Protein AF-A0A7M3WF27-F1 (afdb_monomer_lite)

pLDDT: mean 83.91, std 11.31, range [40.81, 97.56]

Sequence (602 aa):
WRHGLDESIFVLMCLSISSILYFGKDAVYGLGIGMVAVPMLVFWTGRDPSRGLSSPKWISDLDSGAFSGTLFDTEFLAVACTIVVLSVYLPRAEYMENMLRPACSALVLVVISSILSLESDNALLQFSSAMVFIFTSFWLISRGEIRSELKTIAKRETVISMVSEGGLSPGLGPLSSYSPKVAEMEQLRRSKRELSDTEDISELLSSEITHTPVVGMVILMIVLLSGILGSAVLGMGPLILVSTGVFCCATVFLIKKRTKGLELDLPHILGIEMPIALSVTGVCLILLSAHVFPPGSSPRLLLDMAVACSLILVLLMVSLLEHKNLIDRISIAIDWFVIPLLLTRLIGGALVGALPLPFTVEPFDGDNLEWTMPWLLLESILVLCVILGFWIEGKRSNVSSREMDGFGSGARSLAIVMMSFGPAGILAASSSAVQSVRTSRPSELGIALPSGVLAIFALSRWNESLLDWFGEIMLISGIVVMIGCALTVVLRLPKWTFTLAANGHIFVISGAITVGMVGNFGLPVLMILMSTEIWIIGILQMRKGFRIWGLSDLVAAIVCFLVFASGDIGQSEILLGMTVLAVELGVVAWLGLANQDELVKD

Secondary structure (DSSP, 8-state):
-TTS-HHHHHHHHHHHHHHHHHHS-GGGHHHHHHHHHHHHHHHHT-PPPTTPPPPPHHHHHHHTSSTTS-TT-HHHHHHHHHHHHHHHHHHHHTT-S--HHHHHHHHHHHHHHHHHHHHSS-HHHHHHHHHHHHHHHHHHHHHTTHHHHHHHHHHHHHHHHHHHTTTT---SSSS----HHHHHHHHHHHH-SS------HHHHHHTT-B---HHHHHHHHHHHHHHHHHHHHH--HHHHHHHHHHHHHHHHHHHHHHHHHTTPBPPEETTEEHHHHHHHHHHHHHHHHHHHSSTT--TT--HHHHHHHHHHHHHHHHHHTT-S-HHHHHHHHHHHHHHHHHHHHHHHHHSTT-SPPTT---TTSS-IIIIIHHHHHHHHHHHHHHHHHHHHHHHHHHH------THHHHHHHHHHHHH-SSHHHHHHHHHHHHHHHHHT-HHHHHHHHHHHHHHHHHHHTT-HHHHHTHHHHHHHHHHHHHHHHHHHHHTT-TTSHHHHHHHHHHHHHHHHHHTT-TTSTHHHHHHHHHHHHHHHHHHHTT-HHHHHHHHHHHHHHHHHHHHH--S---HHHHHHHHHHHHHHHHHHHHHHHHTHHHHTT-

Structure (mmCIF, N/CA/C/O backbone):
data_AF-A0A7M3WF27-F1
#
_entry.id   AF-A0A7M3WF27-F1
#
loop_
_atom_site.group_PDB
_atom_site.id
_atom_site.type_symbol
_atom_site.label_atom_id
_atom_site.label_alt_id
_atom_site.label_comp_id
_atom_site.label_asym_id
_atom_site.label_entity_id
_atom_site.label_seq_id
_atom_site.pdbx_PDB_ins_code
_atom_site.Cartn_x
_atom_site.Cartn_y
_atom_site.Cartn_z
_atom_site.occupancy
_atom_site.B_iso_or_equiv
_atom_site.auth_seq_id
_atom_site.auth_comp_id
_atom_site.auth_asym_id
_atom_site.auth_atom_id
_atom_site.pdbx_PDB_model_num
ATOM 1 N N . TRP A 1 1 ? -1.766 7.237 50.367 1.00 65.06 1 TRP A N 1
ATOM 2 C CA . TRP A 1 1 ? -0.353 7.201 49.961 1.00 65.06 1 TRP A CA 1
ATOM 3 C C . TRP A 1 1 ? 0.672 7.121 51.106 1.00 65.06 1 TRP A C 1
ATOM 5 O O . TRP A 1 1 ? 1.055 6.007 51.418 1.00 65.06 1 TRP A O 1
ATOM 15 N N . ARG A 1 2 ? 1.086 8.196 51.823 1.00 69.88 2 ARG A N 1
ATOM 16 C CA . ARG A 1 2 ? 2.144 8.114 52.890 1.00 69.88 2 ARG A CA 1
ATOM 17 C C . ARG A 1 2 ? 1.925 6.993 53.927 1.00 69.88 2 ARG A C 1
ATOM 19 O O . ARG A 1 2 ? 2.886 6.483 54.501 1.00 69.88 2 ARG A O 1
ATOM 26 N N . HIS A 1 3 ? 0.654 6.665 54.144 1.00 74.19 3 HIS A N 1
ATOM 27 C CA . HIS A 1 3 ? 0.147 5.718 55.125 1.00 74.19 3 HIS A CA 1
ATOM 28 C C . HIS A 1 3 ? -0.285 4.345 54.572 1.00 74.19 3 HIS A C 1
ATOM 30 O O . HIS A 1 3 ? -0.795 3.536 55.338 1.00 74.19 3 HIS A O 1
ATOM 36 N N . GLY A 1 4 ? -0.120 4.080 53.269 1.00 68.75 4 GLY A N 1
ATOM 37 C CA . GLY A 1 4 ? -0.539 2.810 52.649 1.00 68.75 4 GLY A CA 1
ATOM 38 C C . GLY A 1 4 ? -2.058 2.601 52.564 1.00 68.75 4 GLY A C 1
ATOM 39 O O . GLY A 1 4 ? -2.522 1.481 52.459 1.00 68.75 4 GLY A O 1
ATOM 40 N N . LEU A 1 5 ? -2.853 3.674 52.631 1.00 75.44 5 LEU A N 1
ATOM 41 C CA . LEU A 1 5 ? -4.328 3.631 52.617 1.00 75.44 5 LEU A CA 1
ATOM 42 C C . LEU A 1 5 ? -4.939 3.602 51.203 1.00 75.44 5 LEU A C 1
ATOM 44 O O . LEU A 1 5 ? -6.067 4.059 51.010 1.00 75.44 5 LEU A O 1
ATOM 48 N N . ASP A 1 6 ? -4.196 3.139 50.205 1.00 73.81 6 ASP A N 1
ATOM 49 C CA . ASP A 1 6 ? -4.580 3.311 48.802 1.00 73.81 6 ASP A CA 1
ATOM 50 C C . ASP A 1 6 ? -5.826 2.472 48.449 1.00 73.81 6 ASP A C 1
ATOM 52 O O . ASP A 1 6 ? -6.753 3.000 47.835 1.00 73.81 6 ASP A O 1
ATOM 56 N N . GLU A 1 7 ? -5.945 1.259 49.003 1.00 75.94 7 GLU A N 1
ATOM 57 C CA . GLU A 1 7 ? -7.149 0.411 48.929 1.00 75.94 7 GLU A CA 1
ATOM 58 C C . GLU A 1 7 ? -8.400 1.136 49.453 1.00 75.94 7 GLU A C 1
ATOM 60 O O . GLU A 1 7 ? -9.415 1.264 48.769 1.00 75.94 7 GLU A O 1
ATOM 65 N N . SER A 1 8 ? -8.326 1.697 50.664 1.00 77.75 8 SER A N 1
ATOM 66 C CA . SER A 1 8 ? -9.469 2.386 51.279 1.00 77.75 8 SER A CA 1
ATOM 67 C C . SER A 1 8 ? -9.912 3.623 50.486 1.00 77.75 8 SER A C 1
ATOM 69 O O . SER A 1 8 ? -11.106 3.921 50.402 1.00 77.75 8 SER A O 1
ATOM 71 N N . ILE A 1 9 ? -8.958 4.321 49.858 1.00 80.38 9 ILE A N 1
ATOM 72 C CA . ILE A 1 9 ? -9.229 5.481 49.006 1.00 80.38 9 ILE A CA 1
ATOM 73 C C . ILE A 1 9 ? -9.913 5.038 47.711 1.00 80.38 9 ILE A C 1
ATOM 75 O O . ILE A 1 9 ? -10.845 5.717 47.283 1.00 80.38 9 ILE A O 1
ATOM 79 N N . PHE A 1 10 ? -9.515 3.908 47.113 1.00 79.62 10 PHE A N 1
ATOM 80 C CA . PHE A 1 10 ? -10.177 3.365 45.921 1.00 79.62 10 PHE A CA 1
ATOM 81 C C . PHE A 1 10 ? -11.652 3.074 46.207 1.00 79.62 10 PHE A C 1
ATOM 83 O O . PHE A 1 10 ? -12.513 3.555 45.469 1.00 79.62 10 PHE A O 1
ATOM 90 N N . VAL A 1 11 ? -11.960 2.384 47.314 1.00 81.12 11 VAL A N 1
ATOM 91 C CA . VAL A 1 11 ? -13.351 2.071 47.697 1.00 81.12 11 VAL A CA 1
ATOM 92 C C . VAL A 1 11 ? -14.168 3.340 47.936 1.00 81.12 11 VAL A C 1
ATOM 94 O O . VAL A 1 11 ? -15.266 3.484 47.397 1.00 81.12 11 VAL A O 1
ATOM 97 N N . LEU A 1 12 ? -13.641 4.285 48.723 1.00 84.31 12 LEU A N 1
ATOM 98 C CA . LEU A 1 12 ? -14.343 5.532 49.046 1.00 84.31 12 LEU A CA 1
ATOM 99 C C . LEU A 1 12 ? -14.597 6.391 47.802 1.00 84.31 12 LEU A C 1
ATOM 101 O O . LEU A 1 12 ? -15.700 6.917 47.623 1.00 84.31 12 LEU A O 1
ATOM 105 N N . MET A 1 13 ? -13.598 6.521 46.927 1.00 83.94 13 MET A N 1
ATOM 106 C CA . MET A 1 13 ? -13.732 7.263 45.672 1.00 83.94 13 MET A CA 1
ATOM 107 C C . MET A 1 13 ? -14.716 6.573 44.730 1.00 83.94 13 MET A C 1
ATOM 109 O O . MET A 1 13 ? -15.585 7.236 44.173 1.00 83.94 13 MET A O 1
ATOM 113 N N . CYS A 1 14 ? -14.652 5.247 44.610 1.00 85.38 14 CYS A N 1
ATOM 114 C CA . CYS A 1 14 ? -15.580 4.473 43.794 1.00 85.38 14 CYS A CA 1
ATOM 115 C C . CYS A 1 14 ? -17.033 4.643 44.259 1.00 85.38 14 CYS A C 1
ATOM 117 O O . CYS A 1 14 ? -17.898 4.974 43.449 1.00 85.38 14 CYS A O 1
ATOM 119 N N . LEU A 1 15 ? -17.308 4.491 45.559 1.00 85.00 15 LEU A N 1
ATOM 120 C CA . LEU A 1 15 ? -18.661 4.620 46.113 1.00 85.00 15 LEU A CA 1
ATOM 121 C C . LEU A 1 15 ? -19.208 6.045 45.992 1.00 85.00 15 LEU A C 1
ATOM 123 O O . LEU A 1 15 ? -20.350 6.240 45.570 1.00 85.00 15 LEU A O 1
ATOM 127 N N . SER A 1 16 ? -18.399 7.050 46.337 1.00 85.19 16 SER A N 1
ATOM 128 C CA . SER A 1 16 ? -18.818 8.453 46.254 1.00 85.19 16 SER A CA 1
ATOM 129 C C . SER A 1 16 ? -19.094 8.871 44.811 1.00 85.19 16 SER A C 1
ATOM 131 O O . SER A 1 16 ? -20.151 9.436 44.530 1.00 85.19 16 SER A O 1
ATOM 133 N N . ILE A 1 17 ? -18.200 8.535 43.880 1.00 83.50 17 ILE A N 1
ATOM 134 C CA . ILE A 1 17 ? -18.350 8.890 42.470 1.00 83.50 17 ILE A CA 1
ATOM 135 C C . ILE A 1 17 ? -19.482 8.093 41.829 1.00 83.50 17 ILE A C 1
ATOM 137 O O . ILE A 1 17 ? -20.278 8.686 41.112 1.00 83.50 17 ILE A O 1
ATOM 141 N N . SER A 1 18 ? -19.635 6.800 42.120 1.00 83.00 18 SER A N 1
ATOM 142 C CA . SER A 1 18 ? -20.754 6.006 41.590 1.00 83.00 18 SER A CA 1
ATOM 143 C C . SER A 1 18 ? -22.106 6.545 42.060 1.00 83.00 18 SER A C 1
ATOM 145 O O . SER A 1 18 ? -23.037 6.630 41.264 1.00 83.00 18 SER A O 1
ATOM 147 N N . SER A 1 19 ? -22.206 6.994 43.316 1.00 82.56 19 SER A N 1
ATOM 148 C CA . SER A 1 19 ? -23.404 7.666 43.836 1.00 82.56 19 SER A CA 1
ATOM 149 C C . SER A 1 19 ? -23.663 9.004 43.130 1.00 82.56 19 SER A C 1
ATOM 151 O O . SER A 1 19 ? -24.777 9.271 42.673 1.00 82.56 19 SER A O 1
ATOM 153 N N . ILE A 1 20 ? -22.622 9.826 42.952 1.00 80.38 20 ILE A N 1
ATOM 154 C CA . ILE A 1 20 ? -22.721 11.099 42.222 1.00 80.38 20 ILE A CA 1
ATOM 155 C C . ILE A 1 20 ? -23.108 10.866 40.761 1.00 80.38 20 ILE A C 1
ATOM 157 O O . ILE A 1 20 ? -23.914 11.621 40.230 1.00 80.38 20 ILE A O 1
ATOM 161 N N . LEU A 1 21 ? -22.573 9.838 40.104 1.00 78.31 21 LEU A N 1
ATOM 162 C CA . LEU A 1 21 ? -22.952 9.476 38.743 1.00 78.31 21 LEU A CA 1
ATOM 163 C C . LEU A 1 21 ? -24.416 9.032 38.727 1.00 78.31 21 LEU A C 1
ATOM 165 O O . LEU A 1 21 ? -25.197 9.562 37.949 1.00 78.31 21 LEU A O 1
ATOM 169 N N . TYR A 1 22 ? -24.846 8.172 39.647 1.00 80.62 22 TYR A N 1
ATOM 170 C CA . TYR A 1 22 ? -26.229 7.701 39.686 1.00 80.62 22 TYR A CA 1
ATOM 171 C C . TYR A 1 22 ? -27.254 8.848 39.821 1.00 80.62 22 TYR A C 1
ATOM 173 O O . TYR A 1 22 ? -28.229 8.899 39.068 1.00 80.62 22 TYR A O 1
ATOM 181 N N . PHE A 1 23 ? -27.009 9.827 40.698 1.00 78.38 23 PHE A N 1
ATOM 182 C CA . PHE A 1 23 ? -27.949 10.932 40.956 1.00 78.38 23 PHE A CA 1
ATOM 183 C C . PHE A 1 23 ? -27.654 12.239 40.196 1.00 78.38 23 PHE A C 1
ATOM 185 O O . PHE A 1 23 ? -28.488 13.144 40.168 1.00 78.38 23 PHE A O 1
ATOM 192 N N . GLY A 1 24 ? -26.472 12.376 39.599 1.00 72.25 24 GLY A N 1
ATOM 193 C CA . GLY A 1 24 ? -25.957 13.636 39.063 1.00 72.25 24 GLY A CA 1
ATOM 194 C C . GLY A 1 24 ? -26.375 13.960 37.628 1.00 72.25 24 GLY A C 1
ATOM 195 O O . GLY A 1 24 ? -27.009 13.167 36.929 1.00 72.25 24 GLY A O 1
ATOM 196 N N . LYS A 1 25 ? -25.988 15.165 37.183 1.00 74.25 25 LYS A N 1
ATOM 197 C CA . LYS A 1 25 ? -26.190 15.669 35.813 1.00 74.25 25 LYS A CA 1
ATOM 198 C C . LYS A 1 25 ? -25.062 15.226 34.877 1.00 74.25 25 LYS A C 1
ATOM 200 O O . LYS A 1 25 ? -23.894 15.248 35.262 1.00 74.25 25 LYS A O 1
ATOM 205 N N . ASP A 1 26 ? -25.412 14.976 33.619 1.00 68.81 26 ASP A N 1
ATOM 206 C CA . ASP A 1 26 ? -24.546 14.469 32.542 1.00 68.81 26 ASP A CA 1
ATOM 207 C C . ASP A 1 26 ? -23.218 15.231 32.361 1.00 68.81 26 ASP A C 1
ATOM 209 O O . ASP A 1 26 ? -22.191 14.640 32.030 1.00 68.81 26 ASP A O 1
ATOM 213 N N . ALA A 1 27 ? -23.197 16.541 32.632 1.00 67.25 27 ALA A N 1
ATOM 214 C CA . ALA A 1 27 ? -22.012 17.388 32.461 1.00 67.25 27 ALA A CA 1
ATOM 215 C C . ALA A 1 27 ? -20.821 17.005 33.365 1.00 67.25 27 ALA A C 1
ATOM 217 O O . ALA A 1 27 ? -19.676 17.295 33.019 1.00 67.25 27 ALA A O 1
ATOM 218 N N . VAL A 1 28 ? -21.073 16.362 34.510 1.00 72.50 28 VAL A N 1
ATOM 219 C CA . VAL A 1 28 ? -20.039 16.043 35.515 1.00 72.50 28 VAL A CA 1
ATOM 220 C C . VAL A 1 28 ? -19.453 14.639 35.308 1.00 72.50 28 VAL A C 1
ATOM 222 O O . VAL A 1 28 ? -18.449 14.289 35.920 1.00 72.50 28 VAL A O 1
ATOM 225 N N . TYR A 1 29 ? -20.021 13.841 34.400 1.00 74.88 29 TYR A N 1
ATOM 226 C CA . TYR A 1 29 ? -19.681 12.423 34.246 1.00 74.88 29 TYR A CA 1
ATOM 227 C C . TYR A 1 29 ? -18.243 12.188 33.809 1.00 74.88 29 TYR A C 1
ATOM 229 O O . TYR A 1 29 ? -17.544 11.373 34.405 1.00 74.88 29 TYR A O 1
ATOM 237 N N . GLY A 1 30 ? -17.784 12.927 32.794 1.00 74.50 30 GLY A N 1
ATOM 238 C CA . GLY A 1 30 ? -16.420 12.778 32.289 1.00 74.50 30 GLY A CA 1
ATOM 239 C C . GLY A 1 30 ? -15.378 13.022 33.379 1.00 74.50 30 GLY A C 1
ATOM 240 O O . GLY A 1 30 ? -14.450 12.231 33.535 1.00 74.50 30 GLY A O 1
ATOM 241 N N . LEU A 1 31 ? -15.592 14.071 34.178 1.00 80.31 31 LEU A N 1
ATOM 242 C CA . LEU A 1 31 ? -14.720 14.426 35.293 1.00 80.31 31 LEU A CA 1
ATOM 243 C C . LEU A 1 31 ? -14.839 13.421 36.446 1.00 80.31 31 LEU A C 1
ATOM 245 O O . LEU A 1 31 ? -13.819 12.999 36.973 1.00 80.31 31 LEU A O 1
ATOM 249 N N . GLY A 1 32 ? -16.054 12.987 36.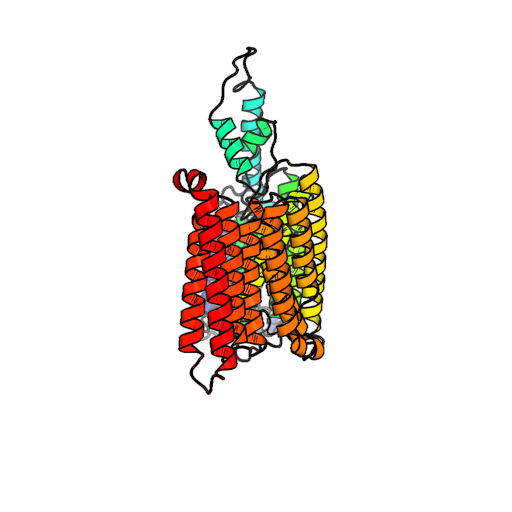793 1.00 81.00 32 GLY A N 1
ATOM 250 C CA . GLY A 1 32 ? -16.288 11.976 37.826 1.00 81.00 32 GLY A CA 1
ATOM 251 C C . GLY A 1 32 ? -15.559 10.667 37.527 1.00 81.00 32 GLY A C 1
ATOM 252 O O . GLY A 1 32 ? -14.743 10.227 38.327 1.00 81.00 32 GLY A O 1
ATOM 253 N N . ILE A 1 33 ? -15.775 10.090 36.343 1.00 83.38 33 ILE A N 1
ATOM 254 C CA . ILE A 1 33 ? -15.112 8.845 35.924 1.00 83.38 33 ILE A CA 1
ATOM 255 C C . ILE A 1 33 ? -13.584 9.023 35.883 1.00 83.38 33 ILE A C 1
ATOM 257 O O . ILE A 1 33 ? -12.852 8.167 36.375 1.00 83.38 33 ILE A O 1
ATOM 261 N N . GLY A 1 34 ? -13.089 10.160 35.376 1.00 80.69 34 GLY A N 1
ATOM 262 C CA . GLY A 1 34 ? -11.653 10.458 35.358 1.00 80.69 34 GLY A CA 1
ATOM 263 C C . GLY A 1 34 ? -11.028 10.549 36.755 1.00 80.69 34 GLY A C 1
ATOM 264 O O . GLY A 1 34 ? -9.906 10.091 36.956 1.00 80.69 34 GLY A O 1
ATOM 265 N N . MET A 1 35 ? -11.758 11.070 37.746 1.00 84.56 35 MET A N 1
ATOM 266 C CA . MET A 1 35 ? -11.286 11.154 39.133 1.00 84.56 35 MET A CA 1
ATOM 267 C C . MET A 1 35 ? -11.101 9.780 39.793 1.00 84.56 35 MET A C 1
ATOM 269 O O . MET A 1 35 ? -10.251 9.657 40.672 1.00 84.56 35 MET A O 1
ATOM 273 N N . VAL A 1 36 ? -11.831 8.744 39.357 1.00 85.00 36 VAL A N 1
ATOM 274 C CA . VAL A 1 36 ? -11.623 7.355 39.821 1.00 85.00 36 VAL A CA 1
ATOM 275 C C . VAL A 1 36 ? -10.276 6.807 39.344 1.00 85.00 36 VAL A C 1
ATOM 277 O O . VAL A 1 36 ? -9.663 6.001 40.037 1.00 85.00 36 VAL A O 1
ATOM 280 N N . ALA A 1 37 ? -9.779 7.274 38.196 1.00 83.69 37 ALA A N 1
ATOM 281 C CA . ALA A 1 37 ? -8.520 6.803 37.623 1.00 83.69 37 ALA A CA 1
ATOM 282 C C . ALA A 1 37 ? -7.282 7.418 38.304 1.00 83.69 37 ALA A C 1
ATOM 284 O O . ALA A 1 37 ? -6.190 6.856 38.237 1.00 83.69 37 ALA A O 1
ATOM 285 N N . VAL A 1 38 ? -7.432 8.568 38.975 1.00 84.56 38 VAL A N 1
ATOM 286 C CA . VAL A 1 38 ? -6.315 9.291 39.611 1.00 84.56 38 VAL A CA 1
ATOM 287 C C . VAL A 1 38 ? -5.635 8.459 40.707 1.00 84.56 38 VAL A C 1
ATOM 289 O O . VAL A 1 38 ? -4.412 8.329 40.655 1.00 84.56 38 VAL A O 1
ATOM 292 N N . PRO A 1 39 ? -6.359 7.857 41.673 1.00 81.94 39 PRO A N 1
ATOM 293 C CA . PRO A 1 39 ? -5.746 6.958 42.647 1.00 81.94 39 PRO A 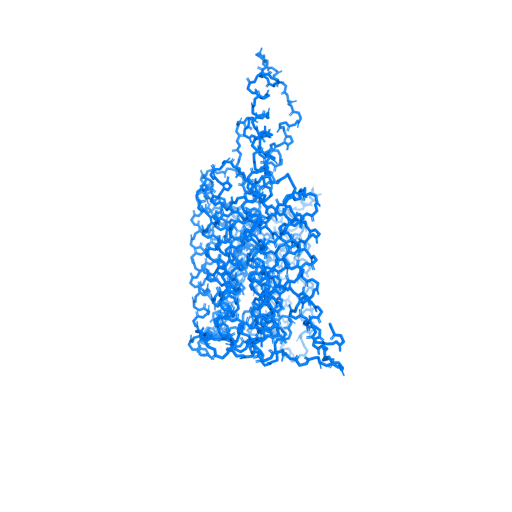CA 1
ATOM 294 C C . PRO A 1 39 ? -4.990 5.780 42.005 1.00 81.94 39 PRO A C 1
ATOM 296 O O . PRO A 1 39 ? -3.903 5.446 42.469 1.00 81.94 39 PRO A O 1
ATOM 299 N N . MET A 1 40 ? -5.518 5.200 40.920 1.00 85.25 40 MET A N 1
ATOM 300 C CA . MET A 1 40 ? -4.876 4.089 40.199 1.00 85.25 40 MET A CA 1
ATOM 301 C C . MET A 1 40 ? -3.558 4.521 39.543 1.00 85.25 40 MET A C 1
ATOM 303 O O . MET A 1 40 ? -2.552 3.833 39.673 1.00 85.25 40 MET A O 1
ATOM 307 N N . LEU A 1 41 ? -3.529 5.701 38.914 1.00 82.88 41 LEU A N 1
ATOM 308 C CA . LEU A 1 41 ? -2.299 6.278 38.355 1.00 82.88 41 LEU A CA 1
ATOM 309 C C . LEU A 1 41 ? -1.242 6.546 39.425 1.00 82.88 41 LEU A C 1
ATOM 311 O O . LEU A 1 41 ? -0.059 6.343 39.179 1.00 82.88 41 LEU A O 1
ATOM 315 N N . VAL A 1 42 ? -1.654 7.019 40.604 1.00 81.56 42 VAL A N 1
ATOM 316 C CA . VAL A 1 42 ? -0.724 7.254 41.716 1.00 81.56 42 VAL A CA 1
ATOM 317 C C . VAL A 1 42 ? -0.120 5.938 42.193 1.00 81.56 42 VAL A C 1
ATOM 319 O O . VAL A 1 42 ? 1.090 5.891 42.407 1.00 81.56 42 VAL A O 1
ATOM 322 N N . PHE A 1 43 ? -0.924 4.882 42.322 1.00 78.31 43 PHE A N 1
ATOM 323 C CA . PHE A 1 43 ? -0.422 3.556 42.681 1.00 78.31 43 PHE A CA 1
ATOM 324 C C . PHE A 1 43 ? 0.590 3.040 41.648 1.00 78.31 43 PHE A C 1
ATOM 326 O O . PHE A 1 43 ? 1.693 2.648 42.019 1.00 78.31 43 PHE A O 1
ATOM 333 N N . TRP A 1 44 ? 0.283 3.188 40.357 1.00 80.50 44 TRP A N 1
ATOM 334 C CA . TRP A 1 44 ? 1.171 2.793 39.259 1.00 80.50 44 TRP A CA 1
ATOM 335 C C . TRP A 1 44 ? 2.548 3.488 39.277 1.00 80.50 44 TRP A C 1
ATOM 337 O O . TRP A 1 44 ? 3.515 2.976 38.728 1.00 80.50 44 TRP A O 1
ATOM 347 N N . THR A 1 45 ? 2.701 4.632 39.962 1.00 79.69 45 THR A N 1
ATOM 348 C CA . THR A 1 45 ? 4.028 5.263 40.129 1.00 79.69 45 THR A CA 1
ATOM 349 C C . THR A 1 45 ? 4.998 4.478 41.023 1.00 79.69 45 THR A C 1
ATOM 351 O O . THR A 1 45 ? 6.136 4.918 41.193 1.00 79.69 45 THR A O 1
ATOM 354 N N . GLY A 1 46 ? 4.567 3.354 41.612 1.00 68.56 46 GLY A N 1
ATOM 355 C CA . GLY A 1 46 ? 5.432 2.415 42.332 1.00 68.56 46 GLY A CA 1
ATOM 356 C C . GLY A 1 46 ? 6.066 2.996 43.593 1.00 68.56 46 GLY A C 1
ATOM 357 O O . GLY A 1 46 ? 7.138 2.572 44.016 1.00 68.56 46 GLY A O 1
ATOM 358 N N . ARG A 1 47 ? 5.464 4.036 44.179 1.00 68.50 47 ARG A N 1
ATOM 359 C CA . ARG A 1 47 ? 6.023 4.643 45.382 1.00 68.50 47 ARG A CA 1
ATOM 360 C C . ARG A 1 47 ? 5.578 3.863 46.622 1.00 68.50 47 ARG A C 1
ATOM 362 O O . ARG A 1 47 ? 4.385 3.828 46.932 1.00 68.50 47 ARG A O 1
ATOM 369 N N . ASP A 1 48 ? 6.549 3.398 47.403 1.00 65.81 48 ASP A N 1
ATOM 370 C CA . ASP A 1 48 ? 6.300 2.685 48.658 1.00 65.81 48 ASP A CA 1
ATOM 371 C C . ASP A 1 48 ? 5.871 3.602 49.821 1.00 65.81 48 ASP A C 1
ATOM 373 O O . ASP A 1 48 ? 6.427 4.695 50.025 1.00 65.81 48 ASP A O 1
ATOM 377 N N . PRO A 1 49 ? 4.903 3.175 50.651 1.00 67.31 49 PRO A N 1
ATOM 378 C CA . PRO A 1 49 ? 4.442 3.955 51.787 1.00 67.31 49 PRO A CA 1
ATOM 379 C C . PRO A 1 49 ? 5.503 4.010 52.896 1.00 67.31 49 PRO A C 1
ATOM 381 O O . PRO A 1 49 ? 5.804 3.025 53.561 1.00 67.31 49 PRO A O 1
ATOM 384 N N . SER A 1 50 ? 5.998 5.215 53.193 1.00 65.50 50 SER A N 1
ATOM 385 C CA . SER A 1 50 ? 6.984 5.439 54.271 1.00 65.50 50 SER A CA 1
ATOM 386 C C . SER A 1 50 ? 6.524 5.020 55.683 1.00 65.50 50 SER A C 1
ATOM 388 O O . SER A 1 50 ? 7.357 4.880 56.578 1.00 65.50 50 SER A O 1
ATOM 390 N N . ARG A 1 51 ? 5.207 4.900 55.922 1.00 65.94 51 ARG A N 1
ATOM 391 C CA . ARG A 1 51 ? 4.596 4.521 57.211 1.00 65.94 51 ARG A CA 1
ATOM 392 C C . ARG A 1 51 ? 3.294 3.742 56.993 1.00 65.94 51 ARG A C 1
ATOM 394 O O . ARG A 1 51 ? 2.220 4.299 57.216 1.00 65.94 51 ARG A O 1
ATOM 401 N N . GLY A 1 52 ? 3.381 2.491 56.547 1.00 61.94 52 GLY A N 1
ATOM 402 C CA . GLY A 1 52 ? 2.203 1.632 56.376 1.00 61.94 52 GLY A CA 1
ATOM 403 C C . GLY A 1 52 ? 1.439 1.427 57.688 1.00 61.94 52 GLY A C 1
ATOM 404 O O . GLY A 1 52 ? 2.043 1.116 58.716 1.00 61.94 52 GLY A O 1
ATOM 405 N N . LEU A 1 53 ? 0.119 1.628 57.671 1.00 63.72 53 LEU A N 1
ATOM 406 C CA . LEU A 1 53 ? -0.746 1.089 58.721 1.00 63.72 53 LEU A CA 1
ATOM 407 C C . LEU A 1 53 ? -0.941 -0.410 58.477 1.00 63.72 53 LEU A C 1
ATOM 409 O O . LEU A 1 53 ? -1.118 -0.832 57.340 1.00 63.72 53 LEU A O 1
ATOM 413 N N . SER A 1 54 ? -0.918 -1.208 59.542 1.00 61.12 54 SER A N 1
ATOM 414 C CA . SER A 1 54 ? -1.245 -2.630 59.459 1.00 61.12 54 SER A CA 1
ATOM 415 C C . SER A 1 54 ? -2.733 -2.824 59.175 1.00 61.12 54 SER A C 1
ATOM 417 O O . SER A 1 54 ? -3.579 -2.146 59.768 1.00 61.12 54 SER A O 1
ATOM 419 N N . SER A 1 55 ? -3.054 -3.760 58.277 1.00 63.12 55 SER A N 1
ATOM 420 C CA . SER A 1 55 ? -4.436 -4.156 58.029 1.00 63.12 55 SER A CA 1
ATOM 421 C C . SER A 1 55 ? -5.034 -4.751 59.313 1.00 63.12 55 SER A C 1
ATOM 423 O O . SER A 1 55 ? -4.374 -5.505 60.041 1.00 63.12 55 SER A O 1
ATOM 425 N N . PRO A 1 56 ? -6.267 -4.375 59.681 1.00 67.81 56 PRO A N 1
ATOM 426 C CA . PRO A 1 56 ? -6.909 -4.936 60.856 1.00 67.81 56 PRO A CA 1
ATOM 427 C C . PRO A 1 56 ? -7.225 -6.424 60.629 1.00 67.81 56 PRO A C 1
ATOM 429 O O . PRO A 1 56 ? -7.663 -6.817 59.553 1.00 67.81 56 PRO A O 1
ATOM 432 N N . LYS A 1 57 ? -7.036 -7.250 61.668 1.00 62.94 57 LYS A N 1
ATOM 433 C CA . LYS A 1 57 ? -7.063 -8.731 61.598 1.00 62.94 57 LYS A CA 1
ATOM 434 C C . LYS A 1 57 ? -8.316 -9.347 60.952 1.00 62.94 57 LYS A C 1
ATOM 436 O O . LYS A 1 57 ? -8.244 -10.419 60.373 1.00 62.94 57 LYS A O 1
ATOM 441 N N . TRP A 1 58 ? -9.460 -8.667 61.019 1.00 67.62 58 TRP A N 1
ATOM 442 C CA . TRP A 1 58 ? -10.699 -9.136 60.389 1.00 67.62 58 TRP A CA 1
ATOM 443 C C . TRP A 1 58 ? -10.659 -9.078 58.852 1.00 67.62 58 TRP A C 1
ATOM 445 O O . TRP A 1 58 ? -11.346 -9.862 58.208 1.00 67.62 58 TRP A O 1
ATOM 455 N N . ILE A 1 59 ? -9.856 -8.181 58.266 1.00 65.69 59 ILE A N 1
ATOM 456 C CA . ILE A 1 59 ? -9.640 -8.104 56.813 1.00 65.69 59 ILE A CA 1
ATOM 457 C C . ILE A 1 59 ? -8.730 -9.249 56.368 1.00 65.69 59 ILE A C 1
ATOM 459 O O . ILE A 1 59 ? -9.067 -9.945 55.419 1.00 65.69 59 ILE A O 1
ATOM 463 N N . SER A 1 60 ? -7.639 -9.508 57.098 1.00 61.09 60 SER A N 1
ATOM 464 C CA . SER A 1 60 ? -6.731 -10.621 56.786 1.00 61.09 60 SER A CA 1
ATOM 465 C C . SER A 1 60 ? -7.396 -11.994 56.929 1.00 61.09 60 SER A C 1
ATOM 467 O O . SER A 1 60 ? -7.100 -12.902 56.159 1.00 61.09 60 SER A O 1
ATOM 469 N N . ASP A 1 61 ? -8.321 -12.151 57.881 1.00 59.66 61 ASP A N 1
ATOM 470 C CA . ASP A 1 61 ? -9.070 -13.401 58.049 1.00 59.66 61 ASP A CA 1
ATOM 471 C C . ASP A 1 61 ? -10.070 -13.626 56.896 1.00 59.66 61 ASP A C 1
ATOM 473 O O . ASP A 1 61 ? -10.234 -14.758 56.439 1.00 59.66 61 ASP A O 1
ATOM 477 N N . LEU A 1 62 ? -10.695 -12.558 56.380 1.00 60.19 62 LEU A N 1
ATOM 478 C CA . LEU A 1 62 ? -11.616 -12.612 55.234 1.00 60.19 62 LEU A CA 1
ATOM 479 C C . LEU A 1 62 ? -10.888 -12.935 53.917 1.00 60.19 62 LEU A C 1
ATOM 481 O O . LEU A 1 62 ? -11.440 -13.619 53.057 1.00 60.19 62 LEU A O 1
ATOM 485 N N . ASP A 1 63 ? -9.643 -12.479 53.797 1.00 57.28 63 ASP A N 1
ATOM 486 C CA . ASP A 1 63 ? -8.772 -12.683 52.637 1.00 57.28 63 ASP A CA 1
ATOM 487 C C . ASP A 1 63 ? -8.329 -14.151 52.477 1.00 57.28 63 ASP A C 1
ATOM 489 O O . ASP A 1 63 ? -8.164 -14.658 51.373 1.00 57.28 63 ASP A O 1
ATOM 493 N N . SER A 1 64 ? -8.221 -14.884 53.591 1.00 54.94 64 SER A N 1
ATOM 494 C CA . SER A 1 64 ? -7.794 -16.291 53.610 1.00 54.94 64 SER A CA 1
ATOM 495 C C . SER A 1 64 ? -8.877 -17.312 53.213 1.00 54.94 64 SER A C 1
ATOM 497 O O . SER A 1 64 ? -8.568 -18.487 53.005 1.00 54.94 64 SER A O 1
ATOM 499 N N . GLY A 1 65 ? -10.149 -16.896 53.136 1.00 52.25 65 GLY A N 1
ATOM 500 C CA . GLY A 1 65 ? -11.303 -17.805 53.067 1.00 52.25 65 GLY A CA 1
ATOM 501 C C . GLY A 1 65 ? -12.047 -17.872 51.730 1.00 52.25 65 GLY A C 1
ATOM 502 O O . GLY A 1 65 ? -12.970 -18.679 51.602 1.00 52.25 65 GLY A O 1
ATOM 503 N N . ALA A 1 66 ? -11.702 -17.042 50.743 1.00 45.78 66 ALA A N 1
ATOM 504 C CA . ALA A 1 66 ? -12.468 -16.911 49.505 1.00 45.78 66 ALA A CA 1
ATOM 505 C C . ALA A 1 66 ? -11.806 -17.595 48.295 1.00 45.78 66 ALA A C 1
ATOM 507 O O . ALA A 1 66 ? -10.592 -17.726 48.182 1.00 45.78 66 ALA A O 1
ATOM 508 N N . PHE A 1 67 ? -12.664 -18.062 47.390 1.00 41.66 67 PHE A N 1
ATOM 509 C CA . PHE A 1 67 ? -12.363 -18.816 46.177 1.00 41.66 67 PHE A CA 1
ATOM 510 C C . PHE A 1 67 ? -11.291 -18.120 45.313 1.00 41.66 67 PHE A C 1
ATOM 512 O O . PHE A 1 67 ? -11.592 -17.167 44.605 1.00 41.66 67 PHE A O 1
ATOM 519 N N . SER A 1 68 ? -10.059 -18.643 45.333 1.00 45.41 68 SER A N 1
ATOM 520 C CA . SER A 1 68 ? -8.999 -18.347 44.356 1.00 45.41 68 SER A CA 1
ATOM 521 C C . SER A 1 68 ? -8.636 -16.855 44.193 1.00 45.41 68 SER A C 1
ATOM 523 O O . SER A 1 68 ? -8.664 -16.335 43.076 1.00 45.41 68 SER A O 1
ATOM 525 N N . GLY A 1 69 ? -8.250 -16.175 45.277 1.00 51.75 69 GLY A N 1
ATOM 526 C CA . GLY A 1 69 ? -7.573 -14.872 45.209 1.00 51.75 69 GLY A CA 1
ATOM 527 C C . GLY A 1 69 ? -7.738 -14.020 46.469 1.00 51.75 69 GLY A C 1
ATOM 528 O O . GLY A 1 69 ? -8.750 -14.118 47.159 1.00 51.75 69 GLY A O 1
ATOM 529 N N . THR A 1 70 ? -6.740 -13.185 46.739 1.00 60.88 70 THR A N 1
ATOM 530 C CA . THR A 1 70 ? -6.727 -12.106 47.736 1.00 60.88 70 THR A CA 1
ATOM 531 C C . THR A 1 70 ? -7.717 -11.008 47.312 1.00 60.88 70 THR A C 1
ATOM 533 O O . THR A 1 70 ? -7.520 -10.300 46.324 1.00 60.88 70 THR A O 1
ATOM 536 N N . LEU A 1 71 ? -8.849 -10.891 48.015 1.00 58.97 71 LEU A N 1
ATOM 537 C CA . LEU A 1 71 ? -9.966 -9.992 47.670 1.00 58.97 71 LEU A CA 1
ATOM 538 C C . LEU A 1 71 ? -9.639 -8.507 47.882 1.00 58.97 71 LEU A C 1
ATOM 540 O O . LEU A 1 71 ? -10.356 -7.647 47.365 1.00 58.97 71 LEU A O 1
ATOM 544 N N . PHE A 1 72 ? -8.604 -8.203 48.665 1.00 65.44 72 PHE A N 1
ATOM 545 C CA . PHE A 1 72 ? -8.234 -6.833 49.030 1.00 65.44 72 PHE A CA 1
ATOM 546 C C . PHE A 1 72 ? -6.950 -6.333 48.377 1.00 65.44 72 PHE A C 1
ATOM 548 O O . PHE A 1 72 ? -6.546 -5.206 48.654 1.00 65.44 72 PHE A O 1
ATOM 555 N N . ASP A 1 73 ? -6.367 -7.094 47.451 1.00 74.44 73 ASP A N 1
ATOM 556 C CA . ASP A 1 73 ? -5.248 -6.585 46.668 1.00 74.44 73 ASP A CA 1
ATOM 557 C C . ASP A 1 73 ? -5.672 -5.356 45.854 1.00 74.44 73 ASP A C 1
ATOM 559 O O . ASP A 1 73 ? -6.769 -5.278 45.282 1.00 74.44 73 ASP A O 1
ATOM 563 N N . THR A 1 74 ? -4.775 -4.374 45.790 1.00 77.06 74 THR A N 1
ATOM 564 C CA . THR A 1 74 ? -4.994 -3.090 45.111 1.00 77.06 74 THR A CA 1
ATOM 565 C C . THR A 1 74 ? -5.386 -3.265 43.644 1.00 77.06 74 THR A C 1
ATOM 567 O O . THR A 1 74 ? -6.222 -2.517 43.132 1.00 77.06 74 THR A O 1
ATOM 570 N N . GLU A 1 75 ? -4.829 -4.276 42.980 1.00 82.44 75 GLU A N 1
ATOM 571 C CA . GLU A 1 75 ? -5.084 -4.628 41.583 1.00 82.44 75 GLU A CA 1
ATOM 572 C C . GLU A 1 75 ? -6.504 -5.184 41.393 1.00 82.44 75 GLU A C 1
ATOM 574 O O . GLU A 1 75 ? -7.236 -4.737 40.503 1.00 82.44 75 GLU A O 1
ATOM 579 N N . PHE A 1 76 ? -6.934 -6.110 42.263 1.00 83.56 76 PHE A N 1
ATOM 580 C CA . PHE A 1 76 ? -8.298 -6.647 42.256 1.00 83.56 76 PHE A CA 1
ATOM 581 C C . PHE A 1 76 ? -9.315 -5.537 42.500 1.00 83.56 76 PHE A C 1
ATOM 583 O O . PHE A 1 76 ? -10.304 -5.396 41.770 1.00 83.56 76 PHE A O 1
ATOM 590 N N . LEU A 1 77 ? -9.041 -4.699 43.498 1.00 85.12 77 LEU A N 1
ATOM 591 C CA . LEU A 1 77 ? -9.918 -3.605 43.859 1.00 85.12 77 LEU A CA 1
ATOM 592 C C . LEU A 1 77 ? -10.017 -2.556 42.749 1.00 85.12 77 LEU A C 1
ATOM 594 O O . LEU A 1 77 ? -11.099 -2.002 42.533 1.00 85.12 77 LEU A O 1
ATOM 598 N N . ALA A 1 78 ? -8.933 -2.306 42.011 1.00 84.62 78 ALA A N 1
ATOM 599 C CA . ALA A 1 78 ? -8.961 -1.424 40.855 1.00 84.62 78 ALA A CA 1
ATOM 600 C C . ALA A 1 78 ? -9.943 -1.938 39.790 1.00 84.62 78 ALA A C 1
ATOM 602 O O . ALA A 1 78 ? -10.860 -1.206 39.401 1.00 84.62 78 ALA A O 1
ATOM 603 N N . VAL A 1 79 ? -9.826 -3.211 39.392 1.00 86.00 79 VAL A N 1
ATOM 604 C CA . VAL A 1 79 ? -10.732 -3.827 38.408 1.00 86.00 79 VAL A CA 1
ATOM 605 C C . VAL A 1 79 ? -12.177 -3.814 38.916 1.00 86.00 79 VAL A C 1
ATOM 607 O O . VAL A 1 79 ? -13.071 -3.361 38.199 1.00 86.00 79 VAL A O 1
ATOM 610 N N . ALA A 1 80 ? -12.420 -4.196 40.171 1.00 87.12 80 ALA A N 1
ATOM 611 C CA . ALA A 1 80 ? -13.756 -4.173 40.764 1.00 87.12 80 ALA A CA 1
ATOM 612 C C . ALA A 1 80 ? -14.373 -2.761 40.762 1.00 87.12 80 ALA A C 1
ATOM 614 O O . ALA A 1 80 ? -15.536 -2.586 40.391 1.00 87.12 80 ALA A O 1
ATOM 615 N N . CYS A 1 81 ? -13.591 -1.733 41.107 1.00 86.25 81 CYS A N 1
ATOM 616 C CA . CYS A 1 81 ? -14.050 -0.347 41.088 1.00 86.25 81 CYS A CA 1
ATOM 617 C C . CYS A 1 81 ? -14.407 0.123 39.674 1.00 86.25 81 CYS A C 1
ATOM 619 O O . CYS A 1 81 ? -15.424 0.798 39.496 1.00 86.25 81 CYS A O 1
ATOM 621 N N . THR A 1 82 ? -13.629 -0.261 38.656 1.00 88.81 82 THR A N 1
ATOM 622 C CA . THR A 1 82 ? -13.985 0.062 37.266 1.00 88.81 82 THR A CA 1
ATOM 623 C C . THR A 1 82 ? -15.303 -0.581 36.848 1.00 88.81 82 THR A C 1
ATOM 625 O O . THR A 1 82 ? -16.147 0.106 36.273 1.00 88.81 82 THR A O 1
ATOM 628 N N . ILE A 1 83 ? -15.537 -1.850 37.201 1.00 89.88 83 ILE A N 1
ATOM 629 C CA . ILE A 1 83 ? -16.784 -2.564 36.892 1.00 89.88 83 ILE A CA 1
ATOM 630 C C . ILE A 1 83 ? -17.987 -1.855 37.519 1.00 89.88 83 ILE A C 1
ATOM 632 O O . ILE A 1 83 ? -18.986 -1.624 36.836 1.00 89.88 83 ILE A O 1
ATOM 636 N N . VAL A 1 84 ? -17.891 -1.461 38.794 1.00 89.50 84 VAL A N 1
ATOM 637 C CA . VAL A 1 84 ? -18.975 -0.754 39.494 1.00 89.50 84 VAL A CA 1
ATOM 638 C C . VAL A 1 84 ? -19.298 0.568 38.796 1.00 89.50 84 VAL A C 1
ATOM 640 O O . VAL A 1 84 ? -20.452 0.807 38.439 1.00 89.50 84 VAL A O 1
ATOM 643 N N . VAL A 1 85 ? -18.290 1.394 38.510 1.00 88.00 85 VAL A N 1
ATOM 644 C CA . VAL A 1 85 ? -18.485 2.692 37.842 1.00 88.00 85 VAL A CA 1
ATOM 645 C C . VAL A 1 85 ? -19.082 2.518 36.439 1.00 88.00 85 VAL A C 1
ATOM 647 O O . VAL A 1 85 ? -20.003 3.243 36.054 1.00 88.00 85 VAL A O 1
ATOM 650 N N . LEU A 1 86 ? -18.611 1.527 35.679 1.00 88.38 86 LEU A N 1
ATOM 651 C CA . LEU A 1 86 ? -19.108 1.230 34.335 1.00 88.38 86 LEU A CA 1
ATOM 652 C C . LEU A 1 86 ? -20.536 0.688 34.331 1.00 88.38 86 LEU A C 1
ATOM 654 O O . LEU A 1 86 ? -21.304 1.034 33.435 1.00 88.38 86 LEU A O 1
ATOM 658 N N . SER A 1 87 ? -20.914 -0.114 35.329 1.00 86.50 87 SER A N 1
ATOM 659 C CA . SER A 1 87 ? -22.275 -0.649 35.453 1.00 86.50 87 SER A CA 1
ATOM 660 C C . SER A 1 87 ? -23.324 0.455 35.626 1.00 86.50 87 SER A C 1
ATOM 662 O O . SER A 1 87 ? -24.438 0.335 35.121 1.00 86.50 87 SER A O 1
ATOM 664 N N . VAL A 1 88 ? -22.944 1.568 36.263 1.00 86.31 88 VAL A N 1
ATOM 665 C CA . VAL A 1 88 ? -23.785 2.766 36.400 1.00 86.31 88 VAL A CA 1
ATOM 666 C C . VAL A 1 88 ? -23.754 3.616 35.126 1.00 86.31 88 VAL A C 1
ATOM 668 O O . VAL A 1 88 ? -24.775 4.172 34.722 1.00 86.31 88 VAL A O 1
ATOM 671 N N . TYR A 1 89 ? -22.592 3.726 34.477 1.00 85.94 89 TYR A N 1
ATOM 672 C CA . TYR A 1 89 ? -22.394 4.598 33.317 1.00 85.94 89 TYR A CA 1
ATOM 673 C C . TYR A 1 89 ? -22.982 4.044 32.007 1.00 85.94 89 TYR A C 1
ATOM 675 O O . TYR A 1 89 ? -23.705 4.763 31.312 1.00 85.94 89 TYR A O 1
ATOM 683 N N . LEU A 1 90 ? -22.693 2.785 31.654 1.00 85.81 90 LEU A N 1
ATOM 684 C CA . LEU A 1 90 ? -23.015 2.211 30.339 1.00 85.81 90 LEU A CA 1
ATOM 685 C C . LEU A 1 90 ? -24.513 2.269 29.978 1.00 85.81 90 LEU A C 1
ATOM 687 O O . LEU A 1 90 ? -24.814 2.665 28.849 1.00 85.81 90 LEU A O 1
ATOM 691 N N . PRO A 1 91 ? -25.467 1.951 30.878 1.00 84.38 91 PRO A N 1
ATOM 692 C CA . PRO A 1 91 ? -26.895 2.031 30.553 1.00 84.38 91 PRO A CA 1
ATOM 693 C C . PRO A 1 91 ? -27.365 3.458 30.259 1.00 84.38 91 PRO A C 1
ATOM 695 O O . PRO A 1 91 ? -28.313 3.668 29.508 1.00 84.38 91 PRO A O 1
ATOM 698 N N . ARG A 1 92 ? -26.708 4.457 30.854 1.00 79.75 92 ARG A N 1
ATOM 699 C CA . ARG A 1 92 ? -27.098 5.864 30.728 1.00 79.75 92 ARG A CA 1
ATOM 700 C C . ARG A 1 92 ? -26.445 6.554 29.534 1.00 79.75 92 ARG A C 1
ATOM 702 O O . ARG A 1 92 ? -26.992 7.532 29.031 1.00 79.75 92 ARG A O 1
ATOM 709 N N . ALA A 1 93 ? -25.323 6.018 29.056 1.00 77.31 93 ALA A N 1
ATOM 710 C CA . ALA A 1 93 ? -24.584 6.522 27.903 1.00 77.31 93 ALA A CA 1
ATOM 711 C C . ALA A 1 93 ? -25.450 6.637 26.629 1.00 77.31 93 ALA A C 1
ATOM 713 O O . ALA A 1 93 ? -25.243 7.553 25.838 1.00 77.31 93 ALA A O 1
ATOM 714 N N . GLU A 1 94 ? -26.467 5.778 26.473 1.00 76.75 94 GLU A N 1
ATOM 715 C CA . GLU A 1 94 ? -27.430 5.805 25.357 1.00 76.75 94 GLU A CA 1
ATOM 716 C C . GLU A 1 94 ? -28.211 7.131 25.250 1.00 76.75 94 GLU A C 1
ATOM 718 O O . GLU A 1 94 ? -28.584 7.547 24.153 1.00 76.75 94 GLU A O 1
ATOM 723 N N . TYR A 1 95 ? -28.424 7.829 26.370 1.00 75.25 95 TYR A N 1
ATOM 724 C CA . TYR A 1 95 ? -29.279 9.019 26.432 1.00 75.25 95 TYR A CA 1
ATOM 725 C C . TYR A 1 95 ? -28.505 10.349 26.432 1.00 75.25 95 TYR A C 1
ATOM 727 O O . TYR A 1 95 ? -29.117 11.419 26.380 1.00 75.25 95 TYR A O 1
ATOM 735 N N . MET A 1 96 ? -27.170 10.320 26.476 1.00 73.44 96 MET A N 1
ATOM 736 C CA . MET A 1 96 ? -26.351 11.527 26.633 1.00 73.44 96 MET A CA 1
ATOM 737 C C . MET A 1 96 ? -26.203 12.310 25.319 1.00 73.44 96 MET A C 1
ATOM 739 O O . MET A 1 96 ? -25.929 11.743 24.265 1.00 73.44 96 MET A O 1
ATOM 743 N N . GLU A 1 97 ? -26.307 13.647 25.371 1.00 67.62 97 GLU A N 1
ATOM 744 C CA . GLU A 1 97 ? -26.129 14.486 24.167 1.00 67.62 97 GLU A CA 1
ATOM 745 C C . GLU A 1 97 ? -24.664 14.557 23.703 1.00 67.62 97 GLU A C 1
ATOM 747 O O . GLU A 1 97 ? -24.388 14.645 22.510 1.00 67.62 97 GLU A O 1
ATOM 752 N N . ASN A 1 98 ? -23.724 14.525 24.654 1.00 70.69 98 ASN A N 1
ATOM 753 C CA . ASN A 1 98 ? -22.284 14.657 24.429 1.00 70.69 98 ASN A CA 1
ATOM 754 C C . ASN A 1 98 ? -21.541 13.460 25.031 1.00 70.69 98 ASN A C 1
ATOM 756 O O . ASN A 1 98 ? -20.893 13.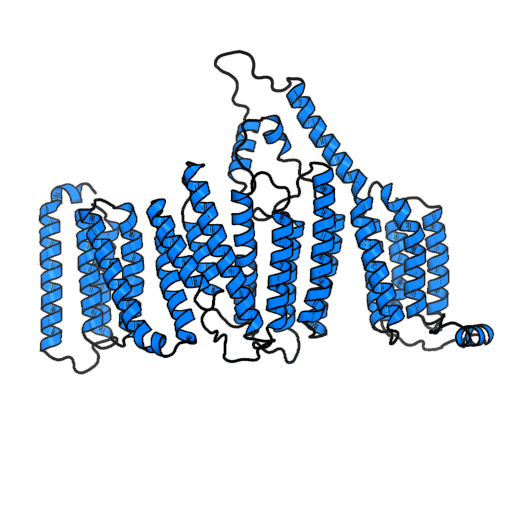580 26.073 1.00 70.69 98 ASN A O 1
ATOM 760 N N . MET A 1 99 ? -21.619 12.302 24.373 1.00 76.75 99 MET A N 1
ATOM 761 C CA . MET A 1 99 ? -21.009 11.080 24.906 1.00 76.75 99 MET A CA 1
ATOM 762 C C . MET A 1 99 ? -19.475 11.043 24.776 1.00 76.75 99 MET A C 1
ATOM 764 O O . MET A 1 99 ? -18.821 10.279 25.475 1.00 76.75 99 MET A O 1
ATOM 768 N N . LEU A 1 100 ? -18.863 11.895 23.943 1.00 77.38 100 LEU A N 1
ATOM 769 C CA . LEU A 1 100 ? -17.419 11.828 23.684 1.00 77.38 100 LEU A CA 1
ATOM 770 C C . LEU A 1 100 ? -16.570 12.000 24.955 1.00 77.38 100 LEU A C 1
ATOM 772 O O . LEU A 1 100 ? -15.678 11.198 25.209 1.00 77.38 100 LEU A O 1
ATOM 776 N N . ARG A 1 101 ? -16.843 13.029 25.775 1.00 82.00 101 ARG A N 1
ATOM 777 C CA . ARG A 1 101 ? -16.026 13.304 26.975 1.00 82.00 101 ARG A CA 1
ATOM 778 C C . ARG A 1 101 ? -16.132 12.182 28.022 1.00 82.00 101 ARG A C 1
ATOM 780 O O . ARG A 1 101 ? -15.081 11.733 28.474 1.00 82.00 101 ARG A O 1
ATOM 787 N N . PRO A 1 102 ? -17.338 11.710 28.403 1.00 83.69 102 PRO A N 1
ATOM 788 C CA . PRO A 1 102 ? -17.478 10.576 29.318 1.00 83.69 102 PRO A CA 1
ATOM 789 C C . PRO A 1 102 ? -16.966 9.249 28.748 1.00 83.69 102 PRO A C 1
ATOM 791 O O . PRO A 1 102 ? -16.383 8.464 29.487 1.00 83.69 102 PRO A O 1
ATOM 794 N N . ALA A 1 103 ? -17.119 9.001 27.443 1.00 83.81 103 ALA A N 1
ATOM 795 C CA . ALA A 1 103 ? -16.599 7.789 26.814 1.00 83.81 103 ALA A CA 1
ATOM 796 C C . ALA A 1 103 ? -15.069 7.757 26.840 1.00 83.81 103 ALA A C 1
ATOM 798 O O . ALA A 1 103 ? -14.493 6.746 27.229 1.00 83.81 103 ALA A O 1
ATOM 799 N N . CYS A 1 104 ? -14.406 8.870 26.510 1.00 83.31 104 CYS A N 1
ATOM 800 C CA . CYS A 1 104 ? -12.952 8.961 26.609 1.00 83.31 104 CYS A CA 1
ATOM 801 C C . CYS A 1 104 ? -12.458 8.733 28.043 1.00 83.31 104 CYS A C 1
ATOM 803 O O . CYS A 1 104 ? -11.487 8.006 28.230 1.00 83.31 104 CYS A O 1
ATOM 805 N N . SER A 1 105 ? -13.110 9.308 29.062 1.00 87.31 105 SER A N 1
ATOM 806 C CA . SER A 1 105 ? -12.672 9.096 30.448 1.00 87.31 105 SER A CA 1
ATOM 807 C C . SER A 1 105 ? -12.923 7.668 30.936 1.00 87.31 105 SER A C 1
ATOM 809 O O . SER A 1 105 ? -12.070 7.116 31.625 1.00 87.31 105 SER A O 1
ATOM 811 N N . ALA A 1 106 ? -14.035 7.044 30.534 1.00 86.81 106 ALA A N 1
ATOM 812 C CA . ALA A 1 106 ? -14.307 5.636 30.810 1.00 86.81 106 ALA A CA 1
ATOM 813 C C . ALA A 1 106 ? -13.269 4.720 30.153 1.00 86.81 106 ALA A C 1
ATOM 815 O O . ALA A 1 106 ? -12.747 3.826 30.809 1.00 86.81 106 ALA A O 1
ATOM 816 N N . LEU A 1 107 ? -12.910 4.976 28.893 1.00 86.88 107 LEU A N 1
ATOM 817 C CA . LEU A 1 107 ? -11.871 4.214 28.199 1.00 86.88 107 LEU A CA 1
ATOM 818 C C . LEU A 1 107 ? -10.506 4.373 28.874 1.00 86.88 107 LEU A C 1
ATOM 820 O O . LEU A 1 107 ? -9.833 3.375 29.105 1.00 86.88 107 LEU A O 1
ATOM 824 N N . VAL A 1 108 ? -10.120 5.594 29.257 1.00 87.62 108 VAL A N 1
ATOM 825 C CA . VAL A 1 108 ? -8.872 5.845 30.000 1.00 87.62 108 VAL A CA 1
ATOM 826 C C . VAL A 1 108 ? -8.859 5.095 31.333 1.00 87.62 108 VAL A C 1
ATOM 828 O O . VAL A 1 108 ? -7.859 4.460 31.656 1.00 87.62 108 VAL A O 1
ATOM 831 N N . LEU A 1 109 ? -9.968 5.117 32.080 1.00 89.31 109 LEU A N 1
ATOM 832 C CA . LEU A 1 109 ? -10.101 4.379 33.337 1.00 89.31 109 LEU A CA 1
ATOM 833 C C . LEU A 1 109 ? -9.883 2.873 33.132 1.00 89.31 109 LEU A C 1
ATOM 835 O O . LEU A 1 109 ? -9.134 2.253 33.885 1.00 89.31 109 LEU A O 1
ATOM 839 N N . VAL A 1 110 ? -10.498 2.289 32.099 1.00 90.12 110 VAL A N 1
ATOM 840 C CA . VAL A 1 110 ? -10.341 0.858 31.808 1.00 90.12 110 VAL A CA 1
ATOM 841 C C . VAL A 1 110 ? -8.926 0.525 31.345 1.00 90.12 110 VAL A C 1
ATOM 843 O O . VAL A 1 110 ? -8.381 -0.487 31.771 1.00 90.12 110 VAL A O 1
ATOM 846 N N . VAL A 1 111 ? -8.299 1.375 30.527 1.00 88.06 111 VAL A N 1
ATOM 847 C CA . VAL A 1 111 ? -6.908 1.177 30.091 1.00 88.06 111 VAL A CA 1
ATOM 848 C C . VAL A 1 111 ? -5.955 1.194 31.285 1.00 88.06 111 VAL A C 1
ATOM 850 O O . VAL A 1 111 ? -5.136 0.290 31.408 1.00 88.06 111 VAL A O 1
ATOM 853 N N . ILE A 1 112 ? -6.089 2.162 32.197 1.00 86.88 112 ILE A N 1
ATOM 854 C CA . ILE A 1 112 ? -5.267 2.227 33.417 1.00 86.88 112 ILE A CA 1
ATOM 855 C C . ILE A 1 112 ? -5.483 0.977 34.276 1.00 86.88 112 ILE A C 1
ATOM 857 O O . ILE A 1 112 ? -4.519 0.370 34.732 1.00 86.88 112 ILE A O 1
ATOM 861 N N . SER A 1 113 ? -6.736 0.554 34.455 1.00 86.75 113 SER A N 1
ATOM 862 C CA . SER A 1 113 ? -7.044 -0.668 35.201 1.00 86.75 113 SER A CA 1
ATOM 863 C C . SER A 1 113 ? -6.502 -1.931 34.529 1.00 86.75 113 SER A C 1
ATOM 865 O O . SER A 1 113 ? -6.142 -2.872 35.229 1.00 86.75 113 SER A O 1
ATOM 867 N N . SER A 1 114 ? -6.448 -1.970 33.197 1.00 86.00 114 SER A N 1
ATOM 868 C CA . SER A 1 114 ? -5.887 -3.093 32.447 1.00 86.00 114 SER A CA 1
ATOM 869 C C . SER A 1 114 ? -4.365 -3.142 32.569 1.00 86.00 114 SER A C 1
ATOM 871 O O . SER A 1 114 ? -3.830 -4.216 32.813 1.00 86.00 114 SER A O 1
ATOM 873 N N . ILE A 1 115 ? -3.681 -1.993 32.491 1.00 84.69 115 ILE A N 1
ATOM 874 C CA . ILE A 1 115 ? -2.232 -1.900 32.737 1.00 84.69 115 ILE A CA 1
ATOM 875 C C . ILE A 1 115 ? -1.910 -2.397 34.143 1.00 84.69 115 ILE A C 1
ATOM 877 O O . ILE A 1 115 ? -1.034 -3.237 34.303 1.00 84.69 115 ILE A O 1
ATOM 881 N N . LEU A 1 116 ? -2.664 -1.941 35.145 1.00 84.38 116 LEU A N 1
ATOM 882 C CA . LEU A 1 116 ? -2.421 -2.351 36.521 1.00 84.38 116 LEU A CA 1
ATOM 883 C C . LEU A 1 116 ? -2.667 -3.847 36.737 1.00 84.38 116 LEU A C 1
ATOM 885 O O . LEU A 1 116 ? -1.924 -4.523 37.433 1.00 84.38 116 LEU A O 1
ATOM 889 N N . SER A 1 117 ? -3.686 -4.390 36.077 1.00 84.81 117 SER A N 1
ATOM 890 C CA . SER A 1 117 ? -3.955 -5.821 36.105 1.00 84.81 117 SER A CA 1
ATOM 891 C C . SER A 1 117 ? -2.843 -6.656 35.457 1.00 84.81 117 SER A C 1
ATOM 893 O O . SER A 1 117 ? -2.720 -7.823 35.820 1.00 84.81 117 SER A O 1
ATOM 895 N N . LEU A 1 118 ? -2.065 -6.118 34.511 1.00 82.31 118 LEU A N 1
ATOM 896 C CA . LEU A 1 118 ? -0.938 -6.830 33.892 1.00 82.31 118 LEU A CA 1
ATOM 897 C C . LEU A 1 118 ? 0.274 -6.955 34.824 1.00 82.31 118 LEU A C 1
ATOM 899 O O . LEU A 1 118 ? 1.087 -7.848 34.607 1.00 82.31 118 LEU A O 1
ATOM 903 N N . GLU A 1 119 ? 0.389 -6.095 35.840 1.00 80.38 119 GLU A N 1
ATOM 904 C CA . GLU A 1 119 ? 1.420 -6.211 36.884 1.00 80.38 119 GLU A CA 1
ATOM 905 C C . GLU A 1 119 ? 1.101 -7.341 37.881 1.00 80.38 119 GLU A C 1
ATOM 907 O O . GLU A 1 119 ? 2.015 -7.876 38.503 1.00 80.38 119 GLU A O 1
ATOM 912 N N . SER A 1 120 ? -0.167 -7.766 37.956 1.00 79.38 120 SER A N 1
ATOM 913 C CA . SER A 1 120 ? -0.594 -8.880 38.807 1.00 79.38 120 SER A CA 1
ATOM 914 C C . SER A 1 120 ? -0.112 -10.236 38.285 1.00 79.38 120 SER A C 1
ATOM 916 O O . SER A 1 120 ? -0.253 -10.535 37.096 1.00 79.38 120 SER A O 1
ATOM 918 N N . ASP A 1 121 ? 0.309 -11.128 39.184 1.00 76.50 121 ASP A N 1
ATOM 919 C CA . ASP A 1 121 ? 0.598 -12.540 38.863 1.00 76.50 121 ASP A CA 1
ATOM 920 C C . ASP A 1 121 ? -0.684 -13.380 38.627 1.00 76.50 121 ASP A C 1
ATOM 922 O O . ASP A 1 121 ? -0.636 -14.564 38.278 1.00 76.50 121 ASP A O 1
ATOM 926 N N . ASN A 1 122 ? -1.867 -12.779 38.797 1.00 81.94 122 ASN A N 1
ATOM 927 C CA . ASN A 1 122 ? -3.157 -13.459 38.746 1.00 81.94 122 ASN A CA 1
ATOM 928 C C . ASN A 1 122 ? -3.761 -13.455 37.330 1.00 81.94 122 ASN A C 1
ATOM 930 O O . ASN A 1 122 ? -4.430 -12.508 36.911 1.00 81.94 122 ASN A O 1
ATOM 934 N N . ALA A 1 123 ? -3.641 -14.580 36.616 1.00 82.69 123 ALA A N 1
ATOM 935 C CA . ALA A 1 123 ? -4.182 -14.738 35.258 1.00 82.69 123 ALA A CA 1
ATOM 936 C C . ALA A 1 123 ? -5.703 -14.477 35.151 1.00 82.69 123 ALA A C 1
ATOM 938 O O . ALA A 1 123 ? -6.184 -13.959 34.141 1.00 82.69 123 ALA A O 1
ATOM 939 N N . LEU A 1 124 ? -6.472 -14.800 36.200 1.00 83.38 124 LEU A N 1
ATOM 940 C CA . LEU A 1 124 ? -7.915 -14.530 36.249 1.00 83.38 124 LEU A CA 1
ATOM 941 C C . LEU A 1 124 ? -8.199 -13.023 36.227 1.00 83.38 124 LEU A C 1
ATOM 943 O O . LEU A 1 124 ? -9.114 -12.581 35.528 1.00 83.38 124 LEU A O 1
ATOM 947 N N . LEU A 1 125 ? -7.394 -12.232 36.943 1.00 84.06 125 LEU A N 1
ATOM 948 C CA . LEU A 1 125 ? -7.549 -10.785 36.998 1.00 84.06 125 LEU A CA 1
ATOM 949 C C . LEU A 1 125 ? -7.232 -10.155 35.637 1.00 84.06 125 LEU A C 1
ATOM 951 O O . LEU A 1 125 ? -8.057 -9.400 35.115 1.00 84.06 125 LEU A O 1
ATOM 955 N N . GLN A 1 126 ? -6.118 -10.560 35.018 1.00 85.94 126 GLN A N 1
ATOM 956 C CA . GLN A 1 126 ? -5.724 -10.144 33.665 1.00 85.94 126 GLN A CA 1
ATOM 957 C C . GLN A 1 126 ? -6.829 -10.411 32.636 1.00 85.94 126 GLN A C 1
ATOM 959 O O . GLN A 1 126 ? -7.209 -9.523 31.871 1.00 85.94 126 GLN A O 1
ATOM 964 N N . PHE A 1 127 ? -7.415 -11.611 32.656 1.00 86.69 127 PHE A N 1
ATOM 965 C CA . PHE A 1 127 ? -8.517 -11.957 31.762 1.00 86.69 127 PHE A CA 1
ATOM 966 C C . PHE A 1 127 ? -9.786 -11.140 32.044 1.00 86.69 127 PHE A C 1
ATOM 968 O O . PHE A 1 127 ? -10.466 -10.700 31.113 1.00 86.69 127 PHE A O 1
ATOM 975 N N . SER A 1 128 ? -10.106 -10.901 33.320 1.00 86.81 128 SER A N 1
ATOM 976 C CA . SER A 1 128 ? -11.281 -10.116 33.702 1.00 86.81 128 SER A CA 1
ATOM 977 C C . SER A 1 128 ? -11.186 -8.662 33.227 1.00 86.81 128 SER A C 1
ATOM 979 O O . SER A 1 128 ? -12.148 -8.151 32.651 1.00 86.81 128 SER A O 1
ATOM 981 N N . SER A 1 129 ? -10.023 -8.015 33.370 1.00 89.50 129 SER A N 1
ATOM 982 C CA . SER A 1 129 ? -9.826 -6.629 32.930 1.00 89.50 129 SER A CA 1
ATOM 983 C C . SER A 1 129 ? -9.895 -6.506 31.403 1.00 89.50 129 SER A C 1
ATOM 985 O O . SER A 1 129 ? -10.552 -5.597 30.885 1.00 89.50 129 SER A O 1
ATOM 987 N N . ALA A 1 130 ? -9.334 -7.476 30.673 1.00 88.25 130 ALA A N 1
ATOM 988 C CA . ALA A 1 130 ? -9.450 -7.559 29.219 1.00 88.25 130 ALA A CA 1
ATOM 989 C C . ALA A 1 130 ? -10.913 -7.721 28.764 1.00 88.25 130 ALA A C 1
ATOM 991 O O . ALA A 1 130 ? -11.359 -7.043 27.836 1.00 88.25 130 ALA A O 1
ATOM 992 N N . MET A 1 131 ? -11.699 -8.562 29.445 1.00 89.81 131 MET A N 1
ATOM 993 C CA . MET A 1 131 ? -13.126 -8.725 29.146 1.00 89.81 131 MET A CA 1
ATOM 994 C C . MET A 1 131 ? -13.934 -7.455 29.419 1.00 89.81 131 MET A C 1
ATOM 996 O O . MET A 1 131 ? -14.794 -7.092 28.612 1.00 89.81 131 MET A O 1
ATOM 1000 N N . VAL A 1 132 ? -13.637 -6.742 30.509 1.00 91.94 132 VAL A N 1
ATOM 1001 C CA . VAL A 1 132 ? -14.260 -5.444 30.805 1.00 91.94 132 VAL A CA 1
ATOM 1002 C C . VAL A 1 132 ? -13.946 -4.438 29.696 1.00 91.94 132 VAL A C 1
ATOM 1004 O O . VAL A 1 132 ? -14.850 -3.750 29.220 1.00 91.94 132 VAL A O 1
ATOM 1007 N N . PHE A 1 133 ? -12.705 -4.393 29.206 1.00 92.38 133 PHE A N 1
ATOM 1008 C CA . PHE A 1 133 ? -12.324 -3.541 28.077 1.00 92.38 133 PHE A CA 1
ATOM 1009 C C . PHE A 1 133 ? -13.084 -3.867 26.788 1.00 92.38 133 PHE A C 1
ATOM 1011 O O . PHE A 1 133 ? -13.610 -2.963 26.131 1.00 92.38 133 PHE A O 1
ATOM 1018 N N . ILE A 1 134 ? -13.208 -5.149 26.441 1.00 91.94 134 ILE A N 1
ATOM 1019 C CA . ILE A 1 134 ? -13.925 -5.569 25.231 1.00 91.94 134 ILE A CA 1
ATOM 1020 C C . ILE A 1 134 ? -15.415 -5.229 25.341 1.00 91.94 134 ILE A C 1
ATOM 1022 O O . ILE A 1 134 ? -15.983 -4.617 24.432 1.00 91.94 134 ILE A O 1
ATOM 1026 N N . PHE A 1 135 ? -16.046 -5.575 26.466 1.00 91.31 135 PHE A N 1
ATOM 1027 C CA . PHE A 1 135 ? -17.473 -5.349 26.680 1.00 91.31 135 PHE A CA 1
ATOM 1028 C C . PHE A 1 135 ? -17.827 -3.859 26.660 1.00 91.31 135 PHE A C 1
ATOM 1030 O O . PHE A 1 135 ? -18.769 -3.448 25.981 1.00 91.31 135 PHE A O 1
ATOM 1037 N N . THR A 1 136 ? -17.048 -3.035 27.361 1.00 91.06 136 THR A N 1
ATOM 1038 C CA . THR A 1 136 ? -17.263 -1.582 27.412 1.00 91.06 136 THR A CA 1
ATOM 1039 C C . THR A 1 136 ? -17.102 -0.937 26.042 1.00 91.06 136 THR A C 1
ATOM 1041 O O . THR A 1 136 ? -17.947 -0.137 25.638 1.00 91.06 136 THR A O 1
ATOM 1044 N N . SER A 1 137 ? -16.075 -1.336 25.291 1.00 91.19 137 SER A N 1
ATOM 1045 C CA . SER A 1 137 ? -15.834 -0.844 23.936 1.00 91.19 137 SER A CA 1
ATOM 1046 C C . SER A 1 137 ? -16.988 -1.184 22.994 1.00 91.19 137 SER A C 1
ATOM 1048 O O . SER A 1 137 ? -17.522 -0.301 22.323 1.00 91.19 137 SER A O 1
ATOM 1050 N N . PHE A 1 138 ? -17.431 -2.444 22.969 1.00 91.31 138 PHE A N 1
ATOM 1051 C CA . PHE A 1 138 ? -18.546 -2.865 22.116 1.00 91.31 138 PHE A CA 1
ATOM 1052 C C . PHE A 1 138 ? -19.869 -2.216 22.522 1.00 91.31 138 PHE A C 1
ATOM 1054 O O . PHE A 1 138 ? -20.655 -1.842 21.650 1.00 91.31 138 PHE A O 1
ATOM 1061 N N . TRP A 1 139 ? -20.109 -2.023 23.820 1.00 89.88 139 TRP A N 1
ATOM 1062 C CA . TRP A 1 139 ? -21.296 -1.319 24.297 1.00 89.88 139 TRP A CA 1
ATOM 1063 C C . TRP A 1 139 ? -21.324 0.135 23.817 1.00 89.88 139 TRP A C 1
ATOM 1065 O O . TRP A 1 139 ? -22.330 0.586 23.264 1.00 89.88 139 TRP A O 1
ATOM 1075 N N . LEU A 1 140 ? -20.208 0.857 23.964 1.00 88.50 140 LEU A N 1
ATOM 1076 C CA . LEU A 1 140 ? -20.087 2.243 23.510 1.00 88.50 140 LEU A CA 1
ATOM 1077 C C . LEU A 1 140 ? -20.236 2.365 21.988 1.00 88.50 140 LEU A C 1
ATOM 1079 O O . LEU A 1 140 ? -20.911 3.280 21.522 1.00 88.50 140 LEU A O 1
ATOM 1083 N N . ILE A 1 141 ? -19.685 1.423 21.217 1.00 87.50 141 ILE A N 1
ATOM 1084 C CA . ILE A 1 141 ? -19.829 1.388 19.751 1.00 87.50 141 ILE A CA 1
ATOM 1085 C C . ILE A 1 141 ? -21.253 1.029 19.321 1.00 87.50 141 ILE A C 1
ATOM 1087 O O . ILE A 1 141 ? -21.680 1.458 18.259 1.00 87.50 141 ILE A O 1
ATOM 1091 N N . SER A 1 142 ? -21.993 0.238 20.096 1.00 83.19 142 SER A N 1
ATOM 1092 C CA . SER A 1 142 ? -23.350 -0.193 19.736 1.00 83.19 142 SER A CA 1
ATOM 1093 C C . SER A 1 142 ? -24.409 0.851 20.098 1.00 83.19 142 SER A C 1
ATOM 1095 O O . SER A 1 142 ? -25.256 1.213 19.280 1.00 83.19 142 SER A O 1
ATOM 1097 N N . ARG A 1 143 ? -24.357 1.364 21.331 1.00 81.44 143 ARG A N 1
ATOM 1098 C CA . ARG A 1 143 ? -25.405 2.226 21.900 1.00 81.44 143 ARG A CA 1
ATOM 1099 C C . ARG A 1 143 ? -25.001 3.684 22.020 1.00 81.44 143 ARG A C 1
ATOM 1101 O O . ARG A 1 143 ? -25.855 4.562 22.028 1.00 81.44 143 ARG A O 1
ATOM 1108 N N . GLY A 1 144 ? -23.707 3.956 22.080 1.00 71.50 144 GLY A N 1
ATOM 1109 C CA . GLY A 1 144 ? -23.216 5.270 22.450 1.00 71.50 144 GLY A CA 1
ATOM 1110 C C . GLY A 1 144 ? -23.314 6.352 21.374 1.00 71.50 144 GLY A C 1
ATOM 1111 O O . GLY A 1 144 ? -23.176 7.537 21.669 1.00 71.50 144 GLY A O 1
ATOM 1112 N N . GLU A 1 145 ? -23.567 5.971 20.123 1.00 77.06 145 GLU A N 1
ATOM 1113 C CA . GLU A 1 145 ? -23.567 6.909 18.990 1.00 77.06 145 GLU A CA 1
ATOM 1114 C C . GLU A 1 145 ? -24.962 7.151 18.391 1.00 77.06 145 GLU A C 1
ATOM 1116 O O . GLU A 1 145 ? -25.108 7.867 17.403 1.00 77.06 145 GLU A O 1
ATOM 1121 N N . ILE A 1 146 ? -26.016 6.600 19.012 1.00 78.38 146 ILE A N 1
ATOM 1122 C CA . ILE A 1 146 ? -27.350 6.512 18.388 1.00 78.38 146 ILE A CA 1
ATOM 1123 C C . ILE A 1 146 ? -27.872 7.906 18.057 1.00 78.38 146 ILE A C 1
ATOM 1125 O O . ILE A 1 146 ? -28.429 8.150 16.991 1.00 78.38 146 ILE A O 1
ATOM 1129 N N . ARG A 1 147 ? -27.649 8.868 18.950 1.00 75.19 147 ARG A N 1
ATOM 1130 C CA . ARG A 1 147 ? -28.179 10.214 18.770 1.00 75.19 147 ARG A CA 1
ATOM 1131 C C . ARG A 1 147 ? -27.440 11.035 17.712 1.00 75.19 147 ARG A C 1
ATOM 1133 O O . ARG A 1 147 ? -28.081 11.840 17.033 1.00 75.19 147 ARG A O 1
ATOM 1140 N N . SER A 1 148 ? -26.124 10.866 17.559 1.00 75.81 148 SER A N 1
ATOM 1141 C CA . SER A 1 148 ? -25.392 11.568 16.495 1.00 75.81 148 SER A CA 1
ATOM 1142 C C . SER A 1 148 ? -25.781 11.013 15.122 1.00 75.81 148 SER A C 1
ATOM 1144 O O . SER A 1 148 ? -25.968 11.801 14.196 1.00 75.81 148 SER A O 1
ATOM 1146 N N . GLU A 1 149 ? -26.028 9.702 15.031 1.00 79.38 149 GLU A N 1
ATOM 1147 C CA . GLU A 1 149 ? -26.571 9.038 13.841 1.00 79.38 149 GLU A CA 1
ATOM 1148 C C . GLU A 1 149 ? -27.976 9.545 13.491 1.00 79.38 149 GLU A C 1
ATOM 1150 O O . GLU A 1 149 ? -28.222 9.956 12.357 1.00 79.38 149 GLU A O 1
ATOM 1155 N N . LEU A 1 150 ? -28.885 9.629 14.470 1.00 80.19 150 LEU A N 1
ATOM 1156 C CA . LEU A 1 150 ? -30.226 10.195 14.264 1.00 80.19 150 LEU A CA 1
ATOM 1157 C C . LEU A 1 150 ? -30.172 11.647 13.773 1.00 80.19 150 LEU A C 1
ATOM 1159 O O . LEU A 1 150 ? -30.953 12.044 12.912 1.00 80.19 150 LEU A 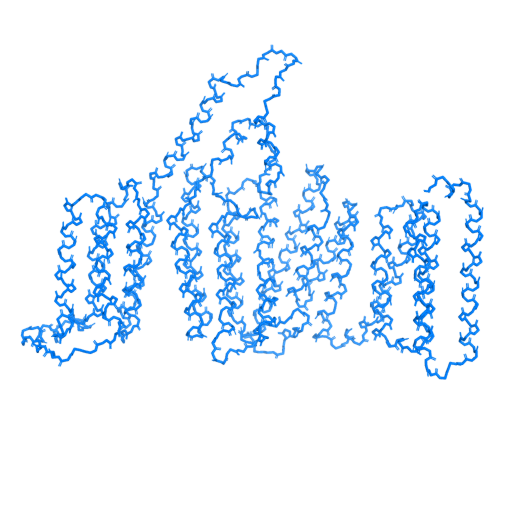O 1
ATOM 1163 N N . LYS A 1 151 ? -29.220 12.447 14.267 1.00 81.38 151 LYS A N 1
ATOM 1164 C CA . LYS A 1 151 ? -29.021 13.822 13.788 1.00 81.38 151 LYS A CA 1
ATOM 1165 C C . LYS A 1 151 ? -28.529 13.858 12.340 1.00 81.38 151 LYS A C 1
ATOM 1167 O O . LYS A 1 151 ? -28.935 14.746 11.592 1.00 81.38 151 LYS A O 1
ATOM 1172 N N . THR A 1 152 ? -27.649 12.939 11.940 1.00 81.12 152 THR A N 1
ATOM 1173 C CA . THR A 1 152 ? -27.208 12.836 10.541 1.00 81.12 152 THR A CA 1
ATOM 1174 C C . THR A 1 152 ? -28.325 12.353 9.621 1.00 81.12 152 THR A C 1
ATOM 1176 O O . THR A 1 152 ? -28.473 12.910 8.537 1.00 81.12 152 THR A O 1
ATOM 1179 N N . ILE A 1 153 ? -29.170 11.424 10.081 1.00 84.00 153 ILE A N 1
ATOM 1180 C CA . ILE A 1 153 ? -30.367 10.975 9.355 1.00 84.00 153 ILE A CA 1
ATOM 1181 C C . ILE A 1 153 ? -31.323 12.147 9.152 1.00 84.00 153 ILE A C 1
ATOM 1183 O O . ILE A 1 153 ? -31.671 12.450 8.017 1.00 84.00 153 ILE A O 1
ATOM 1187 N N . ALA A 1 154 ? -31.653 12.881 10.219 1.00 82.94 154 ALA A N 1
ATOM 1188 C CA . ALA A 1 154 ? -32.544 14.035 10.131 1.00 82.94 154 ALA A CA 1
ATOM 1189 C C . ALA A 1 154 ? -32.025 15.085 9.133 1.00 82.94 154 ALA A C 1
ATOM 1191 O O . ALA A 1 154 ? -32.793 15.620 8.341 1.00 82.94 154 ALA A O 1
ATOM 1192 N N . LYS A 1 155 ? -30.709 15.350 9.108 1.00 83.00 155 LYS A N 1
ATOM 1193 C CA . LYS A 1 155 ? -30.101 16.234 8.099 1.00 83.00 155 LYS A CA 1
ATOM 1194 C C . LYS A 1 155 ? -30.266 15.691 6.678 1.00 83.00 155 LYS A C 1
ATOM 1196 O O . LYS A 1 155 ? -30.634 16.454 5.789 1.00 83.00 155 LYS A O 1
ATOM 1201 N N . ARG A 1 156 ? -30.009 14.399 6.456 1.00 82.38 156 ARG A N 1
ATOM 1202 C CA . ARG A 1 156 ? -30.179 13.760 5.143 1.00 82.38 156 ARG A CA 1
ATOM 1203 C C . ARG A 1 156 ? -31.627 13.846 4.670 1.00 82.38 156 ARG A C 1
ATOM 1205 O O . ARG A 1 156 ? -31.868 14.299 3.556 1.00 82.38 156 ARG A O 1
ATOM 1212 N N . GLU A 1 157 ? -32.576 13.500 5.533 1.00 84.12 157 GLU A N 1
ATOM 1213 C CA . GLU A 1 157 ? -34.008 13.589 5.241 1.00 84.12 157 GLU A CA 1
ATOM 1214 C C . GLU A 1 157 ? -34.437 15.023 4.929 1.00 84.12 157 GLU A C 1
ATOM 1216 O O . GLU A 1 157 ? -35.168 15.222 3.966 1.00 84.12 157 GLU A O 1
ATOM 1221 N N . THR A 1 158 ? -33.922 16.032 5.648 1.00 83.75 158 THR A N 1
ATOM 1222 C CA . THR A 1 158 ? -34.232 17.441 5.336 1.00 83.75 158 THR A CA 1
ATOM 1223 C C . THR A 1 158 ? -33.748 17.862 3.948 1.00 83.75 158 THR A C 1
ATOM 1225 O O . THR A 1 158 ? -34.417 18.636 3.272 1.00 83.75 158 THR A O 1
ATOM 1228 N N . VAL A 1 159 ? -32.601 17.349 3.488 1.00 77.44 159 VAL A N 1
ATOM 1229 C CA . VAL A 1 159 ? -32.094 17.642 2.139 1.00 77.44 159 VAL A CA 1
ATOM 1230 C C . VAL A 1 159 ? -32.935 16.931 1.083 1.00 77.44 159 VAL A C 1
ATOM 1232 O O . VAL A 1 159 ? -33.301 17.545 0.083 1.00 77.44 159 VAL A O 1
ATOM 1235 N N . ILE A 1 160 ? -33.296 15.667 1.317 1.00 79.94 160 ILE A N 1
ATOM 1236 C CA . ILE A 1 160 ? -34.158 14.901 0.407 1.00 79.94 160 ILE A CA 1
ATOM 1237 C C . ILE A 1 160 ? -35.547 15.549 0.308 1.00 79.94 160 ILE A C 1
ATOM 1239 O O . ILE A 1 160 ? -36.073 15.702 -0.796 1.00 79.94 160 ILE A O 1
ATOM 1243 N N . SER A 1 161 ? -36.125 15.996 1.427 1.00 80.19 161 SER A N 1
ATOM 1244 C CA . SER A 1 161 ? -37.435 16.653 1.438 1.00 80.19 161 SER A CA 1
ATOM 1245 C C . SER A 1 161 ? -37.409 17.997 0.709 1.00 80.19 161 SER A C 1
ATOM 1247 O O . SER A 1 161 ? -38.306 18.260 -0.084 1.00 80.19 161 SER A O 1
ATOM 1249 N N . MET A 1 162 ? -36.357 18.812 0.873 1.00 75.88 162 MET A N 1
ATOM 1250 C CA . MET A 1 162 ? -36.193 20.071 0.125 1.00 75.88 162 MET A CA 1
ATOM 1251 C C . MET A 1 162 ? -36.130 19.859 -1.397 1.00 75.88 162 MET A C 1
ATOM 1253 O O . MET A 1 162 ? -36.632 20.689 -2.158 1.00 75.88 162 MET A O 1
ATOM 1257 N N . VAL A 1 163 ? -35.523 18.755 -1.848 1.00 70.56 163 VAL A N 1
ATOM 1258 C CA . VAL A 1 163 ? -35.481 18.380 -3.271 1.00 70.56 163 VAL A CA 1
ATOM 1259 C C . VAL A 1 163 ? -36.860 17.906 -3.745 1.00 70.56 163 VAL A C 1
ATOM 1261 O O . VAL A 1 163 ? -37.318 18.336 -4.803 1.00 70.56 163 VAL A O 1
ATOM 1264 N N . SER A 1 164 ? -37.552 17.082 -2.949 1.00 70.44 164 SER A N 1
ATOM 1265 C CA . SER A 1 164 ? -38.881 16.549 -3.285 1.00 70.44 164 SER A CA 1
ATOM 1266 C C . SER A 1 164 ? -39.994 17.603 -3.271 1.00 70.44 164 SER A C 1
ATOM 1268 O O . SER A 1 164 ? -40.930 17.498 -4.059 1.00 70.44 164 SER A O 1
ATOM 1270 N N . GLU A 1 165 ? -39.918 18.615 -2.403 1.00 72.50 165 GLU A N 1
ATOM 1271 C CA . GLU A 1 165 ? -40.905 19.705 -2.301 1.00 72.50 165 GLU A CA 1
ATOM 1272 C C . GLU A 1 165 ? -40.755 20.763 -3.412 1.00 72.50 165 GLU A C 1
ATOM 1274 O O . GLU A 1 165 ? -41.455 21.774 -3.425 1.00 72.50 165 GLU A O 1
ATOM 1279 N N . GLY A 1 166 ? -39.874 20.531 -4.389 1.00 58.34 166 GLY A N 1
ATOM 1280 C CA . GLY A 1 166 ? -39.776 21.363 -5.584 1.00 58.34 166 GLY A CA 1
ATOM 1281 C C . GLY A 1 166 ? -38.981 22.656 -5.402 1.00 58.34 166 GLY A C 1
ATOM 1282 O O . GLY A 1 166 ? -38.995 23.491 -6.305 1.00 58.34 166 GLY A O 1
ATOM 1283 N N . GLY A 1 167 ? -38.215 22.802 -4.312 1.00 53.75 167 GLY A N 1
ATOM 1284 C CA . GLY A 1 167 ? -37.275 23.920 -4.127 1.00 53.75 167 GLY A CA 1
ATOM 1285 C C . GLY A 1 167 ? -36.194 24.013 -5.218 1.00 53.75 167 GLY A C 1
ATOM 1286 O O . GLY A 1 167 ? -35.553 25.051 -5.368 1.00 53.75 167 GLY A O 1
ATOM 1287 N N . LEU A 1 168 ? -36.029 22.943 -6.005 1.00 50.91 168 LEU A N 1
ATOM 1288 C CA . LEU A 1 168 ? -35.185 22.832 -7.199 1.00 50.91 168 LEU A CA 1
ATOM 1289 C C . LEU A 1 168 ? -35.916 22.081 -8.332 1.00 50.91 168 LEU A C 1
ATOM 1291 O O . LEU A 1 168 ? -35.301 21.308 -9.064 1.00 50.91 168 LEU A O 1
ATOM 1295 N N . SER A 1 169 ? -37.236 22.253 -8.474 1.00 44.06 169 SER A N 1
ATOM 1296 C CA . SER A 1 169 ? -37.947 21.640 -9.602 1.00 44.06 169 SER A CA 1
ATOM 1297 C C . SER A 1 169 ? -37.489 22.295 -10.916 1.00 44.06 169 SER A C 1
ATOM 1299 O O . SER A 1 169 ? -37.564 23.525 -11.026 1.00 44.06 169 SER A O 1
ATOM 1301 N N . PRO A 1 170 ? -37.008 21.527 -11.915 1.00 43.91 170 PRO A N 1
ATOM 1302 C CA . PRO A 1 170 ? -36.683 22.065 -13.223 1.00 43.91 170 PRO A CA 1
ATOM 1303 C C . PRO A 1 170 ? -37.980 22.559 -13.856 1.00 43.91 170 PRO A C 1
ATOM 1305 O O . PRO A 1 170 ? -38.842 21.783 -14.268 1.00 43.91 170 PRO A O 1
ATOM 1308 N N . GLY A 1 171 ? -38.124 23.882 -13.885 1.00 41.06 171 GLY A N 1
ATOM 1309 C CA . GLY A 1 171 ? -39.194 24.552 -14.597 1.00 41.06 171 GLY A CA 1
ATOM 1310 C C . GLY A 1 171 ? -39.233 24.057 -16.038 1.00 41.06 171 GLY A C 1
ATOM 1311 O O . GLY A 1 171 ? -38.243 24.119 -16.763 1.00 41.06 171 GLY A O 1
ATOM 1312 N N . LEU A 1 172 ? -40.399 23.547 -16.407 1.00 41.81 172 LEU A N 1
ATOM 1313 C CA . LEU A 1 172 ? -40.818 23.084 -17.719 1.00 41.81 172 LEU A CA 1
ATOM 1314 C C . LEU A 1 172 ? -40.474 24.128 -18.809 1.00 41.81 172 LEU A C 1
ATOM 1316 O O . LEU A 1 172 ? -41.252 25.040 -19.078 1.00 41.81 172 LEU A O 1
ATOM 1320 N N . GLY A 1 173 ? -39.292 24.030 -19.422 1.00 41.53 173 GLY A N 1
ATOM 1321 C CA . GLY A 1 173 ? -38.856 24.921 -20.498 1.00 41.53 173 GLY A CA 1
ATOM 1322 C C . GLY A 1 173 ? -37.506 24.498 -21.095 1.00 41.53 173 GLY A C 1
ATOM 1323 O O . GLY A 1 173 ? -36.649 24.013 -20.362 1.00 41.53 173 GLY A O 1
ATOM 1324 N N . PRO A 1 174 ? -37.270 24.689 -22.408 1.00 40.81 174 PRO A N 1
ATOM 1325 C CA . PRO A 1 174 ? -36.107 24.154 -23.136 1.00 40.81 174 PRO A CA 1
ATOM 1326 C C . PRO A 1 174 ? -34.758 24.834 -22.804 1.00 40.81 174 PRO A C 1
ATOM 1328 O O . PRO A 1 174 ? -33.771 24.625 -23.500 1.00 40.81 174 PRO A O 1
ATOM 1331 N N . LEU A 1 175 ? -34.709 25.639 -21.741 1.00 48.25 175 LEU A N 1
ATOM 1332 C CA . LEU A 1 175 ? -33.536 26.331 -21.201 1.00 48.25 175 LEU A CA 1
ATOM 1333 C C . LEU A 1 175 ? -33.569 26.202 -19.666 1.00 48.25 175 LEU A C 1
ATOM 1335 O O . LEU A 1 175 ? -33.728 27.186 -18.946 1.00 48.25 175 LEU A O 1
ATOM 1339 N N . SER A 1 176 ? -33.520 24.973 -19.150 1.00 51.75 176 SER A N 1
ATOM 1340 C CA . SER A 1 176 ? -33.562 24.723 -17.706 1.00 51.75 176 SER A CA 1
ATOM 1341 C C . SER A 1 176 ? -32.191 24.946 -17.062 1.00 51.75 176 SER A C 1
ATOM 1343 O O . SER A 1 176 ? -31.166 24.464 -17.540 1.00 51.75 176 SER A O 1
ATOM 1345 N N . SER A 1 177 ? -32.210 25.697 -15.965 1.00 51.88 177 SER A N 1
ATOM 1346 C CA . SER A 1 177 ? -31.090 26.288 -15.237 1.00 51.88 177 SER A CA 1
ATOM 1347 C C . SER A 1 177 ? -29.969 25.323 -14.837 1.00 51.88 177 SER A C 1
ATOM 1349 O O . SER A 1 177 ? -30.192 24.364 -14.099 1.00 51.88 177 SER A O 1
ATOM 1351 N N . TYR A 1 178 ? -28.737 25.672 -15.209 1.00 60.72 178 TYR A N 1
ATOM 1352 C CA . TYR A 1 178 ? -27.511 25.173 -14.589 1.00 60.72 178 TYR A CA 1
ATOM 1353 C C . TYR A 1 178 ? -27.457 25.644 -13.128 1.00 60.72 178 TYR A C 1
ATOM 1355 O O . TYR A 1 178 ? -27.250 26.828 -12.858 1.00 60.72 178 TYR A O 1
ATOM 1363 N N . SER A 1 179 ? -27.684 24.735 -12.177 1.00 70.12 179 SER A N 1
ATOM 1364 C CA . SER A 1 179 ? -27.462 25.024 -10.759 1.00 70.12 179 SER A CA 1
ATOM 1365 C C . SER A 1 179 ? -25.972 24.837 -10.459 1.00 70.12 179 SER A C 1
ATOM 1367 O O . SER A 1 179 ? -25.487 23.705 -10.551 1.00 70.12 179 SER A O 1
ATOM 1369 N N . PRO A 1 180 ? -25.230 25.899 -10.083 1.00 77.31 180 PRO A N 1
ATOM 1370 C CA . PRO A 1 180 ? -23.791 25.797 -9.840 1.00 77.31 180 PRO A CA 1
ATOM 1371 C C . PRO A 1 180 ? -23.465 24.769 -8.750 1.00 77.31 180 PRO A C 1
ATOM 1373 O O . PRO A 1 180 ? -22.450 24.090 -8.842 1.00 77.31 180 PRO A O 1
ATOM 1376 N N . LYS A 1 181 ? -24.366 24.581 -7.776 1.00 77.62 181 LYS A N 1
ATOM 1377 C CA . LYS A 1 181 ? -24.204 23.604 -6.694 1.00 77.62 181 LYS A CA 1
ATOM 1378 C C . LYS A 1 181 ? -24.327 22.149 -7.166 1.00 77.62 181 LYS A C 1
ATOM 1380 O O . LYS A 1 181 ? -23.634 21.285 -6.646 1.00 77.62 181 LYS A O 1
ATOM 1385 N N . VAL A 1 182 ? -25.191 21.862 -8.143 1.00 80.06 182 VAL A N 1
ATOM 1386 C CA . VAL A 1 182 ? -25.323 20.502 -8.704 1.00 80.06 182 VAL A CA 1
ATOM 1387 C C . VAL A 1 182 ? -24.078 20.154 -9.513 1.00 80.06 182 VAL A C 1
ATOM 1389 O O . VAL A 1 182 ? -23.524 19.075 -9.340 1.00 80.06 182 VAL A O 1
ATOM 1392 N N . ALA A 1 183 ? -23.587 21.096 -10.320 1.00 78.62 183 ALA A N 1
ATOM 1393 C CA . ALA A 1 183 ? -22.367 20.903 -11.095 1.00 78.62 183 ALA A CA 1
ATOM 1394 C C . ALA A 1 183 ? -21.113 20.769 -10.211 1.00 78.62 183 ALA A C 1
ATOM 1396 O O . ALA A 1 183 ? -20.261 19.923 -10.473 1.00 78.62 183 ALA A O 1
ATOM 1397 N N . GLU A 1 184 ? -21.014 21.556 -9.134 1.00 83.19 184 GLU A N 1
ATOM 1398 C CA . GLU A 1 184 ? -19.951 21.420 -8.131 1.00 83.19 184 GLU A CA 1
ATOM 1399 C C . GLU A 1 184 ? -19.965 20.025 -7.491 1.00 83.19 184 GLU A C 1
ATOM 1401 O O . GLU A 1 184 ? -18.934 19.356 -7.424 1.00 83.19 184 GLU A O 1
ATOM 1406 N N . MET A 1 185 ? -21.138 19.547 -7.075 1.00 78.25 185 MET A N 1
ATOM 1407 C CA . MET A 1 185 ? -21.288 18.228 -6.462 1.00 78.25 185 MET A CA 1
ATOM 1408 C C . MET A 1 185 ? -21.040 17.083 -7.452 1.00 78.25 185 MET A C 1
ATOM 1410 O O . MET A 1 185 ? -20.456 16.067 -7.077 1.00 78.25 185 MET A O 1
ATOM 1414 N N . GLU A 1 186 ? -21.403 17.251 -8.724 1.00 80.06 186 GLU A N 1
ATOM 1415 C CA . GLU A 1 186 ? -21.050 16.315 -9.794 1.00 80.06 186 GLU A CA 1
ATOM 1416 C C . GLU A 1 186 ? -19.527 16.251 -9.991 1.00 80.06 186 GLU A C 1
ATOM 1418 O O . GLU A 1 186 ? -18.945 15.167 -10.076 1.00 80.06 186 GLU A O 1
ATOM 1423 N N . GLN A 1 187 ? -18.849 17.402 -9.981 1.00 80.94 187 GLN A N 1
ATOM 1424 C CA . GLN A 1 187 ? -17.393 17.470 -10.081 1.00 80.94 187 GLN A CA 1
ATOM 1425 C C . GLN A 1 187 ? -16.702 16.833 -8.863 1.00 80.94 187 GLN A C 1
ATOM 1427 O O . GLN A 1 187 ? -15.763 16.047 -9.029 1.00 80.94 187 GLN A O 1
ATOM 1432 N N . LEU A 1 188 ? -17.177 17.115 -7.645 1.00 80.31 188 LEU A N 1
ATOM 1433 C CA . LEU A 1 188 ? -16.689 16.484 -6.415 1.00 80.31 188 LEU A CA 1
ATOM 1434 C C . LEU A 1 188 ? -16.878 14.967 -6.461 1.00 80.31 188 LEU A C 1
ATOM 1436 O O . LEU A 1 188 ? -15.950 14.226 -6.133 1.00 80.31 188 LEU A O 1
ATOM 1440 N N . ARG A 1 189 ? -18.031 14.488 -6.933 1.00 79.38 189 ARG A N 1
ATOM 1441 C CA . ARG A 1 189 ? -18.303 13.059 -7.107 1.00 79.38 189 ARG A CA 1
ATOM 1442 C C . ARG A 1 189 ? -17.352 12.409 -8.112 1.00 79.38 189 ARG A C 1
ATOM 1444 O O . ARG A 1 189 ? -16.789 11.367 -7.798 1.00 79.38 189 ARG A O 1
ATOM 1451 N N . ARG A 1 190 ? -17.069 13.060 -9.247 1.00 76.75 190 ARG A N 1
ATOM 1452 C CA . ARG A 1 190 ? -16.095 12.574 -10.248 1.00 76.75 190 ARG A CA 1
ATOM 1453 C C . ARG A 1 190 ? -14.660 12.498 -9.718 1.00 76.75 190 ARG A C 1
ATOM 1455 O O . ARG A 1 190 ? -13.893 11.636 -10.163 1.00 76.75 190 ARG A O 1
ATOM 1462 N N . SER A 1 191 ? -14.299 13.400 -8.799 1.00 77.56 191 SER A N 1
ATOM 1463 C CA . SER A 1 191 ? -12.984 13.421 -8.137 1.00 77.56 191 SER A CA 1
ATOM 1464 C C . SER A 1 191 ? -12.807 12.304 -7.104 1.00 77.56 191 SER A C 1
ATOM 1466 O O . SER A 1 191 ? -11.685 11.854 -6.865 1.00 77.56 191 SER A O 1
ATOM 1468 N N . LYS A 1 192 ? -13.908 11.831 -6.511 1.00 75.81 192 LYS A N 1
ATOM 1469 C CA . LYS A 1 192 ? -13.916 10.761 -5.516 1.00 75.81 192 LYS A CA 1
ATOM 1470 C C . LYS A 1 192 ? -13.828 9.406 -6.213 1.00 75.81 192 LYS A C 1
ATOM 1472 O O . LYS A 1 192 ? -14.569 9.120 -7.147 1.00 75.81 192 LYS A O 1
ATOM 1477 N N . ARG A 1 193 ? -12.906 8.553 -5.763 1.00 69.88 193 ARG A N 1
ATOM 1478 C CA . ARG A 1 193 ? -12.691 7.217 -6.355 1.00 69.88 193 ARG A CA 1
ATOM 1479 C C . ARG A 1 193 ? -13.791 6.228 -5.975 1.00 69.88 193 ARG A C 1
ATOM 1481 O O . ARG A 1 193 ? -13.984 5.236 -6.666 1.00 69.88 193 ARG A O 1
ATOM 1488 N N . GLU A 1 194 ? -14.459 6.468 -4.855 1.00 70.12 194 GLU A N 1
ATOM 1489 C CA . GLU A 1 194 ? -15.442 5.569 -4.261 1.00 70.12 194 GLU A CA 1
ATOM 1490 C C . GLU A 1 194 ? -16.873 5.729 -4.794 1.00 70.12 194 GLU A C 1
ATOM 1492 O O . GLU A 1 194 ? -17.707 4.857 -4.540 1.00 70.12 194 GLU A O 1
ATOM 1497 N N . LEU A 1 195 ? -17.168 6.816 -5.513 1.00 72.81 195 LEU A N 1
ATOM 1498 C CA . LEU A 1 195 ? -18.507 7.123 -6.013 1.00 72.81 195 LEU A CA 1
ATOM 1499 C C . LEU A 1 195 ? -18.584 6.935 -7.534 1.00 72.81 195 LEU A C 1
ATOM 1501 O O . LEU A 1 195 ? -17.711 7.384 -8.270 1.00 72.81 195 LEU A O 1
ATOM 1505 N N . SER A 1 196 ? -19.663 6.300 -8.000 1.00 68.88 196 SER A N 1
ATOM 1506 C CA . SER A 1 196 ? -20.024 6.248 -9.423 1.00 68.88 196 SER A CA 1
ATOM 1507 C C . SER A 1 196 ? -20.867 7.458 -9.804 1.00 68.88 196 SER A C 1
ATOM 1509 O O . SER A 1 196 ? -21.568 7.997 -8.946 1.00 68.88 196 SER A O 1
ATOM 1511 N N . ASP A 1 197 ? -20.871 7.839 -11.079 1.00 67.00 197 ASP A N 1
ATOM 1512 C CA . ASP A 1 197 ? -21.762 8.888 -11.585 1.00 67.00 197 ASP A CA 1
ATOM 1513 C C . ASP A 1 197 ? -23.242 8.510 -11.345 1.00 67.00 197 ASP A C 1
ATOM 1515 O O . ASP A 1 197 ? -23.604 7.331 -11.394 1.00 67.00 197 ASP A O 1
ATOM 1519 N N . THR A 1 198 ? -24.080 9.499 -11.018 1.00 70.44 198 THR A N 1
ATOM 1520 C CA . THR A 1 198 ? -25.534 9.337 -10.831 1.00 70.44 198 THR A CA 1
ATOM 1521 C C . THR A 1 198 ? -26.266 10.528 -11.440 1.00 70.44 198 THR A C 1
ATOM 1523 O O . THR A 1 198 ? -25.778 11.656 -11.363 1.00 70.44 198 THR A O 1
ATOM 1526 N N . GLU A 1 199 ? -27.434 10.275 -12.026 1.00 68.19 199 GLU A N 1
ATOM 1527 C CA . GLU A 1 199 ? -28.333 11.312 -12.552 1.00 68.19 199 GLU A CA 1
ATOM 1528 C C . GLU A 1 199 ? -29.342 11.793 -11.489 1.00 68.19 199 GLU A C 1
ATOM 1530 O O . GLU A 1 199 ? -30.024 12.799 -11.687 1.00 68.19 199 GLU A O 1
ATOM 1535 N N . ASP A 1 200 ? -29.437 11.110 -10.340 1.00 74.50 200 ASP A N 1
ATOM 1536 C CA . ASP A 1 200 ? -30.365 11.470 -9.265 1.00 74.50 200 ASP A CA 1
ATOM 1537 C C . ASP A 1 200 ? -29.827 12.645 -8.427 1.00 74.50 200 ASP A C 1
ATOM 1539 O O . ASP A 1 200 ? -28.861 12.522 -7.668 1.00 74.50 200 ASP A O 1
ATOM 1543 N N . ILE A 1 201 ? -30.492 13.799 -8.538 1.00 73.38 201 ILE A N 1
ATOM 1544 C CA . ILE A 1 201 ? -30.147 15.043 -7.831 1.00 73.38 201 ILE A CA 1
ATOM 1545 C C . ILE A 1 201 ? -30.221 14.854 -6.307 1.00 73.38 201 ILE A C 1
ATOM 1547 O O . ILE A 1 201 ? -29.428 15.446 -5.571 1.00 73.38 201 ILE A O 1
ATOM 1551 N N . SER A 1 202 ? -31.146 14.021 -5.818 1.00 70.81 202 SER A N 1
ATOM 1552 C CA . SER A 1 202 ? -31.307 13.757 -4.384 1.00 70.81 202 SER A CA 1
ATOM 1553 C C . SER A 1 202 ? -30.134 12.943 -3.833 1.00 70.81 202 SER A C 1
ATOM 1555 O O . SER A 1 202 ? -29.588 13.265 -2.775 1.00 70.81 202 SER A O 1
ATOM 1557 N N . GLU A 1 203 ? -29.673 11.943 -4.583 1.00 77.00 203 GLU A N 1
ATOM 1558 C CA . GLU A 1 203 ? -28.491 11.145 -4.254 1.00 77.00 203 GLU A CA 1
ATOM 1559 C C . GLU A 1 203 ? -27.216 11.995 -4.344 1.00 77.00 203 GLU A C 1
ATOM 1561 O O . GLU A 1 203 ? -26.335 11.923 -3.488 1.00 77.00 203 GLU A O 1
ATOM 1566 N N . LEU A 1 204 ? -27.132 12.856 -5.357 1.00 78.44 204 LEU A N 1
ATOM 1567 C CA . LEU A 1 204 ? -25.997 13.740 -5.586 1.00 78.44 204 LEU A CA 1
ATOM 1568 C C . LEU A 1 204 ? -25.844 14.769 -4.457 1.00 78.44 204 LEU A C 1
ATOM 1570 O O . LEU A 1 204 ? -24.747 14.923 -3.922 1.00 78.44 204 LEU A O 1
ATOM 1574 N N . LEU A 1 205 ? -26.933 15.407 -4.023 1.00 73.31 205 LEU A N 1
ATOM 1575 C CA . LEU A 1 205 ? -26.910 16.385 -2.929 1.00 73.31 205 LEU A CA 1
ATOM 1576 C C . LEU A 1 205 ? -26.816 15.741 -1.542 1.00 73.31 205 LEU A C 1
ATOM 1578 O O . LEU A 1 205 ? -26.305 16.369 -0.617 1.00 73.31 205 LEU A O 1
ATOM 1582 N N . SER A 1 206 ? -27.276 14.499 -1.381 1.00 72.00 206 SER A N 1
ATOM 1583 C CA . SER A 1 206 ? -27.124 13.771 -0.114 1.00 72.00 206 SER A CA 1
ATOM 1584 C C . SER A 1 206 ? -25.756 13.106 0.057 1.00 72.00 206 SER A C 1
ATOM 1586 O O . SER A 1 206 ? -25.389 12.788 1.187 1.00 72.00 206 SER A O 1
ATOM 1588 N N . SER A 1 207 ? -24.968 12.969 -1.016 1.00 70.56 207 SER A N 1
ATOM 1589 C CA . SER A 1 207 ? -23.640 12.332 -0.996 1.00 70.56 207 SER A CA 1
ATOM 1590 C C . SER A 1 207 ? -22.592 13.018 -0.104 1.00 70.56 207 SER A C 1
ATOM 1592 O O . SER A 1 207 ? -21.587 12.403 0.252 1.00 70.56 207 SER A O 1
ATOM 1594 N N . GLU A 1 208 ? -22.807 14.279 0.284 1.00 66.62 208 GLU A N 1
ATOM 1595 C CA . GLU A 1 208 ? -21.931 14.997 1.222 1.00 66.62 208 GLU A CA 1
ATOM 1596 C C . GLU A 1 208 ? -22.191 14.608 2.688 1.00 66.62 208 GLU A C 1
ATOM 1598 O O . GLU A 1 208 ? -21.350 14.821 3.562 1.00 66.62 208 GLU A O 1
ATOM 1603 N N . ILE A 1 209 ? -23.359 14.030 2.985 1.00 70.62 209 ILE A N 1
ATOM 1604 C CA . ILE A 1 209 ? -23.797 13.767 4.355 1.00 70.62 209 ILE A CA 1
ATOM 1605 C C . ILE A 1 209 ? -23.256 12.407 4.795 1.00 70.62 209 ILE A C 1
ATOM 1607 O O . ILE A 1 209 ? -23.961 11.402 4.807 1.00 70.62 209 ILE A O 1
ATOM 1611 N N . THR A 1 210 ? -21.981 12.388 5.175 1.00 76.88 210 THR A N 1
ATOM 1612 C CA . THR A 1 210 ? -21.337 11.218 5.783 1.00 76.88 210 THR A CA 1
ATOM 1613 C C . THR A 1 210 ? -21.391 11.288 7.304 1.00 76.88 210 THR A C 1
ATOM 1615 O O . THR A 1 210 ? -21.205 12.358 7.892 1.00 76.88 210 THR A O 1
ATOM 1618 N N . HIS A 1 211 ? -21.590 10.145 7.956 1.00 80.81 211 HIS A N 1
ATOM 1619 C CA . HIS A 1 211 ? -21.514 10.034 9.412 1.00 80.81 211 HIS A CA 1
ATOM 1620 C C . HIS A 1 211 ? -20.107 9.622 9.844 1.00 80.81 211 HIS A C 1
ATOM 1622 O O . HIS A 1 211 ? -19.564 8.630 9.364 1.00 80.81 211 HIS A O 1
ATOM 1628 N N . THR A 1 212 ? -19.503 10.394 10.748 1.00 82.19 212 THR A N 1
ATOM 1629 C CA . THR A 1 212 ? -18.186 10.107 11.320 1.00 82.19 212 THR A CA 1
ATOM 1630 C C . THR A 1 212 ? -18.349 9.347 12.643 1.00 82.19 212 THR A C 1
ATOM 1632 O O . THR A 1 212 ? -18.756 9.971 13.622 1.00 82.19 212 THR A O 1
ATOM 1635 N N . PRO A 1 213 ? -17.994 8.046 12.723 1.00 85.06 213 PRO A N 1
ATOM 1636 C CA . PRO A 1 213 ? -18.162 7.240 13.932 1.00 85.06 213 PRO A CA 1
ATOM 1637 C C . PRO A 1 213 ? -17.098 7.577 14.994 1.00 85.06 213 PRO A C 1
ATOM 1639 O O . PRO A 1 213 ? -16.134 6.832 15.194 1.00 85.06 213 PRO A O 1
ATOM 1642 N N . VAL A 1 214 ? -17.198 8.745 15.637 1.00 85.25 214 VAL A N 1
ATOM 1643 C CA . VAL A 1 214 ? -16.103 9.343 16.431 1.00 85.25 214 VAL A CA 1
ATOM 1644 C C . VAL A 1 214 ? -15.688 8.437 17.590 1.00 85.25 214 VAL A C 1
ATOM 1646 O O . VAL A 1 214 ? -14.499 8.274 17.853 1.00 85.25 214 VAL A O 1
ATOM 1649 N N . VAL A 1 215 ? -16.653 7.820 18.273 1.00 85.50 215 VAL A N 1
ATOM 1650 C CA . VAL A 1 215 ? -16.388 6.964 19.441 1.00 85.50 215 VAL A CA 1
ATOM 1651 C C . VAL A 1 215 ? -15.644 5.698 19.019 1.00 85.50 215 VAL A C 1
ATOM 1653 O O . VAL A 1 215 ? -14.637 5.346 19.633 1.00 85.50 215 VAL A O 1
ATOM 1656 N N . GLY A 1 216 ? -16.088 5.056 17.935 1.00 88.06 216 GLY A N 1
ATOM 1657 C CA . GLY A 1 216 ? -15.410 3.891 17.367 1.00 88.06 216 GLY A CA 1
ATOM 1658 C C . GLY A 1 216 ? -13.986 4.209 16.908 1.00 88.06 216 GLY A C 1
ATOM 1659 O O . GLY A 1 216 ? -13.066 3.440 17.177 1.00 88.06 216 GLY A O 1
ATOM 1660 N N . MET A 1 217 ? -13.778 5.380 16.303 1.00 90.50 217 MET A N 1
ATOM 1661 C CA . MET A 1 217 ? -12.453 5.842 15.882 1.00 90.50 217 MET A CA 1
ATOM 1662 C C . MET A 1 217 ? -11.506 6.086 17.062 1.00 90.50 217 MET A C 1
ATOM 1664 O O . MET A 1 217 ? -10.338 5.715 16.985 1.00 90.50 217 MET A O 1
ATOM 1668 N N . VAL A 1 218 ? -11.987 6.664 18.169 1.00 90.06 218 VAL A N 1
ATOM 1669 C CA . VAL A 1 218 ? -11.174 6.851 19.386 1.00 90.06 218 VAL A CA 1
ATOM 1670 C C . VAL A 1 218 ? -10.771 5.507 19.993 1.00 90.06 218 VAL A C 1
ATOM 1672 O O . VAL A 1 218 ? -9.613 5.336 20.366 1.00 90.06 218 VAL A O 1
ATOM 1675 N N . ILE A 1 219 ? -11.691 4.540 20.053 1.00 91.19 219 ILE A N 1
ATOM 1676 C CA . ILE A 1 219 ? -11.396 3.187 20.551 1.00 91.19 219 ILE A CA 1
ATOM 1677 C C . ILE A 1 219 ? -10.331 2.515 19.678 1.00 91.19 219 ILE A C 1
ATOM 1679 O O . ILE A 1 219 ? -9.346 2.006 20.209 1.00 91.19 219 ILE A O 1
ATOM 1683 N N . LEU A 1 220 ? -10.488 2.567 18.350 1.00 93.94 220 LEU A N 1
ATOM 1684 C CA . LEU A 1 220 ? -9.488 2.055 17.411 1.00 93.94 220 LEU A CA 1
ATOM 1685 C C . LEU A 1 220 ? -8.125 2.721 17.628 1.00 93.94 220 LEU A C 1
ATOM 1687 O O . LEU A 1 220 ? -7.123 2.024 17.735 1.00 93.94 220 LEU A O 1
ATOM 1691 N N . MET A 1 221 ? -8.077 4.049 17.762 1.00 93.12 221 MET A N 1
ATOM 1692 C CA . MET A 1 221 ? -6.829 4.777 18.018 1.00 93.12 221 MET A CA 1
ATOM 1693 C C . MET A 1 221 ? -6.136 4.325 19.306 1.00 93.12 221 MET A C 1
ATOM 1695 O O . MET A 1 221 ? -4.925 4.128 19.300 1.00 93.12 221 MET A O 1
ATOM 1699 N N . ILE A 1 222 ? -6.886 4.142 20.396 1.00 91.12 222 ILE A N 1
ATOM 1700 C CA . ILE A 1 222 ? -6.331 3.692 21.680 1.00 91.12 222 ILE A CA 1
ATOM 1701 C C . ILE A 1 222 ? -5.747 2.281 21.551 1.00 91.12 222 ILE A C 1
ATOM 1703 O O . ILE A 1 222 ? -4.628 2.054 22.004 1.00 91.12 222 ILE A O 1
ATOM 1707 N N . VAL A 1 223 ? -6.468 1.353 20.913 1.00 93.25 223 VAL A N 1
ATOM 1708 C CA . VAL A 1 223 ? -6.012 -0.040 20.752 1.00 93.25 223 VAL A CA 1
ATOM 1709 C C . VAL A 1 223 ? -4.825 -0.155 19.804 1.00 93.25 223 VAL A C 1
ATOM 1711 O O . VAL A 1 223 ? -3.903 -0.928 20.052 1.00 93.25 223 VAL A O 1
ATOM 1714 N N . LEU A 1 224 ? -4.812 0.622 18.724 1.00 94.88 224 LEU A N 1
ATOM 1715 C CA . LEU A 1 224 ? -3.678 0.645 17.808 1.00 94.88 224 LEU A CA 1
ATOM 1716 C C . LEU A 1 224 ? -2.445 1.247 18.486 1.00 94.88 224 LEU A C 1
ATOM 1718 O O . LEU A 1 224 ? -1.358 0.689 18.373 1.00 94.88 224 LEU A O 1
ATOM 1722 N N . LEU A 1 225 ? -2.605 2.337 19.243 1.00 93.25 225 LEU A N 1
ATOM 1723 C CA . LEU A 1 225 ? -1.502 2.954 19.979 1.00 93.25 225 LEU A CA 1
ATOM 1724 C C . LEU A 1 225 ? -0.950 2.025 21.069 1.00 93.25 225 LEU A C 1
ATOM 1726 O O . LEU A 1 225 ? 0.269 1.917 21.212 1.00 93.25 225 LEU A O 1
ATOM 1730 N N . SER A 1 226 ? -1.820 1.325 21.804 1.00 89.81 226 SER A N 1
ATOM 1731 C CA . SER A 1 226 ? -1.386 0.337 22.794 1.00 89.81 226 SER A CA 1
ATOM 1732 C C . SER A 1 226 ? -0.700 -0.863 22.139 1.00 89.81 226 SER A C 1
ATOM 1734 O O . SER A 1 226 ? 0.306 -1.330 22.662 1.00 89.81 226 SER A O 1
ATOM 1736 N N . GLY A 1 227 ? -1.160 -1.313 20.968 1.00 92.06 227 GLY A N 1
ATOM 1737 C CA . GLY A 1 227 ? -0.494 -2.350 20.176 1.00 92.06 227 GLY A CA 1
ATOM 1738 C C . GLY A 1 227 ? 0.897 -1.938 19.690 1.00 92.06 227 GLY A C 1
ATOM 1739 O O . GLY A 1 227 ? 1.848 -2.713 19.794 1.00 92.06 227 GLY A O 1
ATOM 1740 N N . ILE A 1 228 ? 1.049 -0.700 19.210 1.00 93.12 228 ILE A N 1
ATOM 1741 C CA . ILE A 1 228 ? 2.343 -0.156 18.772 1.00 93.12 228 ILE A CA 1
ATOM 1742 C C . ILE A 1 228 ? 3.319 -0.116 19.951 1.00 93.12 228 ILE A C 1
ATOM 1744 O O . ILE A 1 228 ? 4.438 -0.611 19.838 1.00 93.12 228 ILE A O 1
ATOM 1748 N N . LEU A 1 229 ? 2.893 0.418 21.097 1.00 90.75 229 LEU A N 1
ATOM 1749 C CA . LEU A 1 229 ? 3.758 0.518 22.271 1.00 90.75 229 LEU A CA 1
ATOM 1750 C C . LEU A 1 229 ? 4.058 -0.858 22.883 1.00 90.75 229 LEU A C 1
ATOM 1752 O O . LEU A 1 229 ? 5.201 -1.149 23.224 1.00 90.75 229 LEU A O 1
ATOM 1756 N N . GLY A 1 230 ? 3.052 -1.728 22.974 1.00 87.69 230 GLY A N 1
ATOM 1757 C CA . GLY A 1 230 ? 3.200 -3.088 23.486 1.00 87.69 230 GLY A CA 1
ATOM 1758 C C . GLY A 1 230 ? 4.162 -3.917 22.640 1.00 87.69 230 GLY A C 1
ATOM 1759 O O . GLY A 1 230 ? 5.029 -4.587 23.192 1.00 87.69 230 GLY A O 1
ATOM 1760 N N . SER A 1 231 ? 4.056 -3.835 21.309 1.00 89.62 231 SER A N 1
ATOM 1761 C CA . SER A 1 231 ? 4.982 -4.527 20.399 1.00 89.62 231 SER A CA 1
ATOM 1762 C C . SER A 1 231 ? 6.419 -4.029 20.543 1.00 89.62 231 SER A C 1
ATOM 1764 O O . SER A 1 231 ? 7.329 -4.854 20.550 1.00 89.62 231 SER A O 1
ATOM 1766 N N . ALA A 1 232 ? 6.621 -2.724 20.758 1.00 89.00 232 ALA A N 1
ATOM 1767 C CA . ALA A 1 232 ? 7.945 -2.145 20.977 1.00 89.00 232 ALA A CA 1
ATOM 1768 C C . ALA A 1 232 ? 8.600 -2.596 22.294 1.00 89.00 232 ALA A C 1
ATOM 1770 O O . ALA A 1 232 ? 9.815 -2.767 22.344 1.00 89.00 232 ALA A O 1
ATOM 1771 N N . VAL A 1 233 ? 7.810 -2.767 23.361 1.00 87.00 233 VAL A N 1
ATOM 1772 C CA . VAL A 1 233 ? 8.322 -3.083 24.708 1.00 87.00 233 VAL A CA 1
ATOM 1773 C C . VAL A 1 233 ? 8.471 -4.588 24.935 1.00 87.00 233 VAL A C 1
ATOM 1775 O O . VAL A 1 233 ? 9.484 -5.027 25.470 1.00 87.00 233 VAL A O 1
ATOM 1778 N N . LEU A 1 234 ? 7.466 -5.384 24.556 1.00 82.38 234 LEU A N 1
ATOM 1779 C CA . LEU A 1 234 ? 7.383 -6.809 24.905 1.00 82.38 234 LEU A CA 1
ATOM 1780 C C . LEU A 1 234 ? 8.067 -7.731 23.886 1.00 82.38 234 LEU A C 1
ATOM 1782 O O . LEU A 1 234 ? 8.310 -8.892 24.198 1.00 82.38 234 LEU A O 1
ATOM 1786 N N . GLY A 1 235 ? 8.307 -7.272 22.653 1.00 77.00 235 GLY A N 1
ATOM 1787 C CA . GLY A 1 235 ? 8.908 -8.090 21.589 1.00 77.00 235 GLY A CA 1
ATOM 1788 C C . GLY A 1 235 ? 8.049 -9.264 21.090 1.00 77.00 235 GLY A C 1
ATOM 1789 O O . GLY A 1 235 ? 8.485 -10.028 20.237 1.00 77.00 235 GLY A O 1
ATOM 1790 N N . MET A 1 236 ? 6.811 -9.416 21.574 1.00 77.88 236 MET A N 1
ATOM 1791 C CA . MET A 1 236 ? 5.879 -10.477 21.167 1.00 77.88 236 MET A CA 1
ATOM 1792 C C . MET A 1 236 ? 5.051 -10.075 19.935 1.00 77.88 236 MET A C 1
ATOM 1794 O O . MET A 1 236 ? 3.821 -9.998 20.001 1.00 77.88 236 MET A O 1
ATOM 1798 N N . GLY A 1 237 ? 5.726 -9.810 18.812 1.00 81.50 237 GLY A N 1
ATOM 1799 C CA . GLY A 1 237 ? 5.119 -9.281 17.581 1.00 81.50 237 GLY A CA 1
ATOM 1800 C C . GLY A 1 237 ? 3.835 -10.007 17.145 1.00 81.50 237 GLY A C 1
ATOM 1801 O O . GLY A 1 237 ? 2.765 -9.389 17.160 1.00 81.50 237 GLY A O 1
ATOM 1802 N N . PRO A 1 238 ? 3.879 -11.321 16.840 1.00 88.25 238 PRO A N 1
ATOM 1803 C CA . PRO A 1 238 ? 2.720 -12.036 16.305 1.00 88.25 238 PRO A CA 1
ATOM 1804 C C . PRO A 1 238 ? 1.515 -12.050 17.255 1.00 88.25 238 PRO A C 1
ATOM 1806 O O . PRO A 1 238 ? 0.384 -11.847 16.824 1.00 88.25 238 PRO A O 1
ATOM 1809 N N . LEU A 1 239 ? 1.734 -12.257 18.557 1.00 89.44 239 LEU A N 1
ATOM 1810 C CA . LEU A 1 239 ? 0.655 -12.423 19.538 1.00 89.44 239 LEU A CA 1
ATOM 1811 C C . LEU A 1 239 ? -0.065 -11.097 19.835 1.00 89.44 239 LEU A C 1
ATOM 1813 O O . LEU A 1 239 ? -1.298 -11.044 19.922 1.00 89.44 239 LEU A O 1
ATOM 1817 N N . ILE A 1 240 ? 0.698 -10.004 19.912 1.00 91.12 240 ILE A N 1
ATOM 1818 C CA . ILE A 1 240 ? 0.149 -8.650 20.046 1.00 91.12 240 ILE A CA 1
ATOM 1819 C C . ILE A 1 240 ? -0.631 -8.284 18.785 1.00 91.12 240 ILE A C 1
ATOM 1821 O O . ILE A 1 240 ? -1.736 -7.750 18.877 1.00 91.12 240 ILE A O 1
ATOM 1825 N N . LEU A 1 241 ? -0.111 -8.634 17.608 1.00 93.62 241 LEU A N 1
ATOM 1826 C CA . LEU A 1 241 ? -0.781 -8.357 16.345 1.00 93.62 241 LEU A CA 1
ATOM 1827 C C . LEU A 1 241 ? -2.088 -9.147 16.186 1.00 93.62 241 LEU A C 1
ATOM 1829 O O . LEU A 1 241 ? -3.088 -8.571 15.767 1.00 93.62 241 LEU A O 1
ATOM 1833 N N . VAL A 1 242 ? -2.125 -10.430 16.575 1.00 94.69 242 VAL A N 1
ATOM 1834 C CA . VAL A 1 242 ? -3.366 -11.229 16.571 1.00 94.69 242 VAL A CA 1
ATOM 1835 C C . VAL A 1 242 ? -4.409 -10.605 17.497 1.00 94.69 242 VAL A C 1
ATOM 1837 O O . VAL A 1 242 ? -5.536 -10.359 17.073 1.00 94.69 242 VAL A O 1
ATOM 1840 N N . SER A 1 243 ? -4.053 -10.329 18.753 1.00 91.38 243 SER A N 1
ATOM 1841 C CA . SER A 1 243 ? -5.014 -9.826 19.746 1.00 91.38 243 SER A CA 1
ATOM 1842 C C . SER A 1 243 ? -5.577 -8.448 19.372 1.00 91.38 243 SER A C 1
ATOM 1844 O O . SER A 1 243 ? -6.797 -8.267 19.317 1.00 91.38 243 SER A O 1
ATOM 1846 N N . THR A 1 244 ? -4.707 -7.493 19.038 1.00 93.12 244 THR A N 1
ATOM 1847 C CA . THR A 1 244 ? -5.111 -6.138 18.624 1.00 93.12 244 THR A CA 1
ATOM 1848 C C . THR A 1 244 ? -5.816 -6.139 17.269 1.00 93.12 244 THR A C 1
ATOM 1850 O O . THR A 1 244 ? -6.828 -5.458 17.093 1.00 93.12 244 THR A O 1
ATOM 1853 N N . GLY A 1 245 ? -5.343 -6.949 16.324 1.00 93.38 245 GLY A N 1
ATOM 1854 C CA . GLY A 1 245 ? -5.893 -7.070 14.982 1.00 93.38 245 GLY A CA 1
ATOM 1855 C C . GLY A 1 245 ? -7.294 -7.670 14.944 1.00 93.38 245 GLY A C 1
ATOM 1856 O O . GLY A 1 245 ? -8.176 -7.117 14.286 1.00 93.38 245 GLY A O 1
ATOM 1857 N N . VAL A 1 246 ? -7.536 -8.759 15.681 1.00 94.31 246 VAL A N 1
ATOM 1858 C CA . VAL A 1 246 ? -8.870 -9.377 15.788 1.00 94.31 246 VAL A CA 1
ATOM 1859 C C . VAL A 1 246 ? -9.861 -8.404 16.425 1.00 94.31 246 VAL A C 1
ATOM 1861 O O . VAL A 1 246 ? -10.986 -8.261 15.939 1.00 94.31 246 VAL A O 1
ATOM 1864 N N . PHE A 1 247 ? -9.438 -7.673 17.459 1.00 94.44 247 PHE A N 1
ATOM 1865 C CA . PHE A 1 247 ? -10.266 -6.634 18.066 1.00 94.44 247 PHE A CA 1
ATOM 1866 C C . PHE A 1 247 ? -10.583 -5.494 17.082 1.00 94.44 247 PHE A C 1
ATOM 1868 O O . PHE A 1 247 ? -11.737 -5.067 16.975 1.00 94.44 247 PHE A O 1
ATOM 1875 N N . CYS A 1 248 ? -9.598 -5.034 16.304 1.00 95.12 248 CYS A N 1
ATOM 1876 C CA . CYS A 1 248 ? -9.816 -4.040 15.250 1.00 95.12 248 CYS A CA 1
ATOM 1877 C C . CYS A 1 248 ? -10.802 -4.547 14.186 1.00 95.12 248 CYS A C 1
ATOM 1879 O O . CYS A 1 248 ? -11.716 -3.823 13.801 1.00 95.12 248 CYS A O 1
ATOM 1881 N N . CYS A 1 249 ? -10.690 -5.808 13.761 1.00 94.94 249 CYS A N 1
ATOM 1882 C CA . CYS A 1 249 ? -11.636 -6.409 12.818 1.00 94.94 249 CYS A CA 1
ATOM 1883 C C . CYS A 1 249 ? -13.066 -6.418 13.375 1.00 94.94 249 CYS A C 1
ATOM 1885 O O . CYS A 1 249 ? -14.003 -6.017 12.684 1.00 94.94 249 CYS A O 1
ATOM 1887 N N . ALA A 1 250 ? -13.240 -6.834 14.633 1.00 94.31 250 ALA A N 1
ATOM 1888 C CA . ALA A 1 250 ? -14.548 -6.884 15.278 1.00 94.31 250 ALA A CA 1
ATOM 1889 C C . ALA A 1 250 ? -15.171 -5.487 15.436 1.00 94.31 250 ALA A C 1
ATOM 1891 O O . ALA A 1 250 ? -16.342 -5.290 15.116 1.00 94.31 250 ALA A O 1
ATOM 1892 N N . THR A 1 251 ? -14.390 -4.500 15.881 1.00 92.88 251 THR A N 1
ATOM 1893 C CA . THR A 1 251 ? -14.865 -3.115 16.038 1.00 92.88 251 THR A CA 1
ATOM 1894 C C . THR A 1 251 ? -15.249 -2.483 14.703 1.00 92.88 251 THR A C 1
ATOM 1896 O O . THR A 1 251 ? -16.338 -1.922 14.592 1.00 92.88 251 THR A O 1
ATOM 1899 N N . VAL A 1 252 ? -14.420 -2.631 13.666 1.00 93.69 252 VAL A N 1
ATOM 1900 C CA . VAL A 1 252 ? -14.725 -2.168 12.303 1.00 93.69 252 VAL A CA 1
ATOM 1901 C C . VAL A 1 252 ? -15.998 -2.824 11.768 1.00 93.69 252 VAL A C 1
ATOM 1903 O O . VAL A 1 252 ? -16.867 -2.134 11.235 1.00 93.69 252 VAL A O 1
ATOM 1906 N N . PHE A 1 253 ? -16.148 -4.138 11.949 1.00 92.38 253 PHE A N 1
ATOM 1907 C CA . PHE A 1 253 ? -17.348 -4.859 11.529 1.00 92.38 253 PHE A CA 1
ATOM 1908 C C . PHE A 1 253 ? -18.611 -4.342 12.233 1.00 92.38 253 PHE A C 1
ATOM 1910 O O . PHE A 1 253 ? -19.635 -4.136 11.579 1.00 92.38 253 PHE A O 1
ATOM 1917 N N . LEU A 1 254 ? -18.544 -4.080 13.544 1.00 90.94 254 LEU A N 1
ATOM 1918 C CA . LEU A 1 254 ? -19.660 -3.510 14.306 1.00 90.94 254 LEU A CA 1
ATOM 1919 C C . LEU A 1 254 ? -20.036 -2.109 13.818 1.00 90.94 254 LEU A C 1
ATOM 1921 O O . LEU A 1 254 ? -21.220 -1.852 13.596 1.00 90.94 254 LEU A O 1
ATOM 1925 N N . ILE A 1 255 ? -19.045 -1.233 13.615 1.00 89.75 255 ILE A N 1
ATOM 1926 C CA . ILE A 1 255 ? -19.261 0.118 13.078 1.00 89.75 255 ILE A CA 1
ATOM 1927 C C . ILE A 1 255 ? -19.965 0.022 11.723 1.00 89.75 255 ILE A C 1
ATOM 1929 O O . ILE A 1 255 ? -20.997 0.657 11.523 1.00 89.75 255 ILE A O 1
ATOM 1933 N N . LYS A 1 256 ? -19.457 -0.820 10.815 1.00 88.50 256 LYS A N 1
ATOM 1934 C CA . LYS A 1 256 ? -19.997 -0.940 9.459 1.00 88.50 256 LYS A CA 1
ATOM 1935 C C . LYS A 1 256 ? -21.415 -1.504 9.435 1.00 88.50 256 LYS A C 1
ATOM 1937 O O . LYS A 1 256 ? -22.290 -0.941 8.782 1.00 88.50 256 LYS A O 1
ATOM 1942 N N . LYS A 1 257 ? -21.662 -2.600 10.161 1.00 88.06 257 LYS A N 1
ATOM 1943 C CA . LYS A 1 257 ? -22.994 -3.217 10.246 1.00 88.06 257 LYS A CA 1
ATOM 1944 C C . LYS A 1 257 ? -24.031 -2.217 10.757 1.00 88.06 257 LYS A C 1
ATOM 1946 O O . LYS A 1 257 ? -25.170 -2.204 10.296 1.00 88.06 257 LYS A O 1
ATOM 1951 N N . ARG A 1 258 ? -23.630 -1.378 11.709 1.00 85.06 258 ARG A N 1
ATOM 1952 C CA . ARG A 1 258 ? -24.489 -0.363 12.302 1.00 85.06 258 ARG A CA 1
ATOM 1953 C C . ARG A 1 258 ? -24.792 0.783 11.339 1.00 85.06 258 ARG A C 1
ATOM 1955 O O . ARG A 1 258 ? -25.963 1.071 11.117 1.00 85.06 258 ARG A O 1
ATOM 1962 N N . THR A 1 259 ? -23.770 1.410 10.757 1.00 80.88 259 THR A N 1
ATOM 1963 C CA . THR A 1 259 ? -23.971 2.556 9.856 1.00 80.88 259 THR A CA 1
ATOM 1964 C C . THR A 1 259 ? -24.747 2.166 8.604 1.00 80.88 259 THR A C 1
ATOM 1966 O O . THR A 1 259 ? -25.647 2.896 8.189 1.00 80.88 259 THR A O 1
ATOM 1969 N N . LYS A 1 260 ? -24.497 0.968 8.060 1.00 79.12 260 LYS A N 1
ATOM 1970 C CA . LYS A 1 260 ? -25.278 0.432 6.937 1.00 79.12 260 LYS A CA 1
ATOM 1971 C C . LYS A 1 260 ? -26.721 0.102 7.306 1.00 79.12 260 LYS A C 1
ATOM 1973 O O . LYS A 1 260 ? -27.600 0.359 6.490 1.00 79.12 260 LYS A O 1
ATOM 1978 N N . GLY A 1 261 ? -26.990 -0.366 8.527 1.00 73.44 261 GLY A N 1
ATOM 1979 C CA . GLY A 1 261 ? -28.359 -0.549 9.028 1.00 73.44 261 GLY A CA 1
ATOM 1980 C C . GLY A 1 261 ? -29.195 0.738 9.054 1.00 73.44 261 GLY A C 1
ATOM 1981 O O . GLY A 1 261 ? -30.416 0.666 9.147 1.00 73.44 261 GLY A O 1
ATOM 1982 N N . LEU A 1 262 ? -28.547 1.900 8.947 1.00 72.38 262 LEU A N 1
ATOM 1983 C CA . LEU A 1 262 ? -29.162 3.226 8.946 1.00 72.38 262 LEU A CA 1
ATOM 1984 C C . LEU A 1 262 ? -29.054 3.948 7.591 1.00 72.38 262 LEU A C 1
ATOM 1986 O O . LEU A 1 262 ? -29.361 5.134 7.514 1.00 72.38 262 LEU A O 1
ATOM 1990 N N . GLU A 1 263 ? -28.593 3.260 6.539 1.00 76.19 263 GLU A N 1
ATOM 1991 C CA . GLU A 1 263 ? -28.319 3.838 5.211 1.00 76.19 263 GLU A CA 1
ATOM 1992 C C . GLU A 1 263 ? -27.419 5.090 5.240 1.00 76.19 263 GLU A C 1
ATOM 1994 O O . GLU A 1 263 ? -27.538 5.984 4.400 1.00 76.19 263 GLU A O 1
ATOM 1999 N N . LEU A 1 264 ? -26.513 5.163 6.217 1.00 75.31 264 LEU A N 1
ATOM 2000 C CA . LEU A 1 264 ? -25.509 6.216 6.311 1.00 75.31 264 LEU A CA 1
ATOM 2001 C C . LEU A 1 264 ? -24.194 5.730 5.704 1.00 75.31 264 LEU A C 1
ATOM 2003 O O . LEU A 1 264 ? -23.774 4.589 5.915 1.00 75.31 264 LEU A O 1
ATOM 2007 N N . ASP A 1 265 ? -23.511 6.624 4.995 1.00 78.94 265 ASP A N 1
ATOM 2008 C CA . ASP A 1 265 ? -22.170 6.356 4.496 1.00 78.94 265 ASP A CA 1
ATOM 2009 C C . ASP A 1 265 ? -21.103 6.865 5.470 1.00 78.94 265 ASP A C 1
ATOM 2011 O O . ASP A 1 265 ? -21.212 7.938 6.072 1.00 78.94 265 ASP A O 1
ATOM 2015 N N . LEU A 1 266 ? -20.060 6.052 5.625 1.00 82.62 266 LEU A N 1
ATOM 2016 C CA . LEU A 1 266 ? -18.866 6.380 6.395 1.00 82.62 266 LEU A CA 1
ATOM 2017 C C . LEU A 1 266 ? -17.963 7.324 5.584 1.00 82.62 266 LEU A C 1
ATOM 2019 O O . LEU A 1 266 ? -17.946 7.221 4.360 1.00 82.62 266 LEU A O 1
ATOM 2023 N N . PRO A 1 267 ? -17.169 8.198 6.226 1.00 85.25 267 PRO A N 1
ATOM 2024 C CA . PRO A 1 267 ? -16.154 8.993 5.539 1.00 85.25 267 PRO A CA 1
ATOM 2025 C C . PRO A 1 267 ? -15.103 8.089 4.885 1.00 85.25 267 PRO A C 1
ATOM 2027 O O . PRO A 1 267 ? -14.761 7.037 5.431 1.00 85.25 267 PRO A O 1
ATOM 2030 N N . HIS A 1 268 ? -14.537 8.526 3.758 1.00 85.56 268 HIS A N 1
ATOM 2031 C CA . HIS A 1 268 ? -13.503 7.789 3.027 1.00 85.56 268 HIS A CA 1
ATOM 2032 C C . HIS A 1 268 ? -12.135 8.471 3.111 1.00 85.56 268 HIS A C 1
ATOM 2034 O O . HIS A 1 268 ? -12.029 9.694 3.049 1.00 85.56 268 HIS A O 1
ATOM 2040 N N . ILE A 1 269 ? -11.074 7.668 3.203 1.00 83.81 269 ILE A N 1
ATOM 2041 C CA . ILE A 1 269 ? -9.676 8.078 3.015 1.00 83.81 269 ILE A CA 1
ATOM 2042 C C . ILE A 1 269 ? -9.143 7.284 1.825 1.00 83.81 269 ILE A C 1
ATOM 2044 O O . ILE A 1 269 ? -9.195 6.057 1.831 1.00 83.81 269 ILE A O 1
ATOM 2048 N N . LEU A 1 270 ? -8.663 7.970 0.782 1.00 81.25 270 LEU A N 1
ATOM 2049 C CA . LEU A 1 270 ? -8.178 7.342 -0.461 1.00 81.25 270 LEU A CA 1
ATOM 2050 C C . LEU A 1 270 ? -9.143 6.264 -1.010 1.00 81.25 270 LEU A C 1
ATOM 2052 O O . LEU A 1 270 ? -8.719 5.209 -1.481 1.00 81.25 270 LEU A O 1
ATOM 2056 N N . GLY A 1 271 ? -10.452 6.513 -0.907 1.00 79.94 271 GLY A N 1
ATOM 2057 C CA . GLY A 1 271 ? -11.508 5.641 -1.420 1.00 79.94 271 GLY A CA 1
ATOM 2058 C C . GLY A 1 271 ? -11.960 4.488 -0.512 1.00 79.94 271 GLY A C 1
ATOM 2059 O O . GLY A 1 271 ? -12.950 3.839 -0.850 1.00 79.94 271 GLY A O 1
ATOM 2060 N N . ILE A 1 272 ? -11.314 4.216 0.630 1.00 89.25 272 ILE A N 1
ATOM 2061 C CA . ILE A 1 272 ? -11.780 3.205 1.602 1.00 89.25 272 ILE A CA 1
ATOM 2062 C C . ILE A 1 272 ? -12.377 3.869 2.844 1.00 89.25 272 ILE A C 1
ATOM 2064 O O . ILE A 1 272 ? -12.017 4.991 3.184 1.00 89.25 272 ILE A O 1
ATOM 2068 N N . GLU A 1 273 ? -13.315 3.196 3.507 1.00 90.56 273 GLU A N 1
ATOM 2069 C CA . GLU A 1 273 ? -13.968 3.699 4.720 1.00 90.56 273 GLU A CA 1
ATOM 2070 C C . GLU A 1 273 ? -12.928 3.985 5.820 1.00 90.56 273 GLU A C 1
ATOM 2072 O O . GLU A 1 273 ? -12.039 3.173 6.077 1.00 90.56 273 GLU A O 1
ATOM 2077 N N . MET A 1 274 ? -13.044 5.133 6.488 1.00 90.81 274 MET A N 1
ATOM 2078 C CA . MET A 1 274 ? -12.062 5.651 7.448 1.00 90.81 274 MET A CA 1
ATOM 2079 C C . MET A 1 274 ? -11.701 4.670 8.579 1.00 90.81 274 MET A C 1
ATOM 2081 O O . MET A 1 274 ? -10.508 4.552 8.865 1.00 90.81 274 MET A O 1
ATOM 2085 N N . PRO A 1 275 ? -12.644 3.930 9.207 1.00 93.12 275 PRO A N 1
ATOM 2086 C CA . PRO A 1 275 ? -12.284 2.941 10.227 1.00 93.12 275 PRO A CA 1
ATOM 2087 C C . PRO A 1 275 ? -11.393 1.825 9.671 1.00 93.12 275 PRO A C 1
ATOM 2089 O O . PRO A 1 275 ? -10.450 1.391 10.331 1.00 93.12 275 PRO A O 1
ATOM 2092 N N . ILE A 1 276 ? -11.651 1.404 8.428 1.00 94.06 276 ILE A N 1
ATOM 2093 C CA . ILE A 1 276 ? -10.871 0.374 7.737 1.00 94.06 276 ILE A CA 1
ATOM 2094 C C . ILE A 1 276 ? -9.483 0.921 7.407 1.00 94.06 276 ILE A C 1
ATOM 2096 O O . ILE A 1 276 ? -8.493 0.293 7.772 1.00 94.06 276 ILE A O 1
ATOM 2100 N N . ALA A 1 277 ? -9.405 2.116 6.810 1.00 94.38 277 ALA A N 1
ATOM 2101 C CA . ALA A 1 277 ? -8.140 2.800 6.536 1.00 94.38 277 ALA A CA 1
ATOM 2102 C C . ALA A 1 277 ? -7.267 2.880 7.796 1.00 94.38 277 ALA A C 1
ATOM 2104 O O . ALA A 1 277 ? -6.109 2.462 7.784 1.00 94.38 277 ALA A O 1
ATOM 2105 N N . LEU A 1 278 ? -7.851 3.349 8.904 1.00 95.06 278 LEU A N 1
ATOM 2106 C CA . LEU A 1 278 ? -7.156 3.470 10.178 1.00 95.06 278 LEU A CA 1
ATOM 2107 C C . LEU A 1 278 ? -6.648 2.109 10.666 1.00 95.06 278 LEU A C 1
ATOM 2109 O O . LEU A 1 278 ? -5.472 1.984 10.992 1.00 95.06 278 LEU A O 1
ATOM 2113 N N . SER A 1 279 ? -7.500 1.083 10.667 1.00 96.19 279 SER A N 1
ATOM 2114 C CA . SER A 1 279 ? -7.111 -0.258 11.117 1.00 96.19 279 SER A CA 1
ATOM 2115 C C . SER A 1 279 ? -5.988 -0.873 10.272 1.00 96.19 279 SER A C 1
ATOM 2117 O O . SER A 1 279 ? -5.032 -1.390 10.841 1.00 96.19 279 SER A O 1
ATOM 2119 N N . VAL A 1 280 ? -6.031 -0.746 8.939 1.00 97.00 280 VAL A N 1
ATOM 2120 C CA . VAL A 1 280 ? -4.975 -1.250 8.044 1.00 97.00 280 VAL A CA 1
ATOM 2121 C C . VAL A 1 280 ? -3.657 -0.520 8.303 1.00 97.00 280 VAL A C 1
ATOM 2123 O O . VAL A 1 280 ? -2.632 -1.167 8.512 1.00 97.00 280 VAL A O 1
ATOM 2126 N N . THR A 1 281 ? -3.676 0.818 8.370 1.00 96.12 281 THR A N 1
ATOM 2127 C CA . THR A 1 281 ? -2.463 1.593 8.695 1.00 96.12 281 THR A CA 1
ATOM 2128 C C . THR A 1 281 ? -1.914 1.258 10.080 1.00 96.12 281 THR A C 1
ATOM 2130 O O . THR A 1 281 ? -0.704 1.133 10.243 1.00 96.12 281 THR A O 1
ATOM 2133 N N . GLY A 1 282 ? -2.784 1.050 11.069 1.00 95.06 282 GLY A N 1
ATOM 2134 C CA . GLY A 1 282 ? -2.396 0.682 12.422 1.00 95.06 282 GLY A CA 1
ATOM 2135 C C . GLY A 1 282 ? -1.744 -0.696 12.498 1.00 95.06 282 GLY A C 1
ATOM 2136 O O . GLY A 1 282 ? -0.674 -0.817 13.081 1.00 95.06 282 GLY A O 1
ATOM 2137 N N . VAL A 1 283 ? -2.325 -1.713 11.854 1.00 96.69 283 VAL A N 1
ATOM 2138 C CA . VAL A 1 283 ? -1.734 -3.063 11.759 1.00 96.69 283 VAL A CA 1
ATOM 2139 C C . VAL A 1 283 ? -0.348 -3.003 11.105 1.00 96.69 283 VAL A C 1
ATOM 2141 O O . VAL A 1 283 ? 0.602 -3.592 11.618 1.00 96.69 283 VAL A O 1
ATOM 2144 N N . CYS A 1 284 ? -0.200 -2.222 10.032 1.00 95.75 284 CYS A N 1
ATOM 2145 C CA . CYS A 1 284 ? 1.082 -1.953 9.377 1.00 95.75 284 CYS A CA 1
ATOM 2146 C C . CYS A 1 284 ? 2.116 -1.278 10.300 1.00 95.75 284 CYS A C 1
ATOM 2148 O O . CYS A 1 284 ? 3.303 -1.599 10.225 1.00 95.75 284 CYS A O 1
ATOM 2150 N N . LEU A 1 285 ? 1.691 -0.352 11.165 1.00 94.75 285 LEU A N 1
ATOM 2151 C CA . LEU A 1 285 ? 2.568 0.307 12.139 1.00 94.75 285 LEU A CA 1
ATOM 2152 C C . LEU A 1 285 ? 2.954 -0.612 13.301 1.00 94.75 285 LEU A C 1
ATOM 2154 O O . LEU A 1 285 ? 4.087 -0.535 13.767 1.00 94.75 285 LEU A O 1
ATOM 2158 N N . ILE A 1 286 ? 2.054 -1.492 13.751 1.00 94.12 286 ILE A N 1
ATOM 2159 C CA . ILE A 1 286 ? 2.374 -2.506 14.767 1.00 94.12 286 ILE A CA 1
ATOM 2160 C C . ILE A 1 286 ? 3.422 -3.476 14.213 1.00 94.12 286 ILE A C 1
ATOM 2162 O O . ILE A 1 286 ? 4.403 -3.746 14.899 1.00 94.12 286 ILE A O 1
ATOM 2166 N N . LEU A 1 287 ? 3.268 -3.933 12.962 1.00 93.12 287 LEU A N 1
ATOM 2167 C CA . LEU A 1 287 ? 4.269 -4.768 12.287 1.00 93.12 287 LEU A CA 1
ATOM 2168 C C . LEU A 1 287 ? 5.640 -4.076 12.235 1.00 93.12 287 LEU A C 1
ATOM 2170 O O . LEU A 1 287 ? 6.653 -4.679 12.568 1.00 93.12 287 LEU A O 1
ATOM 2174 N N . LEU A 1 288 ? 5.679 -2.793 11.864 1.00 92.56 288 LEU A N 1
ATOM 2175 C CA . LEU A 1 288 ? 6.929 -2.029 11.846 1.00 92.56 288 LEU A CA 1
ATOM 2176 C C . LEU A 1 288 ? 7.542 -1.902 13.251 1.00 92.56 288 LEU A C 1
ATOM 2178 O O . LEU A 1 288 ? 8.742 -2.090 13.431 1.00 92.56 288 LEU A O 1
ATOM 2182 N N . SER A 1 289 ? 6.714 -1.595 14.248 1.00 91.75 289 SER A N 1
ATOM 2183 C CA . SER A 1 289 ? 7.137 -1.413 15.637 1.00 91.75 289 SER A CA 1
ATOM 2184 C C . SER A 1 289 ? 7.725 -2.693 16.237 1.00 91.75 289 SER A C 1
ATOM 2186 O O . SER A 1 289 ? 8.765 -2.636 16.893 1.00 91.75 289 SER A O 1
ATOM 2188 N N . ALA A 1 290 ? 7.117 -3.847 15.941 1.00 89.06 290 ALA A N 1
ATOM 2189 C CA . ALA A 1 290 ? 7.575 -5.161 16.391 1.00 89.06 290 ALA A CA 1
ATOM 2190 C C . ALA A 1 290 ? 8.992 -5.508 15.910 1.00 89.06 290 ALA A C 1
ATOM 2192 O O . ALA A 1 290 ? 9.710 -6.225 16.600 1.00 89.06 290 ALA A O 1
ATOM 2193 N N . HIS A 1 291 ? 9.407 -4.973 14.760 1.00 88.75 291 HIS A N 1
ATOM 2194 C CA . HIS A 1 291 ? 10.716 -5.255 14.174 1.00 88.75 291 HIS A CA 1
ATOM 2195 C C . HIS A 1 291 ? 11.772 -4.179 14.462 1.00 88.75 291 HIS A C 1
ATOM 2197 O O . HIS A 1 291 ? 12.959 -4.498 14.506 1.00 88.75 291 HIS A O 1
ATOM 2203 N N . VAL A 1 292 ? 11.374 -2.918 14.669 1.00 89.12 292 VAL A N 1
ATOM 2204 C CA . VAL A 1 292 ? 12.312 -1.782 14.801 1.00 89.12 292 VAL A CA 1
ATOM 2205 C C . VAL A 1 292 ? 12.815 -1.564 16.232 1.00 89.12 292 VAL A C 1
ATOM 2207 O O . VAL A 1 292 ? 13.974 -1.193 16.412 1.00 89.12 292 VAL A O 1
ATOM 2210 N N . PHE A 1 293 ? 11.968 -1.743 17.248 1.00 86.88 293 PHE A N 1
ATOM 2211 C CA . PHE A 1 293 ? 12.297 -1.356 18.629 1.00 86.88 293 PHE A CA 1
ATOM 2212 C C . PHE A 1 293 ? 12.797 -2.496 19.537 1.00 86.88 293 PHE A C 1
ATOM 2214 O O . PHE A 1 293 ? 13.705 -2.233 20.332 1.00 86.88 293 PHE A O 1
ATOM 2221 N N . PRO A 1 294 ? 12.254 -3.730 19.474 1.00 85.38 294 PRO A N 1
ATOM 2222 C CA . PRO A 1 294 ? 12.621 -4.774 20.428 1.00 85.38 294 PRO A CA 1
ATOM 2223 C C . PRO A 1 294 ? 14.085 -5.238 20.313 1.00 85.38 294 PRO A C 1
ATOM 2225 O O . PRO A 1 294 ? 14.575 -5.493 19.206 1.00 85.38 294 PRO A O 1
ATOM 2228 N N . PRO A 1 295 ? 14.796 -5.421 21.445 1.00 71.75 295 PRO A N 1
ATOM 2229 C CA . PRO A 1 295 ? 16.154 -5.954 21.444 1.00 71.75 295 PRO A CA 1
ATOM 2230 C C . PRO A 1 295 ? 16.146 -7.433 21.028 1.00 71.75 295 PRO A C 1
ATOM 2232 O O . PRO A 1 295 ? 15.476 -8.253 21.648 1.00 71.75 295 PRO A O 1
ATOM 2235 N N . GLY A 1 296 ? 16.905 -7.781 19.985 1.00 68.56 296 GLY A N 1
ATOM 2236 C CA . GLY A 1 296 ? 16.954 -9.148 19.443 1.00 68.56 296 GLY A CA 1
ATOM 2237 C C . GLY A 1 296 ? 15.957 -9.432 18.314 1.00 68.56 296 GLY A C 1
ATOM 2238 O O . GLY A 1 296 ? 15.840 -10.583 17.900 1.00 68.56 296 GLY A O 1
ATOM 2239 N N . SER A 1 297 ? 15.275 -8.403 17.796 1.00 79.19 297 SER A N 1
ATOM 2240 C CA . SER A 1 297 ? 14.519 -8.494 16.543 1.00 79.19 297 SER A CA 1
ATOM 2241 C C . SER A 1 297 ? 15.405 -9.037 15.418 1.00 79.19 297 SER A C 1
ATOM 2243 O O . SER A 1 297 ? 16.559 -8.621 15.268 1.00 79.19 297 SER A O 1
ATOM 2245 N N . SER A 1 298 ? 14.875 -9.982 14.638 1.00 83.06 298 SER A N 1
ATOM 2246 C CA . SER A 1 298 ? 15.590 -10.546 13.498 1.00 83.06 298 SER A CA 1
ATOM 2247 C C . SER A 1 298 ? 14.742 -10.451 12.226 1.00 83.06 298 SER A C 1
ATOM 2249 O O . SER A 1 298 ? 13.567 -10.827 12.256 1.00 83.06 298 SER A O 1
ATOM 2251 N N . PRO A 1 299 ? 15.332 -10.061 11.079 1.00 82.75 299 PRO A N 1
ATOM 2252 C CA . PRO A 1 299 ? 14.589 -9.918 9.824 1.00 82.75 299 PRO A CA 1
ATOM 2253 C C . PRO A 1 299 ? 14.059 -11.241 9.256 1.00 82.75 299 PRO A C 1
ATOM 2255 O O . PRO A 1 299 ? 13.339 -11.229 8.261 1.00 82.75 299 PRO A O 1
ATOM 2258 N N . ARG A 1 300 ? 14.453 -12.384 9.841 1.00 84.38 300 ARG A N 1
ATOM 2259 C CA . ARG A 1 300 ? 14.036 -13.732 9.427 1.00 84.38 300 ARG A CA 1
ATOM 2260 C C . ARG A 1 300 ? 12.772 -14.224 10.152 1.00 84.38 300 ARG A C 1
ATOM 2262 O O . ARG A 1 300 ? 12.181 -15.199 9.703 1.00 84.38 300 ARG A O 1
ATOM 2269 N N . LEU A 1 301 ? 12.338 -13.552 11.223 1.00 88.56 301 LEU A N 1
ATOM 2270 C CA . LEU A 1 301 ? 11.148 -13.907 12.009 1.00 88.56 301 LEU A CA 1
ATOM 2271 C C . LEU A 1 301 ? 9.909 -13.158 11.497 1.00 88.56 301 LEU A C 1
ATOM 2273 O O . LEU A 1 301 ? 9.527 -12.138 12.055 1.00 88.56 301 LEU A O 1
ATOM 2277 N N . LEU A 1 302 ? 9.273 -13.648 10.433 1.00 91.38 302 LEU A N 1
ATOM 2278 C CA . LEU A 1 302 ? 8.196 -12.944 9.717 1.00 91.38 302 LEU A CA 1
ATOM 2279 C C . LEU A 1 302 ? 6.793 -13.525 9.958 1.00 91.38 302 LEU A C 1
ATOM 2281 O O . LEU A 1 302 ? 5.865 -13.276 9.182 1.00 91.38 302 LEU A O 1
ATOM 2285 N N . LEU A 1 303 ? 6.593 -14.299 11.028 1.00 92.56 303 LEU A N 1
ATOM 2286 C CA . LEU A 1 303 ? 5.268 -14.842 11.357 1.00 92.56 303 LEU A CA 1
ATOM 2287 C C . LEU A 1 303 ? 4.227 -13.729 11.587 1.00 92.56 303 LEU A C 1
ATOM 2289 O O . LEU A 1 303 ? 3.058 -13.867 11.226 1.00 92.56 303 LEU A O 1
ATOM 2293 N N . ASP A 1 304 ? 4.651 -12.601 12.147 1.00 92.31 304 ASP A N 1
ATOM 2294 C CA . ASP A 1 304 ? 3.823 -11.410 12.319 1.00 92.31 304 ASP A CA 1
ATOM 2295 C C . ASP A 1 304 ? 3.413 -10.773 10.986 1.00 92.31 304 ASP A C 1
ATOM 2297 O O . ASP A 1 304 ? 2.274 -10.328 10.858 1.00 92.31 304 ASP A O 1
ATOM 2301 N N . MET A 1 305 ? 4.263 -10.805 9.957 1.00 93.50 305 MET A N 1
ATOM 2302 C CA . MET A 1 305 ? 3.893 -10.389 8.602 1.00 93.50 305 MET A CA 1
ATOM 2303 C C . MET A 1 305 ? 2.758 -11.259 8.041 1.00 93.50 305 MET A C 1
ATOM 2305 O O . MET A 1 305 ? 1.819 -10.727 7.444 1.00 93.50 305 MET A O 1
ATOM 2309 N N . ALA A 1 306 ? 2.795 -12.580 8.255 1.00 94.69 306 ALA A N 1
ATOM 2310 C CA . ALA A 1 306 ? 1.717 -13.479 7.827 1.00 94.69 306 ALA A CA 1
ATOM 2311 C C . ALA A 1 306 ? 0.388 -13.131 8.515 1.00 94.69 306 ALA A C 1
ATOM 2313 O O . ALA A 1 306 ? -0.657 -13.020 7.864 1.00 94.69 306 ALA A O 1
ATOM 2314 N N . VAL A 1 307 ? 0.443 -12.895 9.829 1.00 95.62 307 VAL A N 1
ATOM 2315 C CA . VAL A 1 307 ? -0.706 -12.443 10.620 1.00 95.62 307 VAL A CA 1
ATOM 2316 C C . VAL A 1 307 ? -1.218 -11.097 10.097 1.00 95.62 307 VAL A C 1
ATOM 2318 O O . VAL A 1 307 ? -2.417 -10.976 9.841 1.00 95.62 307 VAL A O 1
ATOM 2321 N N . ALA A 1 308 ? -0.339 -10.121 9.849 1.00 95.75 308 ALA A N 1
ATOM 2322 C CA . ALA A 1 308 ? -0.700 -8.815 9.294 1.00 95.75 308 ALA A CA 1
ATOM 2323 C C . ALA A 1 308 ? -1.451 -8.957 7.965 1.00 95.75 308 ALA A C 1
ATOM 2325 O O . ALA A 1 308 ? -2.531 -8.393 7.799 1.00 95.75 308 ALA A O 1
ATOM 2326 N N . CYS A 1 309 ? -0.916 -9.764 7.043 1.00 96.38 309 CYS A N 1
ATOM 2327 C CA . CYS A 1 309 ? -1.529 -10.015 5.741 1.00 96.38 309 CYS A CA 1
ATOM 2328 C C . CYS A 1 309 ? -2.928 -10.625 5.887 1.00 96.38 309 CYS A C 1
ATOM 2330 O O . CYS A 1 309 ? -3.864 -10.183 5.218 1.00 96.38 309 CYS A O 1
ATOM 2332 N N . SER A 1 310 ? -3.093 -11.598 6.789 1.00 96.00 310 SER A N 1
ATOM 2333 C CA . SER A 1 310 ? -4.391 -12.233 7.040 1.00 96.00 310 SER A CA 1
ATOM 2334 C C . SER A 1 310 ? -5.430 -11.251 7.605 1.00 96.00 310 SER A C 1
ATOM 2336 O O . SER A 1 310 ? -6.565 -11.213 7.131 1.00 96.00 310 SER A O 1
ATOM 2338 N N . LEU A 1 311 ? -5.037 -10.399 8.556 1.00 96.56 311 LEU A N 1
ATOM 2339 C CA . LEU A 1 311 ? -5.913 -9.405 9.178 1.00 96.56 311 LEU A CA 1
ATOM 2340 C C . LEU A 1 311 ? -6.315 -8.303 8.199 1.00 96.56 311 LEU A C 1
ATOM 2342 O O . LEU A 1 311 ? -7.491 -7.951 8.118 1.00 96.56 311 LEU A O 1
ATOM 2346 N N . ILE A 1 312 ? -5.358 -7.783 7.426 1.00 97.00 312 ILE A N 1
ATOM 2347 C CA . ILE A 1 312 ? -5.631 -6.782 6.391 1.00 97.00 312 ILE A CA 1
ATOM 2348 C C . ILE A 1 312 ? -6.584 -7.374 5.352 1.00 97.00 312 ILE A C 1
ATOM 2350 O O . ILE A 1 312 ? -7.559 -6.722 4.988 1.00 97.00 312 ILE A O 1
ATOM 2354 N N . LEU A 1 313 ? -6.386 -8.628 4.931 1.00 96.00 313 LEU A N 1
ATOM 2355 C CA . LEU A 1 313 ? -7.317 -9.297 4.023 1.00 96.00 313 LEU A CA 1
ATOM 2356 C C . LEU A 1 313 ? -8.733 -9.364 4.612 1.00 96.00 313 LEU A C 1
ATOM 2358 O O . LEU A 1 313 ? -9.686 -9.023 3.915 1.00 96.00 313 LEU A O 1
ATOM 2362 N N . VAL A 1 314 ? -8.891 -9.736 5.887 1.00 95.75 314 VAL A N 1
ATOM 2363 C CA . VAL A 1 314 ? -10.205 -9.755 6.557 1.00 95.75 314 VAL A CA 1
ATOM 2364 C C . VAL A 1 314 ? -10.840 -8.360 6.586 1.00 95.75 314 VAL A C 1
ATOM 2366 O O . VAL A 1 314 ? -12.004 -8.218 6.215 1.00 95.75 314 VAL A O 1
ATOM 2369 N N . LEU A 1 315 ? -10.088 -7.320 6.954 1.00 95.06 315 LEU A N 1
ATOM 2370 C CA . LEU A 1 315 ? -10.566 -5.930 6.975 1.00 95.06 315 LEU A CA 1
ATOM 2371 C C . LEU A 1 315 ? -11.029 -5.453 5.591 1.00 95.06 315 LEU A C 1
ATOM 2373 O O . LEU A 1 315 ? -12.073 -4.810 5.457 1.00 95.06 315 LEU A O 1
ATOM 2377 N N . LEU A 1 316 ? -10.285 -5.805 4.544 1.00 94.31 316 LEU A N 1
ATOM 2378 C CA . LEU A 1 316 ? -10.633 -5.467 3.168 1.00 94.31 316 LEU A CA 1
ATOM 2379 C C . LEU A 1 316 ? -11.842 -6.262 2.672 1.00 94.31 316 LEU A C 1
ATOM 2381 O O . LEU A 1 316 ? -12.707 -5.690 2.012 1.00 94.31 316 LEU A O 1
ATOM 2385 N N . MET A 1 317 ? -11.971 -7.537 3.044 1.00 92.44 317 MET A N 1
ATOM 2386 C CA . MET A 1 317 ? -13.180 -8.316 2.762 1.00 92.44 317 MET A CA 1
ATOM 2387 C C . MET A 1 317 ? -14.402 -7.688 3.429 1.00 92.44 317 MET A C 1
ATOM 2389 O O . MET A 1 317 ? -15.427 -7.512 2.770 1.00 92.44 317 MET A O 1
ATOM 2393 N N . VAL A 1 318 ? -14.277 -7.250 4.689 1.00 91.19 318 VAL A N 1
ATOM 2394 C CA . VAL A 1 318 ? -15.331 -6.484 5.366 1.00 91.19 318 VAL A CA 1
ATOM 2395 C C . VAL A 1 318 ? -15.670 -5.225 4.575 1.00 91.19 318 VAL A C 1
ATOM 2397 O O . VAL A 1 318 ? -16.852 -4.936 4.437 1.00 91.19 318 VAL A O 1
ATOM 2400 N N . SER A 1 319 ? -14.696 -4.522 3.982 1.00 88.31 319 SER A N 1
ATOM 2401 C CA . SER A 1 319 ? -14.939 -3.343 3.131 1.00 88.31 319 SER A CA 1
ATOM 2402 C C . SER A 1 319 ? -15.809 -3.641 1.904 1.00 88.31 319 SER A C 1
ATOM 2404 O O . SER A 1 319 ? -16.703 -2.854 1.582 1.00 88.31 319 SER A O 1
ATOM 2406 N N . LEU A 1 320 ? -15.607 -4.793 1.261 1.00 88.00 320 LEU A N 1
ATOM 2407 C CA . LEU A 1 320 ? -16.319 -5.182 0.039 1.00 88.00 320 LEU A CA 1
ATOM 2408 C C . LEU A 1 320 ? -17.777 -5.587 0.275 1.00 88.00 320 LEU A C 1
ATOM 2410 O O . LEU A 1 320 ? -18.593 -5.479 -0.642 1.00 88.00 320 LEU A O 1
ATOM 2414 N N . LEU A 1 321 ? -18.121 -6.026 1.489 1.00 83.75 321 LEU A N 1
ATOM 2415 C CA . LEU A 1 321 ? -19.483 -6.443 1.818 1.00 83.75 321 LEU A CA 1
ATOM 2416 C C . LEU A 1 321 ? -20.501 -5.317 1.551 1.00 83.75 321 LEU A C 1
ATOM 2418 O O . LEU A 1 321 ? -20.263 -4.147 1.878 1.00 83.75 321 LEU A O 1
ATOM 2422 N N . GLU A 1 322 ? -21.644 -5.705 0.978 1.00 70.88 322 GLU A N 1
ATOM 2423 C CA . GLU A 1 322 ? -22.886 -4.914 0.893 1.00 70.88 322 GLU A CA 1
ATOM 2424 C C . GLU A 1 322 ? -22.809 -3.606 0.074 1.00 70.88 322 GLU A C 1
ATOM 2426 O O . GLU A 1 322 ? -23.692 -2.754 0.166 1.00 70.88 322 GLU A O 1
ATOM 2431 N N . HIS A 1 323 ? -21.788 -3.437 -0.777 1.00 73.25 323 HIS A N 1
ATOM 2432 C CA . HIS A 1 323 ? -21.708 -2.307 -1.713 1.00 73.25 323 HIS A CA 1
ATOM 2433 C C . HIS A 1 323 ? -22.276 -2.631 -3.097 1.00 73.25 323 HIS A C 1
ATOM 2435 O O . HIS A 1 323 ? -22.020 -3.694 -3.656 1.00 73.25 323 HIS A O 1
ATOM 2441 N N . LYS A 1 324 ? -22.980 -1.657 -3.693 1.00 70.19 324 LYS A N 1
ATOM 2442 C CA . LYS A 1 324 ? -23.514 -1.750 -5.064 1.00 70.19 324 LYS A CA 1
ATOM 2443 C C . LYS A 1 324 ? -22.403 -1.659 -6.128 1.00 70.19 324 LYS A C 1
ATOM 2445 O O . LYS A 1 324 ? -22.417 -2.403 -7.105 1.00 70.19 324 LYS A O 1
ATOM 2450 N N . ASN A 1 325 ? -21.387 -0.821 -5.897 1.00 75.50 325 ASN A N 1
ATOM 2451 C CA . ASN A 1 325 ? -20.279 -0.574 -6.831 1.00 75.50 325 ASN A CA 1
ATOM 2452 C C . ASN A 1 325 ? -19.062 -1.471 -6.549 1.00 75.50 325 ASN A C 1
ATOM 2454 O O . ASN A 1 325 ? -18.005 -1.003 -6.125 1.00 75.50 325 ASN A O 1
ATOM 2458 N N . LEU A 1 326 ? -19.208 -2.779 -6.779 1.00 82.50 326 LEU A N 1
ATOM 2459 C CA . LEU A 1 326 ? -18.149 -3.760 -6.497 1.00 82.50 326 LEU A CA 1
ATOM 2460 C C . LEU A 1 326 ? -16.887 -3.561 -7.356 1.00 82.50 326 LEU A C 1
ATOM 2462 O O . LEU A 1 326 ? -15.784 -3.799 -6.876 1.00 82.50 326 LEU A O 1
ATOM 2466 N N . ILE A 1 327 ? -17.031 -3.105 -8.604 1.00 82.12 327 ILE A N 1
ATOM 2467 C CA . ILE A 1 327 ? -15.915 -2.956 -9.559 1.00 82.12 327 ILE A CA 1
ATOM 2468 C C . ILE A 1 327 ? -14.873 -1.964 -9.019 1.00 82.12 327 ILE A C 1
ATOM 2470 O O . ILE A 1 327 ? -13.695 -2.303 -8.894 1.00 82.12 327 ILE A O 1
ATOM 2474 N N . ASP A 1 328 ? -15.307 -0.761 -8.640 1.00 80.62 328 ASP A N 1
ATOM 2475 C CA . ASP A 1 328 ? -14.400 0.277 -8.143 1.00 80.62 328 ASP A CA 1
ATOM 2476 C C . ASP A 1 328 ? -13.888 -0.041 -6.734 1.00 80.62 328 ASP A C 1
ATOM 2478 O O . ASP A 1 328 ? -12.702 0.135 -6.451 1.00 80.62 328 ASP A O 1
ATOM 2482 N N . ARG A 1 329 ? -14.744 -0.615 -5.876 1.00 86.25 329 ARG A N 1
ATOM 2483 C CA . ARG A 1 329 ? -14.381 -1.019 -4.509 1.00 86.25 329 ARG A CA 1
ATOM 2484 C C . ARG A 1 329 ? -13.289 -2.084 -4.471 1.00 86.25 329 ARG A C 1
ATOM 2486 O O . ARG A 1 329 ? -12.375 -1.953 -3.663 1.00 86.25 329 ARG A O 1
ATOM 2493 N N . ILE A 1 330 ? -13.332 -3.105 -5.332 1.00 89.88 330 ILE A N 1
ATOM 2494 C CA . ILE A 1 330 ? -12.280 -4.133 -5.333 1.00 89.88 330 ILE A CA 1
ATOM 2495 C C . ILE A 1 330 ? -10.948 -3.545 -5.820 1.00 89.88 330 ILE A C 1
ATOM 2497 O O . ILE A 1 330 ? -9.910 -3.841 -5.233 1.00 89.88 330 ILE A O 1
ATOM 2501 N N . SER A 1 331 ? -10.955 -2.651 -6.818 1.00 88.75 331 SER A N 1
ATOM 2502 C CA . SER A 1 331 ? -9.725 -1.956 -7.233 1.00 88.75 331 SER A CA 1
ATOM 2503 C C . SER A 1 331 ? -9.114 -1.135 -6.091 1.00 88.75 331 SER A C 1
ATOM 2505 O O . SER A 1 331 ? -7.893 -1.108 -5.959 1.00 88.75 331 SER A O 1
ATOM 2507 N N . ILE A 1 332 ? -9.944 -0.480 -5.273 1.00 90.00 332 ILE A N 1
ATOM 2508 C CA . ILE A 1 332 ? -9.499 0.272 -4.091 1.00 90.00 332 ILE A CA 1
ATOM 2509 C C . ILE A 1 332 ? -8.983 -0.678 -3.003 1.00 90.00 332 ILE A C 1
ATOM 2511 O O . ILE A 1 332 ? -7.959 -0.398 -2.388 1.00 90.00 332 ILE A O 1
ATOM 2515 N N . ALA A 1 333 ? -9.652 -1.812 -2.777 1.00 93.06 333 ALA A N 1
ATOM 2516 C CA . ALA A 1 333 ? -9.217 -2.807 -1.801 1.00 93.06 333 ALA A CA 1
ATOM 2517 C C . ALA A 1 333 ? -7.838 -3.390 -2.154 1.00 93.06 333 ALA A C 1
ATOM 2519 O O . ALA A 1 333 ? -7.001 -3.538 -1.270 1.00 93.06 333 ALA A O 1
ATOM 2520 N N . ILE A 1 334 ? -7.566 -3.650 -3.439 1.00 93.75 334 ILE A N 1
ATOM 2521 C CA . ILE A 1 334 ? -6.237 -4.085 -3.897 1.00 93.75 334 ILE A CA 1
ATOM 2522 C C . ILE A 1 334 ? -5.177 -3.015 -3.590 1.00 93.75 334 ILE A C 1
ATOM 2524 O O . ILE A 1 334 ? -4.122 -3.347 -3.051 1.00 93.75 334 ILE A O 1
ATOM 2528 N N . ASP A 1 335 ? -5.461 -1.738 -3.873 1.00 93.31 335 ASP A N 1
ATOM 2529 C CA . ASP A 1 335 ? -4.540 -0.630 -3.566 1.00 93.31 335 ASP A CA 1
ATOM 2530 C C . ASP A 1 335 ? -4.232 -0.562 -2.057 1.00 93.31 335 ASP A C 1
ATOM 2532 O O . ASP A 1 335 ? -3.073 -0.427 -1.665 1.00 93.31 335 ASP A O 1
ATOM 2536 N N . TRP A 1 336 ? -5.253 -0.724 -1.210 1.00 94.44 336 TRP A N 1
ATOM 2537 C CA . TRP A 1 336 ? -5.125 -0.711 0.251 1.00 94.44 336 TRP A CA 1
ATOM 2538 C C . TRP A 1 336 ? -4.508 -1.978 0.855 1.00 94.44 336 TRP A C 1
ATOM 2540 O O . TRP A 1 336 ? -4.044 -1.928 1.991 1.00 94.44 336 TRP A O 1
ATOM 2550 N N . PHE A 1 337 ? -4.454 -3.090 0.120 1.00 96.19 337 PHE A N 1
ATOM 2551 C CA . PHE A 1 337 ? -3.648 -4.248 0.509 1.00 96.19 337 PHE A CA 1
ATOM 2552 C C . PHE A 1 337 ? -2.167 -3.996 0.214 1.00 96.19 337 PHE A C 1
ATOM 2554 O O . PHE A 1 337 ? -1.314 -4.128 1.087 1.00 96.19 337 PHE A O 1
ATOM 2561 N N . VAL A 1 338 ? -1.859 -3.608 -1.027 1.00 95.69 338 VAL A N 1
ATOM 2562 C CA . VAL A 1 338 ? -0.483 -3.588 -1.538 1.00 95.69 338 VAL A CA 1
ATOM 2563 C C . VAL A 1 338 ? 0.294 -2.366 -1.044 1.00 95.69 338 VAL A C 1
ATOM 2565 O O . VAL A 1 338 ? 1.421 -2.517 -0.578 1.00 95.69 338 VAL A O 1
ATOM 2568 N N . ILE A 1 339 ? -0.275 -1.157 -1.133 1.00 94.44 339 ILE A N 1
ATOM 2569 C CA . ILE A 1 339 ? 0.470 0.091 -0.888 1.00 94.44 339 ILE A CA 1
ATOM 2570 C C . ILE A 1 339 ? 0.916 0.224 0.578 1.00 94.44 339 ILE A C 1
ATOM 2572 O O . ILE A 1 339 ? 2.101 0.485 0.794 1.00 94.44 339 ILE A O 1
ATOM 2576 N N . PRO A 1 340 ? 0.048 0.034 1.596 1.00 95.44 340 PRO A N 1
ATOM 2577 C CA . PRO A 1 340 ? 0.470 0.148 2.991 1.00 95.44 340 PRO A CA 1
ATOM 2578 C C . PRO A 1 340 ? 1.517 -0.898 3.378 1.00 95.44 340 PRO A C 1
ATOM 2580 O O . PRO A 1 340 ? 2.498 -0.556 4.032 1.00 95.44 340 PRO A O 1
ATOM 2583 N N . LEU A 1 341 ? 1.361 -2.149 2.928 1.00 95.50 341 LEU A N 1
ATOM 2584 C CA . LEU A 1 341 ? 2.336 -3.208 3.196 1.00 95.50 341 LEU A CA 1
ATOM 2585 C C . LEU A 1 341 ? 3.684 -2.939 2.514 1.00 95.50 341 LEU A C 1
ATOM 2587 O O . LEU A 1 341 ? 4.729 -3.117 3.139 1.00 95.50 341 LEU A O 1
ATOM 2591 N N . LEU A 1 342 ? 3.675 -2.457 1.268 1.00 96.00 342 LEU A N 1
ATOM 2592 C CA . LEU A 1 342 ? 4.893 -2.040 0.575 1.00 96.00 342 LEU A CA 1
ATOM 2593 C C . LEU A 1 342 ? 5.585 -0.891 1.303 1.00 96.00 342 LEU A C 1
ATOM 2595 O O . LEU A 1 342 ? 6.802 -0.921 1.475 1.00 96.00 342 LEU A O 1
ATOM 2599 N N . LEU A 1 343 ? 4.825 0.099 1.773 1.00 94.62 343 LEU A N 1
ATOM 2600 C CA . LEU A 1 343 ? 5.381 1.208 2.537 1.00 94.62 343 LEU A CA 1
ATOM 2601 C C . LEU A 1 343 ? 6.001 0.717 3.851 1.00 94.62 343 LEU A C 1
ATOM 2603 O O . LEU A 1 343 ? 7.126 1.102 4.164 1.00 94.62 343 LEU A O 1
ATOM 2607 N N . THR A 1 344 ? 5.325 -0.180 4.575 1.00 93.88 344 THR A N 1
ATOM 2608 C CA . THR A 1 344 ? 5.878 -0.827 5.774 1.00 93.88 344 THR A CA 1
ATOM 2609 C C . THR A 1 344 ? 7.180 -1.555 5.462 1.00 93.88 344 THR A C 1
ATOM 2611 O O . THR A 1 344 ? 8.156 -1.374 6.185 1.00 93.88 344 THR A O 1
ATOM 2614 N N . ARG A 1 345 ? 7.237 -2.320 4.366 1.00 92.75 345 ARG A N 1
ATOM 2615 C CA . ARG A 1 345 ? 8.445 -3.041 3.947 1.00 92.75 345 ARG A CA 1
ATOM 2616 C C . ARG A 1 345 ? 9.597 -2.101 3.600 1.00 92.75 345 ARG A C 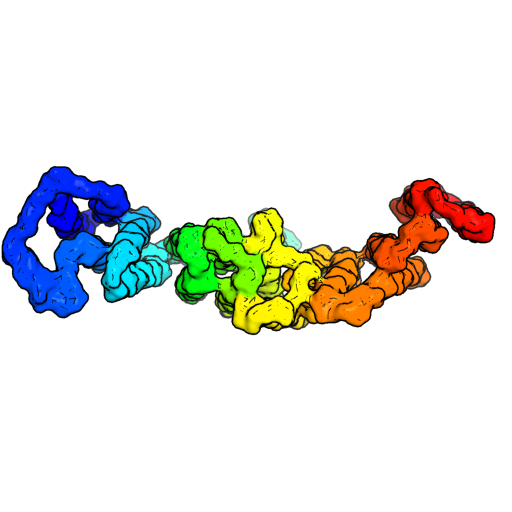1
ATOM 2618 O O . ARG A 1 345 ? 10.721 -2.344 4.024 1.00 92.75 345 ARG A O 1
ATOM 2625 N N . LEU A 1 346 ? 9.335 -1.030 2.852 1.00 93.56 346 LEU A N 1
ATOM 2626 C CA . LEU A 1 346 ? 10.360 -0.050 2.485 1.00 93.56 346 LEU A CA 1
ATOM 2627 C C . LEU A 1 346 ? 10.898 0.695 3.708 1.00 93.56 346 LEU A C 1
ATOM 2629 O O . LEU A 1 346 ? 12.110 0.837 3.849 1.00 93.56 346 LEU A O 1
ATOM 2633 N N . ILE A 1 347 ? 10.013 1.136 4.606 1.00 92.81 347 ILE A N 1
ATOM 2634 C CA . ILE A 1 347 ? 10.406 1.820 5.841 1.00 92.81 347 ILE A CA 1
ATOM 2635 C C . ILE A 1 347 ? 11.169 0.857 6.758 1.00 92.81 347 ILE A C 1
ATOM 2637 O O . ILE A 1 347 ? 12.233 1.214 7.251 1.00 92.81 347 ILE A O 1
ATOM 2641 N N . GLY A 1 348 ? 10.679 -0.370 6.947 1.00 89.25 348 GLY A N 1
ATOM 2642 C CA . GLY A 1 348 ? 11.337 -1.383 7.775 1.00 89.25 348 GLY A CA 1
ATOM 2643 C C . GLY A 1 348 ? 12.686 -1.831 7.216 1.00 89.25 348 GLY A C 1
ATOM 2644 O O . GLY A 1 348 ? 13.624 -2.015 7.977 1.00 89.25 348 GLY A O 1
ATOM 2645 N N . GLY A 1 349 ? 12.831 -1.947 5.896 1.00 88.62 349 GLY A N 1
ATOM 2646 C CA . GLY A 1 349 ? 14.124 -2.245 5.277 1.00 88.62 349 GLY A CA 1
ATOM 2647 C C . GLY A 1 349 ? 15.118 -1.088 5.365 1.00 88.62 349 GLY A C 1
ATOM 2648 O O . GLY A 1 349 ? 16.308 -1.316 5.568 1.00 88.62 349 GLY A O 1
ATOM 2649 N N . ALA A 1 350 ? 14.644 0.158 5.273 1.00 88.75 350 ALA A N 1
ATOM 2650 C CA . ALA A 1 350 ? 15.486 1.340 5.452 1.00 88.75 350 ALA A CA 1
ATOM 2651 C C . ALA A 1 350 ? 15.897 1.568 6.921 1.00 88.75 350 ALA A C 1
ATOM 2653 O O . ALA A 1 350 ? 16.977 2.096 7.187 1.00 88.75 350 ALA A O 1
ATOM 2654 N N . LEU A 1 351 ? 15.053 1.173 7.879 1.00 83.62 351 LEU A N 1
ATOM 2655 C CA . LEU A 1 351 ? 15.296 1.313 9.315 1.00 83.62 351 LEU A CA 1
ATOM 2656 C C . LEU A 1 351 ? 15.949 0.051 9.884 1.00 83.62 351 LEU A C 1
ATOM 2658 O O . LEU A 1 351 ? 15.282 -0.946 10.127 1.00 83.62 351 LEU A O 1
ATOM 2662 N N . VAL A 1 352 ? 17.260 0.102 10.139 1.00 78.69 352 VAL A N 1
ATOM 2663 C CA . VAL A 1 352 ? 18.034 -0.977 10.803 1.00 78.69 352 VAL A CA 1
ATOM 2664 C C . VAL A 1 352 ? 18.000 -2.324 10.041 1.00 78.69 352 VAL A C 1
ATOM 2666 O O . VAL A 1 352 ? 18.517 -3.324 10.526 1.00 78.69 352 VAL A O 1
ATOM 2669 N N . GLY A 1 353 ? 17.448 -2.365 8.821 1.00 81.88 353 GLY A N 1
ATOM 2670 C CA . GLY A 1 353 ? 17.259 -3.603 8.059 1.00 81.88 353 GLY A CA 1
ATOM 2671 C C . GLY A 1 353 ? 16.215 -4.536 8.674 1.00 81.88 353 GLY A C 1
ATOM 2672 O O . GLY A 1 353 ? 16.328 -5.747 8.522 1.00 81.88 353 GLY A O 1
ATOM 2673 N N . ALA A 1 354 ? 15.232 -3.982 9.387 1.00 84.69 354 ALA A N 1
ATOM 2674 C CA . ALA A 1 354 ? 14.264 -4.718 10.193 1.00 84.69 354 ALA A CA 1
ATOM 2675 C C . ALA A 1 354 ? 13.332 -5.618 9.356 1.00 84.69 354 ALA A C 1
ATOM 2677 O O . ALA A 1 354 ? 12.954 -6.699 9.793 1.00 84.69 354 ALA A O 1
ATOM 2678 N N . LEU A 1 355 ? 13.010 -5.209 8.124 1.00 89.31 355 LEU A N 1
ATOM 2679 C CA . LEU A 1 355 ? 12.305 -6.036 7.140 1.00 89.31 355 LEU A CA 1
ATOM 2680 C C . LEU A 1 355 ? 13.173 -6.242 5.891 1.00 89.31 355 LEU A C 1
ATOM 2682 O O . LEU A 1 355 ? 13.910 -5.338 5.497 1.00 89.31 355 LEU A O 1
ATOM 2686 N N . PRO A 1 356 ? 13.078 -7.397 5.213 1.00 90.00 356 PRO A N 1
ATOM 2687 C CA . PRO A 1 356 ? 13.856 -7.644 4.007 1.00 90.00 356 PRO A CA 1
ATOM 2688 C C . PRO A 1 356 ? 13.438 -6.703 2.874 1.00 90.00 356 PRO A C 1
ATOM 2690 O O . PRO A 1 356 ? 12.253 -6.551 2.549 1.00 90.00 356 PRO A O 1
ATOM 2693 N N . LEU A 1 357 ? 14.433 -6.093 2.233 1.00 90.75 357 LEU A N 1
ATOM 2694 C CA . LEU A 1 357 ? 14.219 -5.193 1.107 1.00 90.75 357 LEU A CA 1
ATOM 2695 C C . LEU A 1 357 ? 13.573 -5.930 -0.084 1.00 90.75 357 LEU A C 1
ATOM 2697 O O . LEU A 1 357 ? 13.651 -7.161 -0.198 1.00 90.75 357 LEU A O 1
ATOM 2701 N N . PRO A 1 358 ? 12.880 -5.206 -0.979 1.00 91.44 358 PRO A N 1
ATOM 2702 C CA . PRO A 1 358 ? 12.466 -5.751 -2.268 1.00 91.44 358 PRO A CA 1
ATOM 2703 C C . PRO A 1 358 ? 13.639 -6.429 -2.986 1.00 91.44 358 PRO A C 1
ATOM 2705 O O . PRO A 1 358 ? 14.766 -5.945 -2.925 1.00 91.44 358 PRO A O 1
ATOM 2708 N N . PHE A 1 359 ? 13.363 -7.539 -3.673 1.00 91.00 359 PHE A N 1
ATOM 2709 C CA . PHE A 1 359 ? 14.324 -8.282 -4.507 1.00 91.00 359 PHE A CA 1
ATOM 2710 C C . PHE A 1 359 ? 15.474 -9.012 -3.785 1.00 91.00 359 PHE A C 1
ATOM 2712 O O . PHE A 1 359 ? 16.263 -9.681 -4.444 1.00 91.00 359 PHE A O 1
ATOM 2719 N N . THR A 1 360 ? 15.571 -8.953 -2.452 1.00 89.44 360 THR A N 1
ATOM 2720 C CA . THR A 1 360 ? 16.620 -9.662 -1.686 1.00 89.44 360 THR A CA 1
ATOM 2721 C C . THR A 1 360 ? 16.141 -10.967 -1.044 1.00 89.44 360 THR A C 1
ATOM 2723 O O . THR A 1 360 ? 16.835 -11.527 -0.202 1.00 89.44 360 THR A O 1
ATOM 2726 N N . VAL A 1 361 ? 14.923 -11.414 -1.356 1.00 89.81 361 VAL A N 1
ATOM 2727 C CA . VAL A 1 361 ? 14.240 -12.494 -0.630 1.00 89.81 361 VAL A CA 1
ATOM 2728 C C . VAL A 1 361 ? 14.465 -13.837 -1.309 1.00 89.81 361 VAL A C 1
ATOM 2730 O O . VAL A 1 361 ? 14.141 -14.004 -2.482 1.00 89.81 361 VAL A O 1
ATOM 2733 N N . GLU A 1 362 ? 14.939 -14.805 -0.531 1.00 92.88 362 GLU A N 1
ATOM 2734 C CA . GLU A 1 362 ? 15.026 -16.217 -0.907 1.00 92.88 362 GLU A CA 1
ATOM 2735 C C . GLU A 1 362 ? 13.981 -16.996 -0.093 1.00 92.88 362 GLU A C 1
ATOM 2737 O O . GLU A 1 362 ? 14.210 -17.277 1.084 1.00 92.88 362 GLU A O 1
ATOM 2742 N N . PRO A 1 363 ? 12.801 -17.314 -0.657 1.00 90.81 363 PRO A N 1
ATOM 2743 C CA . PRO A 1 363 ? 11.646 -17.778 0.120 1.00 90.81 363 PRO A CA 1
ATOM 2744 C C . PRO A 1 363 ? 11.844 -19.143 0.793 1.00 90.81 363 PRO A C 1
ATOM 2746 O O . PRO A 1 363 ? 11.110 -19.456 1.724 1.00 90.81 363 PRO A O 1
ATOM 2749 N N . PHE A 1 364 ? 12.824 -19.938 0.350 1.00 92.06 364 PHE A N 1
ATOM 2750 C CA . PHE A 1 364 ? 13.062 -21.307 0.823 1.00 92.06 364 PHE A CA 1
ATOM 2751 C C . PHE A 1 364 ? 14.344 -21.471 1.668 1.00 92.06 364 PHE A C 1
ATOM 2753 O O . PHE A 1 364 ? 14.663 -22.588 2.059 1.00 92.06 364 PHE A O 1
ATOM 2760 N N . ASP A 1 365 ? 15.066 -20.384 1.974 1.00 89.88 365 ASP A N 1
ATOM 2761 C CA . ASP A 1 365 ? 16.329 -20.395 2.749 1.00 89.88 365 ASP A CA 1
ATOM 2762 C C . ASP A 1 365 ? 16.119 -20.226 4.277 1.00 89.88 365 ASP A C 1
ATOM 2764 O O . ASP A 1 365 ? 16.971 -19.720 5.009 1.00 89.88 365 ASP A O 1
ATOM 2768 N N . GLY A 1 366 ? 14.949 -20.579 4.809 1.00 88.12 366 GLY A N 1
ATOM 2769 C CA . GLY A 1 366 ? 14.615 -20.293 6.208 1.00 88.12 366 GLY A CA 1
ATOM 2770 C C . GLY A 1 366 ? 13.662 -21.290 6.843 1.00 88.12 366 GLY A C 1
ATOM 2771 O O . GLY A 1 366 ? 13.272 -22.282 6.233 1.00 88.12 366 GLY A O 1
ATOM 2772 N N . ASP A 1 367 ? 13.286 -21.011 8.092 1.00 92.69 367 ASP A N 1
ATOM 2773 C CA . ASP A 1 367 ? 12.323 -21.839 8.813 1.00 92.69 367 ASP A CA 1
ATOM 2774 C C . ASP A 1 367 ? 10.968 -21.902 8.084 1.00 92.69 367 ASP A C 1
ATOM 2776 O O . ASP A 1 367 ? 10.522 -20.951 7.433 1.00 92.69 367 ASP A O 1
ATOM 2780 N N . ASN A 1 368 ? 10.290 -23.042 8.194 1.00 91.88 368 ASN A N 1
ATOM 2781 C CA . ASN A 1 368 ? 9.026 -23.253 7.502 1.00 91.88 368 ASN A CA 1
ATOM 2782 C C . ASN A 1 368 ? 7.924 -22.319 8.016 1.00 91.88 368 ASN A C 1
ATOM 2784 O O . ASN A 1 368 ? 7.168 -21.776 7.211 1.00 91.88 368 ASN A O 1
ATOM 2788 N N . LEU A 1 369 ? 7.819 -22.137 9.334 1.00 91.38 369 LEU A N 1
ATOM 2789 C CA . LEU A 1 369 ? 6.741 -21.375 9.959 1.00 91.38 369 LEU A CA 1
ATOM 2790 C C . LEU A 1 369 ? 7.047 -19.878 9.973 1.00 91.38 369 LEU A C 1
ATOM 2792 O O . LEU A 1 369 ? 6.160 -19.069 9.709 1.00 91.38 369 LEU A O 1
ATOM 2796 N N . GLU A 1 370 ? 8.288 -19.512 10.280 1.00 90.56 370 GLU A N 1
ATOM 2797 C CA . GLU A 1 370 ? 8.670 -18.117 10.507 1.00 90.56 370 GLU A CA 1
ATOM 2798 C C . GLU A 1 370 ? 9.124 -17.393 9.237 1.00 90.56 370 GLU A C 1
ATOM 2800 O O . GLU A 1 370 ? 9.062 -16.167 9.194 1.00 90.56 370 GLU A O 1
ATOM 2805 N N . TRP A 1 371 ? 9.526 -18.120 8.188 1.00 93.25 371 TRP A N 1
ATOM 2806 C CA . TRP A 1 371 ? 10.041 -17.529 6.950 1.00 93.25 371 TRP A CA 1
ATOM 2807 C C . TRP A 1 371 ? 9.259 -17.971 5.712 1.00 93.25 371 TRP A C 1
ATOM 2809 O O . TRP A 1 371 ? 8.623 -17.149 5.049 1.00 93.25 371 TRP A O 1
ATOM 2819 N N . THR A 1 372 ? 9.245 -19.272 5.424 1.00 94.56 372 THR A N 1
ATOM 2820 C CA . THR A 1 372 ? 8.684 -19.808 4.173 1.00 94.56 372 THR A CA 1
ATOM 2821 C C . THR A 1 372 ? 7.175 -19.567 4.079 1.00 94.56 372 THR A C 1
ATOM 2823 O O . THR A 1 372 ? 6.672 -19.076 3.065 1.00 94.56 372 THR A O 1
ATOM 2826 N N . MET A 1 373 ? 6.430 -19.869 5.146 1.00 93.94 373 MET A N 1
ATOM 2827 C CA . MET A 1 373 ? 4.973 -19.739 5.164 1.00 93.94 373 MET A CA 1
ATOM 2828 C C . MET A 1 373 ? 4.482 -18.282 5.019 1.00 93.94 373 MET A C 1
ATOM 2830 O O . MET A 1 373 ? 3.578 -18.059 4.209 1.00 93.94 373 MET A O 1
ATOM 2834 N N . PRO A 1 374 ? 5.054 -17.272 5.709 1.00 95.06 374 PRO A N 1
ATOM 2835 C CA . PRO A 1 374 ? 4.717 -15.867 5.478 1.00 95.06 374 PRO A CA 1
ATOM 2836 C C . PRO A 1 374 ? 4.877 -15.415 4.027 1.00 95.06 374 PRO A C 1
ATOM 2838 O O . PRO A 1 374 ? 3.982 -14.754 3.494 1.00 95.06 374 PRO A O 1
ATOM 2841 N N . TRP A 1 375 ? 5.975 -15.801 3.371 1.00 95.50 375 TRP A N 1
ATOM 2842 C CA . TRP A 1 375 ? 6.212 -15.465 1.967 1.00 95.50 375 TRP A CA 1
ATOM 2843 C C . TRP A 1 375 ? 5.225 -16.153 1.033 1.00 95.50 375 TRP A C 1
ATOM 2845 O O . TRP A 1 375 ? 4.657 -15.496 0.164 1.00 95.50 375 TRP A O 1
ATOM 2855 N N . LEU A 1 376 ? 4.963 -17.447 1.233 1.00 95.88 376 LEU A N 1
ATOM 2856 C CA . LEU A 1 376 ? 3.979 -18.183 0.437 1.00 95.88 376 LEU A CA 1
ATOM 2857 C C . LEU A 1 376 ? 2.561 -17.625 0.601 1.00 95.88 376 LEU A C 1
ATOM 2859 O O . LEU A 1 376 ? 1.828 -17.510 -0.382 1.00 95.88 376 LEU A O 1
ATOM 2863 N N . LEU A 1 377 ? 2.173 -17.248 1.823 1.00 96.50 377 LEU A N 1
ATOM 2864 C CA . LEU A 1 377 ? 0.876 -16.633 2.095 1.00 96.50 377 LEU A CA 1
ATOM 2865 C C . LEU A 1 377 ? 0.757 -15.276 1.396 1.00 96.50 377 LEU A C 1
ATOM 2867 O O . LEU A 1 377 ? -0.237 -15.034 0.708 1.00 96.50 377 LEU A O 1
ATOM 2871 N N . LEU A 1 378 ? 1.763 -14.407 1.540 1.00 96.69 378 LEU A N 1
ATOM 2872 C CA . LEU A 1 378 ? 1.786 -13.104 0.876 1.00 96.69 378 LEU A CA 1
ATOM 2873 C C . LEU A 1 378 ? 1.701 -13.269 -0.647 1.00 96.69 378 LEU A C 1
ATOM 2875 O O . LEU A 1 378 ? 0.851 -12.646 -1.280 1.00 96.69 378 LEU A O 1
ATOM 2879 N N . GLU A 1 379 ? 2.516 -14.149 -1.225 1.00 97.12 379 GLU A N 1
ATOM 2880 C CA . GLU A 1 379 ? 2.540 -14.413 -2.665 1.00 97.12 379 GLU A CA 1
ATOM 2881 C C . GLU A 1 379 ? 1.186 -14.928 -3.167 1.00 97.12 379 GLU A C 1
ATOM 2883 O O . GLU A 1 379 ? 0.661 -14.428 -4.161 1.00 97.12 379 GLU A O 1
ATOM 2888 N N . SER A 1 380 ? 0.559 -15.864 -2.447 1.00 96.88 380 SER A N 1
ATOM 2889 C CA . SER A 1 380 ? -0.769 -16.378 -2.794 1.00 96.88 380 SER A CA 1
ATOM 2890 C C . SER A 1 380 ? -1.835 -15.279 -2.795 1.00 96.88 380 SER A C 1
ATOM 2892 O O . SER A 1 380 ? -2.712 -15.278 -3.665 1.00 96.88 380 SER A O 1
ATOM 2894 N N . ILE A 1 381 ? -1.789 -14.347 -1.837 1.00 97.44 381 ILE A N 1
ATOM 2895 C CA . ILE A 1 381 ? -2.728 -13.219 -1.798 1.00 97.44 381 ILE A CA 1
ATOM 2896 C C . ILE A 1 381 ? -2.437 -12.241 -2.942 1.00 97.44 381 ILE A C 1
ATOM 2898 O O . ILE A 1 381 ? -3.371 -11.770 -3.589 1.00 97.44 381 ILE A O 1
ATOM 2902 N N . LEU A 1 382 ? -1.166 -11.974 -3.257 1.00 97.44 382 LEU A N 1
ATOM 2903 C CA . LEU A 1 382 ? -0.796 -11.117 -4.386 1.00 97.44 382 LEU A CA 1
ATOM 2904 C C . LEU A 1 382 ? -1.268 -11.702 -5.725 1.00 97.44 382 LEU A C 1
ATOM 2906 O O . LEU A 1 382 ? -1.824 -10.965 -6.538 1.00 97.44 382 LEU A O 1
ATOM 2910 N N . VAL A 1 383 ? -1.139 -13.018 -5.940 1.00 97.56 383 VAL A N 1
ATOM 2911 C CA . VAL A 1 383 ? -1.703 -13.696 -7.123 1.00 97.56 383 VAL A CA 1
ATOM 2912 C C . VAL A 1 383 ? -3.216 -13.471 -7.208 1.00 97.56 383 VAL A C 1
ATOM 2914 O O . VAL A 1 383 ? -3.727 -13.108 -8.270 1.00 97.56 383 VAL A O 1
ATOM 2917 N N . LEU A 1 384 ? -3.938 -13.618 -6.092 1.00 95.69 384 LEU A N 1
ATOM 2918 C CA . LEU A 1 384 ? -5.375 -13.340 -6.038 1.00 95.69 384 LEU A CA 1
ATOM 2919 C C . LEU A 1 384 ? -5.686 -11.877 -6.401 1.00 95.69 384 LEU A C 1
ATOM 2921 O O . LEU A 1 384 ? -6.588 -11.626 -7.203 1.00 95.69 384 LEU A O 1
ATOM 2925 N N . CYS A 1 385 ? -4.928 -10.914 -5.867 1.00 95.25 385 CYS A N 1
ATOM 2926 C CA . CYS A 1 385 ? -5.071 -9.494 -6.197 1.00 95.25 385 CYS A CA 1
ATOM 2927 C C . CYS A 1 385 ? -4.876 -9.223 -7.695 1.00 95.25 385 CYS A C 1
ATOM 2929 O O . CYS A 1 385 ? -5.646 -8.458 -8.276 1.00 95.25 385 CYS A O 1
ATOM 2931 N N . VAL A 1 386 ? -3.890 -9.861 -8.334 1.00 95.75 386 VAL A N 1
ATOM 2932 C CA . VAL A 1 386 ? -3.635 -9.719 -9.777 1.00 95.75 386 VAL A CA 1
ATOM 2933 C C . VAL A 1 386 ? -4.792 -10.276 -10.602 1.00 95.75 386 VAL A C 1
ATOM 2935 O O . VAL A 1 386 ? -5.280 -9.596 -11.505 1.00 95.75 386 VAL A O 1
ATOM 2938 N N . ILE A 1 387 ? -5.270 -11.483 -10.280 1.00 94.94 387 ILE A N 1
ATOM 2939 C CA . ILE A 1 387 ? -6.380 -12.125 -11.001 1.00 94.94 387 ILE A CA 1
ATOM 2940 C C . ILE A 1 387 ? -7.649 -11.270 -10.903 1.00 94.94 387 ILE A C 1
ATOM 2942 O O . ILE A 1 387 ? -8.296 -10.997 -11.919 1.00 94.94 387 ILE A O 1
ATOM 2946 N N . LEU A 1 388 ? -7.986 -10.806 -9.694 1.00 92.12 388 LEU A N 1
ATOM 2947 C CA . LEU A 1 388 ? -9.132 -9.924 -9.474 1.00 92.12 388 LEU A CA 1
ATOM 2948 C C . LEU A 1 388 ? -8.959 -8.598 -10.220 1.00 92.12 388 LEU A C 1
ATOM 2950 O O . LEU A 1 388 ? -9.876 -8.172 -10.919 1.00 92.12 388 LEU A O 1
ATOM 2954 N N . GLY A 1 389 ? -7.784 -7.971 -10.123 1.00 90.19 389 GLY A N 1
ATOM 2955 C CA . GLY A 1 389 ? -7.478 -6.707 -10.792 1.00 90.19 389 GLY A CA 1
ATOM 2956 C C . GLY A 1 389 ? -7.633 -6.787 -12.312 1.00 90.19 389 GLY A C 1
ATOM 2957 O O . GLY A 1 389 ? -8.293 -5.934 -12.906 1.00 90.19 389 GLY A O 1
ATOM 2958 N N . PHE A 1 390 ? -7.107 -7.846 -12.933 1.00 90.00 390 PHE A N 1
ATOM 2959 C CA . PHE A 1 390 ? -7.247 -8.084 -14.370 1.00 90.00 390 PHE A CA 1
ATOM 2960 C C . PHE A 1 390 ? -8.713 -8.268 -14.785 1.00 90.00 390 PHE A C 1
ATOM 2962 O O . PHE A 1 390 ? -9.168 -7.676 -15.767 1.00 90.00 390 PHE A O 1
ATOM 2969 N N . TRP A 1 391 ? -9.481 -9.049 -14.017 1.00 89.44 391 TRP A N 1
ATOM 2970 C CA . TRP A 1 391 ? -10.905 -9.266 -14.282 1.00 89.44 391 TRP A CA 1
ATOM 2971 C C . TRP A 1 391 ? -11.722 -7.966 -14.193 1.00 89.44 391 TRP A C 1
ATOM 2973 O O . TRP A 1 391 ? -12.570 -7.693 -15.048 1.00 89.44 391 TRP A O 1
ATOM 2983 N N . ILE A 1 392 ? -11.439 -7.138 -13.186 1.00 87.56 392 ILE A N 1
ATOM 2984 C CA . ILE A 1 392 ? -12.120 -5.859 -12.944 1.00 87.56 392 ILE A CA 1
ATOM 2985 C C . ILE A 1 392 ? -11.838 -4.863 -14.055 1.00 87.56 392 ILE A C 1
ATOM 2987 O O . ILE A 1 392 ? -12.773 -4.252 -14.568 1.00 87.56 392 ILE A O 1
ATOM 2991 N N . GLU A 1 393 ? -10.574 -4.698 -14.441 1.00 83.06 393 GLU A N 1
ATOM 2992 C CA . GLU A 1 393 ? -10.205 -3.728 -15.472 1.00 83.06 393 GLU A CA 1
ATOM 2993 C C . GLU A 1 393 ? -10.763 -4.143 -16.843 1.00 83.06 393 GLU A C 1
ATOM 2995 O O . GLU A 1 393 ? -11.247 -3.297 -17.599 1.00 83.06 393 GLU A O 1
ATOM 3000 N N . GLY A 1 394 ? -10.829 -5.452 -17.119 1.00 81.44 394 GLY A N 1
ATOM 3001 C CA . GLY A 1 394 ? -11.556 -5.989 -18.270 1.00 81.44 394 GLY A CA 1
ATOM 3002 C C . GLY A 1 394 ? -13.037 -5.593 -18.259 1.00 81.44 394 GLY A C 1
ATOM 3003 O O . GLY A 1 394 ? -13.551 -5.085 -19.256 1.00 81.44 394 GLY A O 1
ATOM 3004 N N . LYS A 1 395 ? -13.723 -5.737 -17.118 1.00 82.88 395 LYS A N 1
ATOM 3005 C CA . LYS A 1 395 ? -15.134 -5.342 -16.983 1.00 82.88 395 LYS A CA 1
ATOM 3006 C C . LYS A 1 395 ? -15.332 -3.827 -17.080 1.00 82.88 395 LYS A C 1
ATOM 3008 O O . LYS A 1 395 ? -16.286 -3.388 -17.716 1.00 82.88 395 LYS A O 1
ATOM 3013 N N . ARG A 1 396 ? -14.431 -3.034 -16.493 1.00 76.25 396 ARG A N 1
ATOM 3014 C CA . ARG A 1 396 ? -14.464 -1.565 -16.532 1.00 76.25 396 ARG A CA 1
ATOM 3015 C C . ARG A 1 396 ? -14.352 -1.044 -17.963 1.00 76.25 396 ARG A C 1
ATOM 3017 O O . ARG A 1 396 ? -15.154 -0.202 -18.349 1.00 76.25 396 ARG A O 1
ATOM 3024 N N . SER A 1 397 ? -13.438 -1.600 -18.762 1.00 69.50 397 SER A N 1
ATOM 3025 C CA . SER A 1 397 ? -13.241 -1.190 -20.161 1.00 69.50 397 SER A CA 1
ATOM 3026 C C . SER A 1 397 ? -14.478 -1.373 -21.054 1.00 69.50 397 SER A C 1
ATOM 3028 O O . SER A 1 397 ? -14.633 -0.650 -22.031 1.00 69.50 397 SER A O 1
ATOM 3030 N N . ASN A 1 398 ? -15.390 -2.282 -20.691 1.00 67.50 398 ASN A N 1
ATOM 3031 C CA . ASN A 1 398 ? -16.642 -2.509 -21.418 1.00 67.50 398 ASN A CA 1
ATOM 3032 C C . ASN A 1 398 ? -17.787 -1.578 -20.981 1.00 67.50 398 ASN A C 1
ATOM 3034 O O . ASN A 1 398 ? -18.802 -1.512 -21.669 1.00 67.50 398 ASN A O 1
ATOM 3038 N N . VAL A 1 399 ? -17.666 -0.919 -19.824 1.00 63.53 399 VAL A N 1
ATOM 3039 C CA . VAL A 1 399 ? -18.760 -0.166 -19.185 1.00 63.53 399 VAL A CA 1
ATOM 3040 C C . VAL A 1 399 ? -18.493 1.336 -19.173 1.00 63.53 399 VAL A C 1
ATOM 3042 O O . VAL A 1 399 ? -19.428 2.109 -19.353 1.00 63.53 399 VAL A O 1
ATOM 3045 N N . SER A 1 400 ? -17.246 1.773 -18.970 1.00 53.75 400 SER A N 1
ATOM 3046 C CA . SER A 1 400 ? -16.921 3.196 -18.862 1.00 53.75 400 SER A CA 1
ATOM 3047 C C . SER A 1 400 ? -15.971 3.667 -19.961 1.00 53.75 400 SER A C 1
ATOM 3049 O O . SER A 1 400 ? -14.841 3.206 -20.095 1.00 53.75 400 SER A O 1
ATOM 3051 N N . SER A 1 401 ? -16.414 4.678 -20.711 1.00 49.59 401 SER A N 1
ATOM 3052 C CA . SER A 1 401 ? -15.591 5.454 -21.649 1.00 49.59 401 SER A CA 1
ATOM 3053 C C . SER A 1 401 ? -14.779 6.534 -20.914 1.00 49.59 401 SER A C 1
ATOM 3055 O O . SER A 1 401 ? -14.695 7.675 -21.366 1.00 49.59 401 SER A O 1
ATOM 3057 N N . ARG A 1 402 ? -14.235 6.226 -19.728 1.00 55.16 402 ARG A N 1
ATOM 3058 C CA . ARG A 1 402 ? -13.407 7.179 -18.975 1.00 55.16 402 ARG A CA 1
ATOM 3059 C C . ARG A 1 402 ? -11.978 7.091 -19.504 1.00 55.16 402 ARG A C 1
ATOM 3061 O O . ARG A 1 402 ? -11.292 6.092 -19.283 1.00 55.16 402 ARG A O 1
ATOM 3068 N N . GLU A 1 403 ? -11.537 8.136 -20.200 1.00 54.06 403 GLU A N 1
ATOM 3069 C CA . GLU A 1 403 ? -10.124 8.351 -20.514 1.00 54.06 403 GLU A CA 1
ATOM 3070 C C . GLU A 1 403 ? -9.384 8.599 -19.197 1.00 54.06 403 GLU A C 1
ATOM 3072 O O . GLU A 1 403 ? -9.412 9.686 -18.628 1.00 54.06 403 GLU A O 1
ATOM 3077 N N . MET A 1 404 ? -8.809 7.538 -18.643 1.00 59.50 404 MET A N 1
ATOM 3078 C CA . MET A 1 404 ? -8.048 7.577 -17.402 1.00 59.50 404 MET A CA 1
ATOM 3079 C C . MET A 1 404 ? -6.601 7.232 -17.727 1.00 59.50 404 MET A C 1
ATOM 3081 O O . MET A 1 404 ? -6.342 6.233 -18.405 1.00 59.50 404 MET A O 1
ATOM 3085 N N . ASP A 1 405 ? -5.668 8.045 -17.232 1.00 61.44 405 ASP A N 1
ATOM 3086 C CA . ASP A 1 405 ? -4.240 7.815 -17.423 1.00 61.44 405 ASP A CA 1
ATOM 3087 C C . ASP A 1 405 ? -3.840 6.462 -16.819 1.00 61.44 405 ASP A C 1
ATOM 3089 O O . ASP A 1 405 ? -4.045 6.189 -15.633 1.00 61.44 405 ASP A O 1
ATOM 3093 N N . GLY A 1 406 ? -3.236 5.594 -17.639 1.00 67.31 406 GLY A N 1
ATOM 3094 C CA . GLY A 1 406 ? -2.844 4.229 -17.256 1.00 67.31 406 GLY A CA 1
ATOM 3095 C C . GLY A 1 406 ? -1.747 4.155 -16.184 1.00 67.31 406 GLY A C 1
ATOM 3096 O O . GLY A 1 406 ? -1.372 3.068 -15.747 1.00 67.31 406 GLY A O 1
ATOM 3097 N N . PHE A 1 407 ? -1.234 5.304 -15.732 1.00 77.06 407 PHE A N 1
ATOM 3098 C CA . PHE A 1 407 ? -0.183 5.409 -14.720 1.00 77.06 407 PHE A CA 1
ATOM 3099 C C . PHE A 1 407 ? -0.556 4.709 -13.405 1.00 77.06 407 PHE A C 1
ATOM 3101 O O . PHE A 1 407 ? 0.260 3.984 -12.846 1.00 77.06 407 PHE A O 1
ATOM 3108 N N . GLY A 1 408 ? -1.798 4.866 -12.929 1.00 80.31 408 GLY A N 1
ATOM 3109 C CA . GLY A 1 408 ? -2.232 4.255 -11.666 1.00 80.31 408 GLY A CA 1
ATOM 3110 C C . GLY A 1 408 ? -2.246 2.721 -11.700 1.00 80.31 408 GLY A C 1
ATOM 3111 O O . GLY A 1 408 ? -1.888 2.082 -10.714 1.00 80.31 408 GLY A O 1
ATOM 3112 N N . SER A 1 409 ? -2.614 2.130 -12.842 1.00 80.75 409 SER A N 1
ATOM 3113 C CA . SER A 1 409 ? -2.569 0.674 -13.047 1.00 80.75 409 SER A CA 1
ATOM 3114 C C . SER A 1 409 ? -1.124 0.172 -13.135 1.00 80.75 409 SER A C 1
ATOM 3116 O O . SER A 1 409 ? -0.753 -0.791 -12.460 1.00 80.75 409 SER A O 1
ATOM 3118 N N . GLY A 1 410 ? -0.269 0.901 -13.864 1.00 85.19 410 GLY A N 1
ATOM 3119 C CA . GLY A 1 410 ? 1.165 0.626 -13.938 1.00 85.19 410 GLY A CA 1
ATOM 3120 C C . GLY A 1 410 ? 1.842 0.667 -12.563 1.00 85.19 410 GLY A C 1
ATOM 3121 O O . GLY A 1 410 ? 2.513 -0.289 -12.178 1.00 85.19 410 GLY A O 1
ATOM 3122 N N . ALA A 1 411 ? 1.603 1.719 -11.776 1.00 88.88 411 ALA A N 1
ATOM 3123 C CA . ALA A 1 411 ? 2.151 1.862 -10.426 1.00 88.88 411 ALA A CA 1
ATOM 3124 C C . ALA A 1 411 ? 1.707 0.728 -9.486 1.00 88.88 411 ALA A C 1
ATOM 3126 O O . ALA A 1 411 ? 2.517 0.219 -8.714 1.00 88.88 411 ALA A O 1
ATOM 3127 N N . ARG A 1 412 ? 0.450 0.270 -9.592 1.00 90.94 412 ARG A N 1
ATOM 3128 C CA . ARG A 1 412 ? -0.029 -0.913 -8.861 1.00 90.94 412 ARG A CA 1
ATOM 3129 C C . ARG A 1 412 ? 0.738 -2.171 -9.262 1.00 90.94 412 ARG A C 1
ATOM 3131 O O . ARG A 1 412 ? 1.135 -2.933 -8.386 1.00 90.94 412 ARG A O 1
ATOM 3138 N N . SER A 1 413 ? 0.959 -2.389 -10.561 1.00 93.31 413 SER A N 1
ATOM 3139 C CA . SER A 1 413 ? 1.722 -3.553 -11.030 1.00 93.31 413 SER A CA 1
ATOM 3140 C C . SER A 1 413 ? 3.159 -3.548 -10.496 1.00 93.31 413 SER A C 1
ATOM 3142 O O . SER A 1 413 ? 3.616 -4.570 -9.989 1.00 93.31 413 SER A O 1
ATOM 3144 N N . LEU A 1 414 ? 3.821 -2.385 -10.483 1.00 94.69 414 LEU A N 1
ATOM 3145 C CA . LEU A 1 414 ? 5.147 -2.216 -9.882 1.00 94.69 414 LEU A CA 1
ATOM 3146 C C . LEU A 1 414 ? 5.131 -2.492 -8.372 1.00 94.69 414 LEU A C 1
ATOM 3148 O O . LEU A 1 414 ? 6.009 -3.180 -7.858 1.00 94.69 414 LEU A O 1
ATOM 3152 N N . ALA A 1 415 ? 4.118 -1.994 -7.661 1.00 95.31 415 ALA A N 1
ATOM 3153 C CA . ALA A 1 415 ? 3.984 -2.212 -6.225 1.00 95.31 415 ALA A CA 1
ATOM 3154 C C . ALA A 1 415 ? 3.826 -3.705 -5.877 1.00 95.31 415 ALA A C 1
ATOM 3156 O O . ALA A 1 415 ? 4.436 -4.187 -4.924 1.00 95.31 415 ALA A O 1
ATOM 3157 N N . ILE A 1 416 ? 3.069 -4.459 -6.684 1.00 96.38 416 ILE A N 1
ATOM 3158 C CA . ILE A 1 416 ? 2.949 -5.918 -6.536 1.00 96.38 416 ILE A CA 1
ATOM 3159 C C . ILE A 1 416 ? 4.298 -6.596 -6.795 1.00 96.38 416 ILE A C 1
ATOM 3161 O O . ILE A 1 416 ? 4.699 -7.456 -6.016 1.00 96.38 416 ILE A O 1
ATOM 3165 N N . VAL A 1 417 ? 5.029 -6.183 -7.836 1.00 96.44 417 VAL A N 1
ATOM 3166 C CA . VAL A 1 417 ? 6.365 -6.716 -8.151 1.00 96.44 417 VAL A CA 1
ATOM 3167 C C . VAL A 1 417 ? 7.354 -6.507 -7.006 1.00 96.44 417 VAL A C 1
ATOM 3169 O O . VAL A 1 417 ? 8.075 -7.434 -6.659 1.00 96.44 417 VAL A O 1
ATOM 3172 N N . MET A 1 418 ? 7.369 -5.327 -6.386 1.00 95.44 418 MET A N 1
ATOM 3173 C CA . MET A 1 418 ? 8.264 -5.031 -5.259 1.00 95.44 418 MET A CA 1
ATOM 3174 C C . MET A 1 418 ? 7.920 -5.820 -3.985 1.00 95.44 418 MET A C 1
ATOM 3176 O O . MET A 1 418 ? 8.778 -5.981 -3.116 1.00 95.44 418 MET A O 1
ATOM 3180 N N . MET A 1 419 ? 6.680 -6.299 -3.854 1.00 95.12 419 MET A N 1
ATOM 3181 C CA . MET A 1 419 ? 6.245 -7.138 -2.732 1.00 95.12 419 MET A CA 1
ATOM 3182 C C . MET A 1 419 ? 6.461 -8.634 -2.983 1.00 95.12 419 MET A C 1
ATOM 3184 O O . MET A 1 419 ? 6.796 -9.364 -2.053 1.00 95.12 419 MET A O 1
ATOM 3188 N N . SER A 1 420 ? 6.294 -9.063 -4.227 1.00 96.19 420 SER A N 1
ATOM 3189 C CA . SER A 1 420 ? 6.395 -10.445 -4.691 1.00 96.19 420 SER A CA 1
ATOM 3190 C C . SER A 1 420 ? 7.832 -10.979 -4.660 1.00 96.19 420 SER A C 1
ATOM 3192 O O . SER A 1 420 ? 8.784 -10.230 -4.886 1.00 96.19 420 SER A O 1
ATOM 3194 N N . PHE A 1 421 ? 7.996 -12.292 -4.472 1.00 94.12 421 PHE A N 1
ATOM 3195 C CA . PHE A 1 421 ? 9.285 -12.972 -4.691 1.00 94.12 421 PHE A CA 1
ATOM 3196 C C . PHE A 1 421 ? 9.436 -13.559 -6.111 1.00 94.12 421 PHE A C 1
ATOM 3198 O O . PHE A 1 421 ? 10.481 -14.114 -6.446 1.00 94.12 421 PHE A O 1
ATOM 3205 N N . GLY A 1 422 ? 8.418 -13.444 -6.973 1.00 92.56 422 GLY A N 1
ATOM 3206 C CA . GLY A 1 422 ? 8.556 -13.673 -8.417 1.00 92.56 422 GLY A CA 1
ATOM 3207 C C . GLY A 1 422 ? 7.229 -13.934 -9.141 1.00 92.56 422 GLY A C 1
ATOM 3208 O O . GLY A 1 422 ? 6.827 -13.102 -9.961 1.00 92.56 422 GLY A O 1
ATOM 3209 N N . PRO A 1 423 ? 6.546 -15.066 -8.874 1.00 94.25 423 PRO A N 1
ATOM 3210 C CA . PRO A 1 423 ? 5.354 -15.499 -9.611 1.00 94.25 423 PRO A CA 1
ATOM 3211 C C . PRO A 1 423 ? 4.237 -14.450 -9.737 1.00 94.25 423 PRO A C 1
ATOM 3213 O O . PRO A 1 423 ? 3.768 -14.170 -10.844 1.00 94.25 423 PRO A O 1
ATOM 3216 N N . ALA A 1 424 ? 3.820 -13.838 -8.629 1.00 96.75 424 ALA A N 1
ATOM 3217 C CA . ALA A 1 424 ? 2.784 -12.814 -8.600 1.00 96.75 424 ALA A CA 1
ATOM 3218 C C . ALA A 1 424 ? 3.232 -11.552 -9.344 1.00 96.75 424 ALA A C 1
ATOM 3220 O O . ALA A 1 424 ? 2.442 -10.952 -10.071 1.00 96.75 424 ALA A O 1
ATOM 3221 N N . GLY A 1 425 ? 4.508 -11.182 -9.225 1.00 95.69 425 GLY A N 1
ATOM 3222 C CA . GLY A 1 425 ? 5.111 -10.072 -9.955 1.00 95.69 425 GLY A CA 1
ATOM 3223 C C . GLY A 1 425 ? 5.088 -10.272 -11.474 1.00 95.69 425 GLY A C 1
ATOM 3224 O O . GLY A 1 425 ? 4.695 -9.365 -12.208 1.00 95.69 425 GLY A O 1
ATOM 3225 N N . ILE A 1 426 ? 5.428 -11.471 -11.958 1.00 95.88 426 ILE A N 1
ATOM 3226 C CA . ILE A 1 426 ? 5.386 -11.806 -13.392 1.00 95.88 426 ILE A CA 1
ATOM 3227 C C . ILE A 1 426 ? 3.943 -11.756 -13.908 1.00 95.88 426 ILE A C 1
ATOM 3229 O O . ILE A 1 426 ? 3.672 -11.192 -14.975 1.00 95.88 426 ILE A O 1
ATOM 3233 N N . LEU A 1 427 ? 2.990 -12.295 -13.141 1.00 96.62 427 LEU A N 1
ATOM 3234 C CA . LEU A 1 427 ? 1.567 -12.213 -13.475 1.00 96.62 427 LEU A CA 1
ATOM 3235 C C . LEU A 1 427 ? 1.064 -10.758 -13.478 1.00 96.62 427 LEU A C 1
ATOM 3237 O O . LEU A 1 427 ? 0.305 -10.374 -14.369 1.00 96.62 427 LEU A O 1
ATOM 3241 N N . ALA A 1 428 ? 1.502 -9.924 -12.533 1.00 96.19 428 ALA A N 1
ATOM 3242 C CA . ALA A 1 428 ? 1.130 -8.511 -12.460 1.00 96.19 428 ALA A CA 1
ATOM 3243 C C . ALA A 1 428 ? 1.650 -7.717 -13.666 1.00 96.19 428 ALA A C 1
ATOM 3245 O O . ALA A 1 428 ? 0.899 -6.972 -14.294 1.00 96.19 428 ALA A O 1
ATOM 3246 N N . ALA A 1 429 ? 2.921 -7.901 -14.023 1.00 95.69 429 ALA A N 1
ATOM 3247 C CA . ALA A 1 429 ? 3.535 -7.214 -15.151 1.00 95.69 429 ALA A CA 1
ATOM 3248 C C . ALA A 1 429 ? 2.923 -7.650 -16.491 1.00 95.69 429 ALA A C 1
ATOM 3250 O O . ALA A 1 429 ? 2.586 -6.809 -17.325 1.00 95.69 429 ALA A O 1
ATOM 3251 N N . SER A 1 430 ? 2.722 -8.957 -16.686 1.00 94.75 430 SER A N 1
ATOM 3252 C CA . SER A 1 430 ? 2.123 -9.489 -17.918 1.00 94.75 430 SER A CA 1
ATOM 3253 C C . SER A 1 430 ? 0.662 -9.070 -18.091 1.00 94.75 430 SER A C 1
ATOM 3255 O O . SER A 1 430 ? 0.280 -8.626 -19.174 1.00 94.75 430 SER A O 1
ATOM 3257 N N . SER A 1 431 ? -0.152 -9.140 -17.033 1.00 93.00 431 SER A N 1
ATOM 3258 C CA . SER A 1 431 ? -1.552 -8.699 -17.082 1.00 93.00 431 SER A CA 1
ATOM 3259 C C . SER A 1 431 ? -1.681 -7.200 -17.373 1.00 93.00 431 SER A C 1
ATOM 3261 O O . SER A 1 431 ? -2.486 -6.820 -18.224 1.00 93.00 431 SER A O 1
ATOM 3263 N N . SER A 1 432 ? -0.841 -6.369 -16.749 1.00 92.12 432 SER A N 1
ATOM 3264 C CA . SER A 1 432 ? -0.759 -4.922 -16.990 1.00 92.12 432 SER A CA 1
ATOM 3265 C C . SER A 1 432 ? -0.322 -4.599 -18.426 1.00 92.12 432 SER A C 1
ATOM 3267 O O . SER A 1 432 ? -0.959 -3.799 -19.110 1.00 92.12 432 SER A O 1
ATOM 3269 N N . ALA A 1 433 ? 0.689 -5.295 -18.960 1.00 92.62 433 ALA A N 1
ATOM 3270 C CA . ALA A 1 433 ? 1.127 -5.125 -20.347 1.00 92.62 433 ALA A CA 1
ATOM 3271 C C . ALA A 1 433 ? 0.028 -5.506 -21.359 1.00 92.62 433 ALA A C 1
ATOM 3273 O O . ALA A 1 433 ? -0.251 -4.751 -22.293 1.00 92.62 433 ALA A O 1
ATOM 3274 N N . VAL A 1 434 ? -0.650 -6.642 -21.154 1.00 92.19 434 VAL A N 1
ATOM 3275 C CA . VAL A 1 434 ? -1.774 -7.071 -22.006 1.00 92.19 434 VAL A CA 1
ATOM 3276 C C . VAL A 1 434 ? -2.923 -6.067 -21.939 1.00 92.19 434 VAL A C 1
ATOM 3278 O O . VAL A 1 434 ? -3.495 -5.711 -22.973 1.00 92.19 434 VAL A O 1
ATOM 3281 N N . GLN A 1 435 ? -3.262 -5.592 -20.741 1.00 87.56 435 GLN A N 1
ATOM 3282 C CA . GLN A 1 435 ? -4.354 -4.644 -20.557 1.00 87.56 435 GLN A CA 1
ATOM 3283 C C . GLN A 1 435 ? -4.030 -3.276 -21.160 1.00 87.56 435 GLN A C 1
ATOM 3285 O O . GLN A 1 435 ? -4.890 -2.680 -21.811 1.00 87.56 435 GLN A O 1
ATOM 3290 N N . SER A 1 436 ? -2.787 -2.816 -21.035 1.00 90.19 436 SER A N 1
ATOM 3291 C CA . SER A 1 436 ? -2.303 -1.593 -21.669 1.00 90.19 436 SER A CA 1
ATOM 3292 C C . SER A 1 436 ? -2.467 -1.641 -23.189 1.00 90.19 436 SER A C 1
ATOM 3294 O O . SER A 1 436 ? -2.995 -0.697 -23.782 1.00 90.19 436 SER A O 1
ATOM 3296 N N . VAL A 1 437 ? -2.091 -2.758 -23.825 1.00 89.31 437 VAL A N 1
ATOM 3297 C CA . VAL A 1 437 ? -2.255 -2.950 -25.275 1.00 89.31 437 VAL A CA 1
ATOM 3298 C C . VAL A 1 437 ? -3.736 -2.956 -25.661 1.00 89.31 437 VAL A C 1
ATOM 3300 O O . VAL A 1 437 ? -4.123 -2.256 -26.597 1.00 89.31 437 VAL A O 1
ATOM 3303 N N . ARG A 1 438 ? -4.586 -3.673 -24.911 1.00 87.88 438 ARG A N 1
ATOM 3304 C CA . ARG A 1 438 ? -6.042 -3.730 -25.152 1.00 87.88 438 ARG A CA 1
ATOM 3305 C C . ARG A 1 438 ? -6.722 -2.371 -25.018 1.00 87.88 438 ARG A C 1
ATOM 3307 O O . ARG A 1 438 ? -7.583 -2.037 -25.823 1.00 87.88 438 ARG A O 1
ATOM 3314 N N . THR A 1 439 ? -6.334 -1.593 -24.014 1.00 83.25 439 THR A N 1
ATOM 3315 C CA . THR A 1 439 ? -6.933 -0.286 -23.701 1.00 83.25 439 THR A CA 1
ATOM 3316 C C . THR A 1 439 ? -6.201 0.884 -24.346 1.00 83.25 439 THR A C 1
ATOM 3318 O O . THR A 1 439 ? -6.608 2.029 -24.177 1.00 83.25 439 THR A O 1
ATOM 3321 N N . SER A 1 440 ? -5.153 0.624 -25.136 1.00 86.00 440 SER A N 1
ATOM 3322 C CA . SER A 1 440 ? -4.385 1.656 -25.833 1.00 86.00 440 SER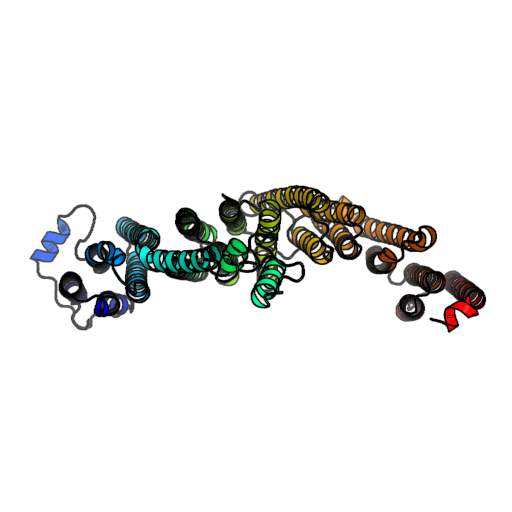 A CA 1
ATOM 3323 C C . SER A 1 440 ? -3.725 2.698 -24.907 1.00 86.00 440 SER A C 1
ATOM 3325 O O . SER A 1 440 ? -3.584 3.858 -25.301 1.00 86.00 440 SER A O 1
ATOM 3327 N N . ARG A 1 441 ? -3.290 2.289 -23.705 1.00 86.56 441 ARG A N 1
ATOM 3328 C CA . ARG A 1 441 ? -2.712 3.160 -22.661 1.00 86.56 441 ARG A CA 1
ATOM 3329 C C . ARG A 1 441 ? -1.182 3.033 -22.573 1.00 86.56 441 ARG A C 1
ATOM 3331 O O . ARG A 1 441 ? -0.698 2.226 -21.779 1.00 86.56 441 ARG A O 1
ATOM 3338 N N . PRO A 1 442 ? -0.387 3.826 -23.314 1.00 88.00 442 PRO A N 1
ATOM 3339 C CA . PRO A 1 442 ? 1.066 3.640 -23.394 1.00 88.00 442 PRO A CA 1
ATOM 3340 C C . PRO A 1 442 ? 1.790 3.823 -22.051 1.00 88.00 442 PRO A C 1
ATOM 3342 O O . PRO A 1 442 ? 2.729 3.086 -21.760 1.00 88.00 442 PRO A O 1
ATOM 3345 N N . SER A 1 443 ? 1.338 4.746 -21.194 1.00 88.19 443 SER A N 1
ATOM 3346 C CA . SER A 1 443 ? 1.956 5.005 -19.883 1.00 88.19 443 SER A CA 1
ATOM 3347 C C . SER A 1 443 ? 1.951 3.783 -18.955 1.00 88.19 443 SER A C 1
ATOM 3349 O O . SER A 1 443 ? 2.867 3.614 -18.156 1.00 88.19 443 SER A O 1
ATOM 3351 N N . GLU A 1 444 ? 0.937 2.920 -19.068 1.00 90.19 444 GLU A N 1
ATOM 3352 C CA . GLU A 1 444 ? 0.839 1.672 -18.306 1.00 90.19 444 GLU A CA 1
ATOM 3353 C C . GLU A 1 444 ? 1.900 0.666 -18.763 1.00 90.19 444 GLU A C 1
ATOM 3355 O O . GLU A 1 444 ? 2.627 0.134 -17.926 1.00 90.19 444 GLU A O 1
ATOM 3360 N N . LEU A 1 445 ? 2.077 0.488 -20.081 1.00 91.62 445 LEU A N 1
ATOM 3361 C CA . LEU A 1 445 ? 3.143 -0.350 -20.645 1.00 91.62 445 LEU A CA 1
ATOM 3362 C C . LEU A 1 445 ? 4.533 0.168 -20.262 1.00 91.62 445 LEU A C 1
ATOM 3364 O O . LEU A 1 445 ? 5.432 -0.625 -19.985 1.00 91.62 445 LEU A O 1
ATOM 3368 N N . GLY A 1 446 ? 4.681 1.497 -20.211 1.00 90.94 446 GLY A N 1
ATOM 3369 C CA . GLY A 1 446 ? 5.880 2.186 -19.743 1.00 90.94 446 GLY A CA 1
ATOM 3370 C C . GLY A 1 446 ? 6.370 1.667 -18.390 1.00 90.94 446 GLY A C 1
ATOM 3371 O O . GLY A 1 446 ? 7.555 1.418 -18.234 1.00 90.94 446 GLY A O 1
ATOM 3372 N N . ILE A 1 447 ? 5.458 1.423 -17.446 1.00 93.31 447 ILE A N 1
ATOM 3373 C CA . ILE A 1 447 ? 5.790 0.924 -16.102 1.00 93.31 447 ILE A CA 1
ATOM 3374 C C . ILE A 1 447 ? 5.770 -0.611 -16.048 1.00 93.31 447 ILE A C 1
ATOM 3376 O O . ILE A 1 447 ? 6.588 -1.219 -15.354 1.00 93.31 447 ILE A O 1
ATOM 3380 N N . ALA A 1 448 ? 4.862 -1.255 -16.785 1.00 93.62 448 ALA A N 1
ATOM 3381 C CA . ALA A 1 448 ? 4.677 -2.704 -16.754 1.00 93.62 448 ALA A CA 1
ATOM 3382 C C . ALA A 1 448 ? 5.905 -3.472 -17.260 1.00 93.62 448 ALA A C 1
ATOM 3384 O O . ALA A 1 448 ? 6.274 -4.484 -16.666 1.00 93.62 448 ALA A O 1
ATOM 3385 N N . LEU A 1 449 ? 6.562 -2.991 -18.323 1.00 94.00 449 LEU A N 1
ATOM 3386 C CA . LEU A 1 449 ? 7.732 -3.670 -18.885 1.00 94.00 449 LEU A CA 1
ATOM 3387 C C . LEU A 1 449 ? 8.908 -3.707 -17.886 1.00 94.00 449 LEU A C 1
ATOM 3389 O O . LEU A 1 449 ? 9.370 -4.813 -17.596 1.00 94.00 449 LEU A O 1
ATOM 3393 N N . PRO A 1 450 ? 9.378 -2.580 -17.298 1.00 93.81 450 PRO A N 1
ATOM 3394 C CA . PRO A 1 450 ? 10.428 -2.624 -16.278 1.00 93.81 450 PRO A CA 1
ATOM 3395 C C . PRO A 1 450 ? 10.031 -3.446 -15.057 1.00 93.81 450 PRO A C 1
ATOM 3397 O O . PRO A 1 450 ? 10.849 -4.191 -14.524 1.00 93.81 450 PRO A O 1
ATOM 3400 N N . SER A 1 451 ? 8.758 -3.377 -14.661 1.00 94.50 451 SER A N 1
ATOM 3401 C CA . SER A 1 451 ? 8.220 -4.210 -13.582 1.00 94.50 451 SER A CA 1
ATOM 3402 C C . SER A 1 451 ? 8.362 -5.705 -13.900 1.00 94.50 451 SER A C 1
ATOM 3404 O O . SER A 1 451 ? 8.710 -6.487 -13.024 1.00 94.50 451 SER A O 1
ATOM 3406 N N . GLY A 1 452 ? 8.165 -6.118 -15.155 1.00 94.12 452 GLY A N 1
ATOM 3407 C CA . GLY A 1 452 ? 8.372 -7.503 -15.588 1.00 94.12 452 GLY A CA 1
ATOM 3408 C C . GLY A 1 452 ? 9.820 -7.965 -15.446 1.00 94.12 452 GLY A C 1
ATOM 3409 O O . GLY A 1 452 ? 10.063 -9.039 -14.900 1.00 94.12 452 GLY A O 1
ATOM 3410 N N . VAL A 1 453 ? 10.786 -7.141 -15.861 1.00 93.88 453 VAL A N 1
ATOM 3411 C CA . VAL A 1 453 ? 12.218 -7.455 -15.710 1.00 93.88 453 VAL A CA 1
ATOM 3412 C C . VAL A 1 453 ? 12.614 -7.535 -14.233 1.00 93.88 453 VAL A C 1
ATOM 3414 O O . VAL A 1 453 ? 13.304 -8.469 -13.831 1.00 93.88 453 VAL A O 1
ATOM 3417 N N . LEU A 1 454 ? 12.114 -6.621 -13.397 1.00 94.50 454 LEU A N 1
ATOM 3418 C CA . LEU A 1 454 ? 12.322 -6.670 -11.946 1.00 94.50 454 LEU A CA 1
ATOM 3419 C C . LEU A 1 454 ? 11.681 -7.908 -11.297 1.00 94.50 454 LEU A C 1
ATOM 3421 O O . LEU A 1 454 ? 12.240 -8.461 -10.354 1.00 94.50 454 LEU A O 1
ATOM 3425 N N . ALA A 1 455 ? 10.541 -8.384 -11.803 1.00 95.25 455 ALA A N 1
ATOM 3426 C CA . ALA A 1 455 ? 9.926 -9.622 -11.325 1.00 95.25 455 ALA A CA 1
ATOM 3427 C C . ALA A 1 455 ? 10.761 -10.861 -11.686 1.00 95.25 455 ALA A C 1
ATOM 3429 O O . ALA A 1 455 ? 10.879 -11.780 -10.876 1.00 95.25 455 ALA A O 1
ATOM 3430 N N . ILE A 1 456 ? 11.372 -10.870 -12.876 1.00 94.00 456 ILE A N 1
ATOM 3431 C CA . ILE A 1 456 ? 12.329 -11.907 -13.282 1.00 94.00 456 ILE A CA 1
ATOM 3432 C C . ILE A 1 456 ? 13.576 -11.853 -12.389 1.00 94.00 456 ILE A C 1
ATOM 3434 O O . ILE A 1 456 ? 14.040 -12.899 -11.949 1.00 94.00 456 ILE A O 1
ATOM 3438 N N . PHE A 1 457 ? 14.066 -10.657 -12.052 1.00 93.19 457 PHE A N 1
ATOM 3439 C CA . PHE A 1 457 ? 15.175 -10.483 -11.109 1.00 93.19 457 PHE A CA 1
ATOM 3440 C C . PHE A 1 457 ? 14.836 -10.986 -9.692 1.00 93.19 457 PHE A C 1
ATOM 3442 O O . PHE A 1 457 ? 15.655 -11.620 -9.031 1.00 93.19 457 PHE A O 1
ATOM 3449 N N . ALA A 1 458 ? 13.604 -10.759 -9.223 1.00 93.69 458 ALA A N 1
ATOM 3450 C CA . ALA A 1 458 ? 13.128 -11.333 -7.963 1.00 93.69 458 ALA A CA 1
ATOM 3451 C C . ALA A 1 458 ? 13.145 -12.872 -8.012 1.00 93.69 458 ALA A C 1
ATOM 3453 O O . ALA A 1 458 ? 13.612 -13.524 -7.080 1.00 93.69 458 ALA A O 1
ATOM 3454 N N . LEU A 1 459 ? 12.683 -13.444 -9.130 1.00 93.69 459 LEU A N 1
ATOM 3455 C CA . LEU A 1 459 ? 12.639 -14.886 -9.354 1.00 93.69 459 LEU A CA 1
ATOM 3456 C C . LEU A 1 459 ? 14.040 -15.508 -9.463 1.00 93.69 459 LEU A C 1
ATOM 3458 O O . LEU A 1 459 ? 14.263 -16.605 -8.953 1.00 93.69 459 LEU A O 1
ATOM 3462 N N . SER A 1 460 ? 14.993 -14.818 -10.097 1.00 92.75 460 SER A N 1
ATOM 3463 C CA . SER A 1 460 ? 16.369 -15.308 -10.238 1.00 92.75 460 SER A CA 1
ATOM 3464 C C . SER A 1 460 ? 17.088 -15.440 -8.905 1.00 92.75 460 SER A C 1
ATOM 3466 O O . SER A 1 460 ? 18.036 -16.208 -8.798 1.00 92.75 460 SER A O 1
ATOM 3468 N N . ARG A 1 461 ? 16.638 -14.723 -7.868 1.00 90.94 461 ARG A N 1
ATOM 3469 C CA . ARG A 1 461 ? 17.295 -14.738 -6.560 1.00 90.94 461 ARG A CA 1
ATOM 3470 C C . ARG A 1 461 ? 17.306 -16.122 -5.906 1.00 90.94 461 ARG A C 1
ATOM 3472 O O . ARG A 1 461 ? 18.252 -16.435 -5.200 1.00 90.94 461 ARG A O 1
ATOM 3479 N N . TRP A 1 462 ? 16.292 -16.942 -6.166 1.00 91.50 462 TRP A N 1
ATOM 3480 C CA . TRP A 1 462 ? 16.179 -18.306 -5.638 1.00 91.50 462 TRP A CA 1
ATOM 3481 C C . TRP A 1 462 ? 16.228 -19.379 -6.737 1.00 91.50 462 TRP A C 1
ATOM 3483 O O . TRP A 1 462 ? 15.925 -20.545 -6.490 1.00 91.50 462 TRP A O 1
ATOM 3493 N N . ASN A 1 463 ? 16.615 -18.992 -7.956 1.00 92.19 463 ASN A N 1
ATOM 3494 C CA . ASN A 1 463 ? 16.819 -19.889 -9.085 1.00 92.19 463 ASN A CA 1
ATOM 3495 C C . ASN A 1 463 ? 18.155 -19.560 -9.763 1.00 92.19 463 ASN A C 1
ATOM 3497 O O . ASN A 1 463 ? 18.215 -18.694 -10.638 1.00 92.19 463 ASN A O 1
ATOM 3501 N N . GLU A 1 464 ? 19.207 -20.284 -9.373 1.00 88.50 464 GLU A N 1
ATOM 3502 C CA . GLU A 1 464 ? 20.578 -20.089 -9.869 1.00 88.50 464 GLU A CA 1
ATOM 3503 C C . GLU A 1 464 ? 20.653 -20.127 -11.400 1.00 88.50 464 GLU A C 1
ATOM 3505 O O . GLU A 1 464 ? 21.239 -19.241 -12.016 1.00 88.50 464 GLU A O 1
ATOM 3510 N N . SER A 1 465 ? 19.955 -21.076 -12.035 1.00 90.81 465 SER A N 1
ATOM 3511 C CA . SER A 1 465 ? 19.937 -21.190 -13.497 1.00 90.81 465 SER A CA 1
ATOM 3512 C C . SER A 1 465 ? 19.348 -19.959 -14.182 1.00 90.81 465 SER A C 1
ATOM 3514 O O . SER A 1 465 ? 19.688 -19.700 -15.331 1.00 90.81 465 SER A O 1
ATOM 3516 N N . LEU A 1 466 ? 18.427 -19.237 -13.542 1.00 90.81 466 LEU A N 1
ATOM 3517 C CA . LEU A 1 466 ? 17.851 -18.023 -14.119 1.00 90.81 466 LEU A CA 1
ATOM 3518 C C . LEU A 1 466 ? 18.789 -16.831 -13.907 1.00 90.81 466 LEU A C 1
ATOM 3520 O O . LEU A 1 466 ? 18.892 -15.980 -14.786 1.00 90.81 466 LEU A O 1
ATOM 3524 N N . LEU A 1 467 ? 19.491 -16.789 -12.771 1.00 89.38 467 LEU A N 1
ATOM 3525 C CA . LEU A 1 467 ? 20.456 -15.739 -12.451 1.00 89.38 467 LEU A CA 1
ATOM 3526 C C . LEU A 1 467 ? 21.585 -15.663 -13.484 1.00 89.38 467 LEU A C 1
ATOM 3528 O O . LEU A 1 467 ? 21.907 -14.564 -13.928 1.00 89.38 467 LEU A O 1
ATOM 3532 N N . ASP A 1 468 ? 22.107 -16.814 -13.914 1.00 89.94 468 ASP A N 1
ATOM 3533 C CA . ASP A 1 468 ? 23.174 -16.892 -14.920 1.00 89.94 468 ASP A CA 1
ATOM 3534 C C . ASP A 1 468 ? 22.768 -16.287 -16.270 1.00 89.94 468 ASP A C 1
ATOM 3536 O O . ASP A 1 468 ? 23.594 -15.685 -16.943 1.00 89.94 468 ASP A O 1
ATOM 3540 N N . TRP A 1 469 ? 21.493 -16.418 -16.651 1.00 92.44 469 TRP A N 1
ATOM 3541 C CA . TRP A 1 469 ? 20.951 -15.927 -17.926 1.00 92.44 469 TRP A CA 1
ATOM 3542 C C . TRP A 1 469 ? 20.270 -14.556 -17.820 1.00 92.44 469 TRP A C 1
ATOM 3544 O O . TRP A 1 469 ? 19.693 -14.060 -18.794 1.00 92.44 469 TRP A O 1
ATOM 3554 N N . PHE A 1 470 ? 20.249 -13.947 -16.632 1.00 92.25 470 PHE A N 1
ATOM 3555 C CA . PHE A 1 470 ? 19.465 -12.739 -16.383 1.00 92.25 470 PHE A CA 1
ATOM 3556 C C . PHE A 1 470 ? 19.919 -11.566 -17.265 1.00 92.25 470 PHE A C 1
ATOM 3558 O O . PHE A 1 470 ? 19.079 -10.860 -17.831 1.00 92.25 470 PHE A O 1
ATOM 3565 N N . GLY A 1 471 ? 21.236 -11.384 -17.420 1.00 91.19 471 GLY A N 1
ATOM 3566 C CA . GLY A 1 471 ? 21.809 -10.319 -18.244 1.00 91.19 471 GLY A CA 1
ATOM 3567 C C . GLY A 1 471 ? 21.414 -10.447 -19.716 1.00 91.19 471 GLY A C 1
ATOM 3568 O O . GLY A 1 471 ? 20.972 -9.473 -20.330 1.00 91.19 471 GLY A O 1
ATOM 3569 N N . GLU A 1 472 ? 21.497 -11.656 -20.271 1.00 93.00 472 GLU A N 1
ATOM 3570 C CA . GLU A 1 472 ? 21.120 -11.955 -21.650 1.00 93.00 472 GLU A CA 1
ATOM 3571 C C . GLU A 1 472 ? 19.622 -11.750 -21.872 1.00 93.00 472 GLU A C 1
ATOM 3573 O O . GLU A 1 472 ? 19.229 -11.134 -22.862 1.00 93.00 472 GLU A O 1
ATOM 3578 N N . ILE A 1 473 ? 18.774 -12.213 -20.947 1.00 92.56 473 ILE A N 1
ATOM 3579 C CA . ILE A 1 473 ? 17.319 -12.018 -21.022 1.00 92.56 473 ILE A CA 1
ATOM 3580 C C . ILE A 1 473 ? 16.983 -10.523 -21.024 1.00 92.56 473 ILE A C 1
ATOM 3582 O O . ILE A 1 473 ? 16.170 -10.074 -21.837 1.00 92.56 473 ILE A O 1
ATOM 3586 N N . MET A 1 474 ? 17.627 -9.740 -20.154 1.00 94.06 474 MET A N 1
ATOM 3587 C CA . MET A 1 474 ? 17.442 -8.292 -20.086 1.00 94.06 474 MET A CA 1
ATOM 3588 C C . MET A 1 474 ? 17.850 -7.616 -21.401 1.00 94.06 474 MET A C 1
ATOM 3590 O O . MET A 1 474 ? 17.060 -6.858 -21.967 1.00 94.06 474 MET A O 1
ATOM 3594 N N . LEU A 1 475 ? 19.021 -7.953 -21.947 1.00 93.69 475 LEU A N 1
ATOM 3595 C CA . LEU A 1 475 ? 19.507 -7.398 -23.211 1.00 93.69 475 LEU A CA 1
ATOM 3596 C C . LEU A 1 475 ? 18.606 -7.774 -24.400 1.00 93.69 475 LEU A C 1
ATOM 3598 O O . LEU A 1 475 ? 18.225 -6.904 -25.184 1.00 93.69 475 LEU A O 1
ATOM 3602 N N . ILE A 1 476 ? 18.209 -9.047 -24.511 1.00 94.12 476 ILE A N 1
ATOM 3603 C CA . ILE A 1 476 ? 17.292 -9.531 -25.556 1.00 94.12 476 ILE A CA 1
ATOM 3604 C C . ILE A 1 476 ? 15.949 -8.804 -25.455 1.00 94.12 476 ILE A C 1
ATOM 3606 O O . ILE A 1 476 ? 15.419 -8.351 -26.471 1.00 94.12 476 ILE A O 1
ATOM 3610 N N . SER A 1 477 ? 15.409 -8.638 -24.243 1.00 93.31 477 SER A N 1
ATOM 3611 C CA . SER A 1 477 ? 14.163 -7.895 -24.036 1.00 93.31 477 SER A CA 1
ATOM 3612 C C . SER A 1 477 ? 14.282 -6.434 -24.488 1.00 93.31 477 SER A C 1
ATOM 3614 O O . SER A 1 477 ? 13.369 -5.923 -25.136 1.00 93.31 477 SER A O 1
ATOM 3616 N N . GLY A 1 478 ? 15.428 -5.789 -24.244 1.00 94.38 478 GLY A N 1
ATOM 3617 C CA . GLY A 1 478 ? 15.717 -4.437 -24.718 1.00 94.38 478 GLY A CA 1
ATOM 3618 C C . GLY A 1 478 ? 15.748 -4.338 -26.237 1.00 94.38 478 GLY A C 1
ATOM 3619 O O . GLY A 1 478 ? 15.086 -3.471 -26.802 1.00 94.38 478 GLY A O 1
ATOM 3620 N N . ILE A 1 479 ? 16.426 -5.271 -26.908 1.00 93.75 479 ILE A N 1
ATOM 3621 C CA . ILE A 1 479 ? 16.473 -5.330 -28.376 1.00 93.75 479 ILE A CA 1
ATOM 3622 C C . ILE A 1 479 ? 15.066 -5.527 -28.958 1.00 93.75 479 ILE A C 1
ATOM 3624 O O . ILE A 1 479 ? 14.690 -4.839 -29.904 1.00 93.75 479 ILE A O 1
ATOM 3628 N N . VAL A 1 480 ? 14.252 -6.415 -28.378 1.00 95.25 480 VAL A N 1
ATOM 3629 C CA . VAL A 1 480 ? 12.861 -6.633 -28.815 1.00 95.25 480 VAL A CA 1
ATOM 3630 C C . VAL A 1 480 ? 12.014 -5.367 -28.645 1.00 95.25 480 VAL A C 1
ATOM 3632 O O . VAL A 1 480 ? 11.228 -5.030 -29.532 1.00 95.25 480 VAL A O 1
ATOM 3635 N N . VAL A 1 481 ? 12.181 -4.643 -27.535 1.00 95.19 481 VAL A N 1
ATOM 3636 C CA . VAL A 1 481 ? 11.472 -3.380 -27.284 1.00 95.19 481 VAL A CA 1
ATOM 3637 C C . VAL A 1 481 ? 11.910 -2.286 -28.261 1.00 95.19 481 VAL A C 1
ATOM 3639 O O . VAL A 1 481 ? 11.046 -1.568 -28.768 1.00 95.19 481 VAL A O 1
ATOM 3642 N N . MET A 1 482 ? 13.204 -2.195 -28.579 1.00 94.56 482 MET A N 1
ATOM 3643 C CA . MET A 1 482 ? 13.723 -1.280 -29.601 1.00 94.56 482 MET A CA 1
ATOM 3644 C C . MET A 1 482 ? 13.151 -1.625 -30.982 1.00 94.56 482 MET A C 1
ATOM 3646 O O . MET A 1 482 ? 12.510 -0.785 -31.594 1.00 94.56 482 MET A O 1
ATOM 3650 N N . ILE A 1 483 ? 13.162 -2.891 -31.413 1.00 94.31 483 ILE A N 1
ATOM 3651 C CA . ILE A 1 483 ? 12.489 -3.301 -32.665 1.00 94.31 483 ILE A CA 1
ATOM 3652 C C . ILE A 1 483 ? 11.003 -2.888 -32.669 1.00 94.31 483 ILE A C 1
ATOM 3654 O O . ILE A 1 483 ? 10.483 -2.399 -33.676 1.00 94.31 483 ILE A O 1
ATOM 3658 N N . GLY A 1 484 ? 10.312 -3.042 -31.536 1.00 92.88 484 GLY A N 1
ATOM 3659 C CA . GLY A 1 484 ? 8.949 -2.545 -31.356 1.00 92.88 484 GLY A CA 1
ATOM 3660 C C . GLY A 1 484 ? 8.830 -1.026 -31.527 1.00 92.88 484 GLY A C 1
ATOM 3661 O O . GLY A 1 484 ? 7.863 -0.556 -32.130 1.00 92.88 484 GLY A O 1
ATOM 3662 N N . CYS A 1 485 ? 9.811 -0.261 -31.040 1.00 94.00 485 CYS A N 1
ATOM 3663 C CA . CYS A 1 485 ? 9.916 1.185 -31.216 1.00 94.00 485 CYS A CA 1
ATOM 3664 C C . CYS A 1 485 ? 10.038 1.557 -32.700 1.00 94.00 485 CYS A C 1
ATOM 3666 O O . CYS A 1 485 ? 9.216 2.333 -33.188 1.00 94.00 485 CYS A O 1
ATOM 3668 N N . ALA A 1 486 ? 10.947 0.939 -33.458 1.00 92.31 486 ALA A N 1
ATOM 3669 C CA . ALA A 1 486 ? 11.056 1.140 -34.906 1.00 92.31 486 ALA A CA 1
ATOM 3670 C C . ALA A 1 486 ? 9.735 0.846 -35.649 1.00 92.31 486 ALA A C 1
ATOM 3672 O O . ALA A 1 486 ? 9.301 1.620 -36.511 1.00 92.31 486 ALA A O 1
ATOM 3673 N N . LEU A 1 487 ? 9.033 -0.231 -35.274 1.00 93.25 487 LEU A N 1
ATOM 3674 C CA . LEU A 1 487 ? 7.747 -0.606 -35.876 1.00 93.25 487 LEU A CA 1
ATOM 3675 C C . LEU A 1 487 ? 6.643 0.437 -35.660 1.00 93.25 487 LEU A C 1
ATOM 3677 O O . LEU A 1 487 ? 5.700 0.494 -36.451 1.00 93.25 487 LEU A O 1
ATOM 3681 N N . THR A 1 488 ? 6.749 1.304 -34.650 1.00 92.69 488 THR A N 1
ATOM 3682 C CA . THR A 1 488 ? 5.755 2.369 -34.436 1.00 92.69 488 THR A CA 1
ATOM 3683 C C . THR A 1 488 ? 5.672 3.354 -35.600 1.00 92.69 488 THR A C 1
ATOM 3685 O O . THR A 1 488 ? 4.597 3.903 -35.849 1.00 92.69 488 THR A O 1
ATOM 3688 N N . VAL A 1 489 ? 6.773 3.567 -36.331 1.00 90.06 489 VAL A N 1
ATOM 3689 C CA . VAL A 1 489 ? 6.804 4.427 -37.520 1.00 90.06 489 VAL A CA 1
ATOM 3690 C C . VAL A 1 489 ? 6.024 3.766 -38.651 1.00 90.06 489 VAL A C 1
ATOM 3692 O O . VAL A 1 489 ? 5.129 4.382 -39.228 1.00 90.06 489 VAL A O 1
ATOM 3695 N N . VAL A 1 490 ? 6.302 2.484 -38.910 1.00 90.25 490 VAL A N 1
ATOM 3696 C CA . VAL A 1 490 ? 5.652 1.697 -39.971 1.00 90.25 490 VAL A CA 1
ATOM 3697 C C . VAL A 1 490 ? 4.151 1.560 -39.710 1.00 90.25 490 VAL A C 1
ATOM 3699 O O . VAL A 1 490 ? 3.338 1.747 -40.612 1.00 90.25 490 VAL A O 1
ATOM 3702 N N . LEU A 1 491 ? 3.775 1.287 -38.458 1.00 90.12 491 LEU A N 1
ATOM 3703 C CA . LEU A 1 491 ? 2.388 1.077 -38.042 1.00 90.12 491 LEU A CA 1
ATOM 3704 C C . LEU A 1 491 ? 1.625 2.380 -37.755 1.00 90.12 491 LEU A C 1
ATOM 3706 O O . LEU A 1 491 ? 0.444 2.324 -37.422 1.00 90.12 491 LEU A O 1
ATOM 3710 N N . ARG A 1 492 ? 2.269 3.551 -37.885 1.00 87.81 492 ARG A N 1
ATOM 3711 C CA . ARG A 1 492 ? 1.687 4.874 -37.586 1.00 87.81 492 ARG A CA 1
ATOM 3712 C C . ARG A 1 492 ? 1.080 4.948 -36.181 1.00 87.81 492 ARG A C 1
ATOM 3714 O O . ARG A 1 492 ? -0.033 5.431 -35.977 1.00 87.81 492 ARG A O 1
ATOM 3721 N N . LEU A 1 493 ? 1.842 4.482 -35.194 1.00 87.62 493 LEU A N 1
ATOM 3722 C CA . LEU A 1 493 ? 1.448 4.385 -33.788 1.00 87.62 493 LEU A CA 1
ATOM 3723 C C . LEU A 1 493 ? 2.284 5.326 -32.891 1.00 87.62 493 LEU A C 1
ATOM 3725 O O . LEU A 1 493 ? 2.934 4.872 -31.945 1.00 87.62 493 LEU A O 1
ATOM 3729 N N . PRO A 1 494 ? 2.246 6.657 -33.116 1.00 86.19 494 PRO A N 1
ATOM 3730 C CA . PRO A 1 494 ? 3.169 7.605 -32.486 1.00 86.19 494 PRO A CA 1
ATOM 3731 C C . PRO A 1 494 ? 2.958 7.774 -30.971 1.00 86.19 494 PRO A C 1
ATOM 3733 O O . PRO A 1 494 ? 3.772 8.390 -30.287 1.00 86.19 494 PRO A O 1
ATOM 3736 N N . LYS A 1 495 ? 1.862 7.244 -30.418 1.00 88.25 495 LYS A N 1
ATOM 3737 C CA . LYS A 1 495 ? 1.573 7.273 -28.975 1.00 88.25 495 LYS A CA 1
ATOM 3738 C C . LYS A 1 495 ? 2.453 6.323 -28.147 1.00 88.25 495 LYS A C 1
ATOM 3740 O O . LYS A 1 495 ? 2.599 6.541 -26.953 1.00 88.25 495 LYS A O 1
ATOM 3745 N N . TRP A 1 496 ? 3.056 5.308 -28.769 1.00 90.44 496 TRP A N 1
ATOM 3746 C CA . TRP A 1 496 ? 3.863 4.286 -28.082 1.00 90.44 496 TRP A CA 1
ATOM 3747 C C . TRP A 1 496 ? 5.372 4.544 -28.135 1.00 90.44 496 TRP A C 1
ATOM 3749 O O . TRP A 1 496 ? 6.133 3.901 -27.414 1.00 90.44 496 TRP A O 1
ATOM 3759 N N . THR A 1 497 ? 5.812 5.473 -28.986 1.00 92.06 497 THR A N 1
ATOM 3760 C CA . THR A 1 497 ? 7.235 5.682 -29.295 1.00 92.06 497 THR A CA 1
ATOM 3761 C C . THR A 1 497 ? 8.041 6.062 -28.079 1.00 92.06 497 THR A C 1
ATOM 3763 O O . THR A 1 497 ? 9.069 5.458 -27.817 1.00 92.06 497 THR A O 1
ATOM 3766 N N . PHE A 1 498 ? 7.538 7.008 -27.290 1.00 92.31 498 PHE A N 1
ATOM 3767 C CA . PHE A 1 498 ? 8.234 7.460 -26.092 1.00 92.31 498 PHE A CA 1
ATOM 3768 C C . PHE A 1 498 ? 8.410 6.323 -25.085 1.00 92.31 498 PHE A C 1
ATOM 3770 O O . PHE A 1 498 ? 9.495 6.128 -24.551 1.00 92.31 498 PHE A O 1
ATOM 3777 N N . THR A 1 499 ? 7.356 5.539 -24.861 1.00 92.62 499 THR A N 1
ATOM 3778 C CA . THR A 1 499 ? 7.361 4.463 -23.865 1.00 92.62 499 THR A CA 1
ATOM 3779 C C . THR A 1 499 ? 8.239 3.289 -24.277 1.00 92.62 499 THR A C 1
ATOM 3781 O O . THR A 1 499 ? 8.927 2.723 -23.433 1.00 92.62 499 THR A O 1
ATOM 3784 N N . LEU A 1 500 ? 8.252 2.940 -25.568 1.00 94.62 500 LEU A N 1
ATOM 3785 C CA . LEU A 1 500 ? 9.118 1.888 -26.100 1.00 94.62 500 LEU A CA 1
ATOM 3786 C C . LEU A 1 500 ? 10.575 2.352 -26.152 1.00 94.62 500 LEU A C 1
ATOM 3788 O O . LEU A 1 500 ? 11.442 1.619 -25.696 1.00 94.62 500 LEU A O 1
ATOM 3792 N N . ALA A 1 501 ? 10.841 3.583 -26.598 1.00 93.94 501 ALA A N 1
ATOM 3793 C CA . ALA A 1 501 ? 12.185 4.153 -26.573 1.00 93.94 501 ALA A CA 1
ATOM 3794 C C . ALA A 1 501 ? 12.744 4.176 -25.143 1.00 93.94 501 ALA A C 1
ATOM 3796 O O . ALA A 1 501 ? 13.817 3.631 -24.907 1.00 93.94 501 ALA A O 1
ATOM 3797 N N . ALA A 1 502 ? 12.002 4.714 -24.169 1.00 94.12 502 ALA A N 1
ATOM 3798 C CA . ALA A 1 502 ? 12.457 4.797 -22.780 1.00 94.12 502 ALA A CA 1
ATOM 3799 C C . ALA A 1 502 ? 12.773 3.419 -22.180 1.00 94.12 502 ALA A C 1
ATOM 3801 O O . ALA A 1 502 ? 13.850 3.226 -21.619 1.00 94.12 502 ALA A O 1
ATOM 3802 N N . ASN A 1 503 ? 11.880 2.440 -22.347 1.00 94.44 503 ASN A N 1
ATOM 3803 C CA . ASN A 1 503 ? 12.108 1.090 -21.830 1.00 94.44 503 ASN A CA 1
ATOM 3804 C C . ASN A 1 503 ? 13.232 0.358 -22.568 1.00 94.44 503 ASN A C 1
ATOM 3806 O O . ASN A 1 503 ? 14.024 -0.330 -21.930 1.00 94.44 503 ASN A O 1
ATOM 3810 N N . GLY A 1 504 ? 13.337 0.540 -23.886 1.00 94.06 504 GLY A N 1
ATOM 3811 C CA . GLY A 1 504 ? 14.426 -0.009 -24.688 1.00 94.06 504 GLY A CA 1
ATOM 3812 C C . GLY A 1 504 ? 15.787 0.497 -24.214 1.00 94.06 504 GLY A C 1
ATOM 3813 O O . GLY A 1 504 ? 16.679 -0.311 -23.980 1.00 94.06 504 GLY A O 1
ATOM 3814 N N . HIS A 1 505 ? 15.913 1.800 -23.941 1.00 94.19 505 HIS A N 1
ATOM 3815 C CA . HIS A 1 505 ? 17.144 2.390 -23.400 1.00 94.19 505 HIS A CA 1
ATOM 3816 C C . HIS A 1 505 ? 17.495 1.811 -22.040 1.00 94.19 505 HIS A C 1
ATOM 3818 O O . HIS A 1 505 ? 18.629 1.387 -21.825 1.00 94.19 505 HIS A O 1
ATOM 3824 N N . ILE A 1 506 ? 16.513 1.754 -21.134 1.00 93.94 506 ILE A N 1
ATOM 3825 C CA . ILE A 1 506 ? 16.715 1.177 -19.807 1.00 93.94 506 ILE A CA 1
ATOM 3826 C C . ILE A 1 506 ? 17.245 -0.250 -19.954 1.00 93.94 506 ILE A C 1
ATOM 3828 O O . ILE A 1 506 ? 18.290 -0.545 -19.385 1.00 93.94 506 ILE A O 1
ATOM 3832 N N . PHE A 1 507 ? 16.598 -1.110 -20.744 1.00 95.00 507 PHE A N 1
ATOM 3833 C CA . PHE A 1 507 ? 16.950 -2.531 -20.862 1.00 95.00 507 PHE A CA 1
ATOM 3834 C C . PHE A 1 507 ? 18.242 -2.804 -21.621 1.00 95.00 507 PHE A C 1
ATOM 3836 O O . PHE A 1 507 ? 19.019 -3.645 -21.184 1.00 95.00 507 PHE A O 1
ATOM 3843 N N . VAL A 1 508 ? 18.498 -2.115 -22.735 1.00 94.00 508 VAL A N 1
ATOM 3844 C CA . VAL A 1 508 ? 19.722 -2.331 -23.518 1.00 94.00 508 VAL A CA 1
ATOM 3845 C C . VAL A 1 508 ? 20.942 -1.875 -22.725 1.00 94.00 508 VAL A C 1
ATOM 3847 O O . VAL A 1 508 ? 21.916 -2.617 -22.648 1.00 94.00 508 VAL A O 1
ATOM 3850 N N . ILE A 1 509 ? 20.889 -0.697 -22.088 1.00 91.94 509 ILE A N 1
ATOM 3851 C CA . ILE A 1 509 ? 22.022 -0.173 -21.309 1.00 91.94 509 ILE A CA 1
ATOM 3852 C C . ILE A 1 509 ? 22.269 -1.049 -20.080 1.00 91.94 509 ILE A C 1
ATOM 3854 O O . ILE A 1 509 ? 23.393 -1.495 -19.861 1.00 91.94 509 ILE A O 1
ATOM 3858 N N . SER A 1 510 ? 21.232 -1.326 -19.286 1.00 91.69 510 SER A N 1
ATOM 3859 C CA . SER A 1 510 ? 21.384 -2.155 -18.084 1.00 91.69 510 SER A CA 1
ATOM 3860 C C . SER A 1 510 ? 21.764 -3.600 -18.414 1.00 91.69 510 SER A C 1
ATOM 3862 O O . SER A 1 510 ? 22.696 -4.117 -17.809 1.00 91.69 510 SER A O 1
ATOM 3864 N N . GLY A 1 511 ? 21.143 -4.216 -19.424 1.00 91.31 511 GLY A N 1
ATOM 3865 C CA . GLY A 1 511 ? 21.477 -5.566 -19.877 1.00 91.31 511 GLY A CA 1
ATOM 3866 C C . GLY A 1 511 ? 22.913 -5.673 -20.390 1.00 91.31 511 GLY A C 1
ATOM 3867 O O . GLY A 1 511 ? 23.635 -6.586 -19.997 1.00 91.31 511 GLY A O 1
ATOM 3868 N N . ALA A 1 512 ? 23.377 -4.708 -21.191 1.00 90.62 512 ALA A N 1
ATOM 3869 C CA . ALA A 1 512 ? 24.763 -4.678 -21.662 1.00 90.62 512 ALA A CA 1
ATOM 3870 C C . ALA A 1 512 ? 25.769 -4.530 -20.505 1.00 90.62 512 ALA A C 1
ATOM 3872 O O . ALA A 1 512 ? 26.828 -5.160 -20.522 1.00 90.62 512 ALA A O 1
ATOM 3873 N N . ILE A 1 513 ? 25.433 -3.741 -19.477 1.00 89.75 513 ILE A N 1
ATOM 3874 C CA . ILE A 1 513 ? 26.249 -3.632 -18.261 1.00 89.75 513 ILE A CA 1
ATOM 3875 C C . ILE A 1 513 ? 26.288 -4.971 -17.515 1.00 89.75 513 ILE A C 1
ATOM 3877 O O . ILE A 1 513 ? 27.371 -5.426 -17.152 1.00 89.75 513 ILE A O 1
ATOM 3881 N N . THR A 1 514 ? 25.138 -5.619 -17.316 1.00 88.88 514 THR A N 1
ATOM 3882 C CA . THR A 1 514 ? 25.031 -6.888 -16.578 1.00 88.88 514 THR A CA 1
ATOM 3883 C C . THR A 1 514 ? 25.755 -8.043 -17.271 1.00 88.88 514 THR A C 1
ATOM 3885 O O . THR A 1 514 ? 26.393 -8.837 -16.590 1.00 88.88 514 THR A O 1
ATOM 3888 N N . VAL A 1 515 ? 25.735 -8.106 -18.606 1.00 90.06 515 VAL A N 1
ATOM 3889 C CA . VAL A 1 515 ? 26.498 -9.093 -19.403 1.00 90.06 515 VAL A CA 1
ATOM 3890 C C . VAL A 1 515 ? 28.017 -8.833 -19.351 1.00 90.06 515 VAL A C 1
ATOM 3892 O O . VAL A 1 515 ? 28.815 -9.643 -19.815 1.00 90.06 515 VAL A O 1
ATOM 3895 N N . GLY A 1 516 ? 28.457 -7.712 -18.770 1.00 84.00 516 GLY A N 1
ATOM 3896 C CA . GLY A 1 516 ? 29.875 -7.374 -18.660 1.00 84.00 516 GLY A CA 1
ATOM 3897 C C . GLY A 1 516 ? 30.455 -6.771 -19.939 1.00 84.00 516 GLY A C 1
ATOM 3898 O O . GLY A 1 516 ? 31.660 -6.838 -20.160 1.00 84.00 516 GLY A O 1
ATOM 3899 N N . MET A 1 517 ? 29.629 -6.136 -20.781 1.00 83.50 517 MET A N 1
ATOM 3900 C CA . MET A 1 517 ? 30.103 -5.409 -21.970 1.00 83.50 517 MET A CA 1
ATOM 3901 C C . MET A 1 517 ? 30.792 -4.075 -21.616 1.00 83.50 517 MET A C 1
ATOM 3903 O O . MET A 1 517 ? 31.236 -3.352 -22.510 1.00 83.50 517 MET A O 1
ATOM 3907 N N . VAL A 1 518 ? 30.884 -3.734 -20.324 1.00 73.62 518 VAL A N 1
ATOM 3908 C CA . VAL A 1 518 ? 31.570 -2.538 -19.817 1.00 73.62 518 VAL A CA 1
ATOM 3909 C C . VAL A 1 518 ? 33.074 -2.668 -20.062 1.00 73.62 518 VAL A C 1
ATOM 3911 O O . VAL A 1 518 ? 33.719 -3.566 -19.531 1.00 73.62 518 VAL A O 1
ATOM 3914 N N . GLY A 1 519 ? 33.629 -1.764 -20.870 1.00 67.38 519 GLY A N 1
ATOM 3915 C CA . GLY A 1 519 ? 35.038 -1.793 -21.289 1.00 67.38 519 GLY A CA 1
ATOM 3916 C C . GLY A 1 519 ? 35.291 -2.520 -22.614 1.00 67.38 519 GLY A C 1
ATOM 3917 O O . GLY A 1 519 ? 36.402 -2.458 -23.126 1.00 67.38 519 GLY A O 1
ATOM 3918 N N . ASN A 1 520 ? 34.271 -3.155 -23.200 1.00 70.69 520 ASN A N 1
ATOM 3919 C CA . ASN A 1 520 ? 34.333 -3.716 -24.548 1.00 70.69 520 ASN A CA 1
ATOM 3920 C C . ASN A 1 520 ? 33.688 -2.752 -25.563 1.00 70.69 520 ASN A C 1
ATOM 3922 O O . ASN A 1 520 ? 32.811 -1.953 -25.222 1.00 70.69 520 ASN A O 1
ATOM 3926 N N . PHE A 1 521 ? 34.064 -2.868 -26.836 1.00 77.19 521 PHE A N 1
ATOM 3927 C CA . PHE A 1 521 ? 33.538 -2.053 -27.931 1.00 77.19 521 PHE A CA 1
ATOM 3928 C C . PHE A 1 521 ? 32.016 -2.214 -28.154 1.00 77.19 521 PHE A C 1
ATOM 3930 O O . PHE A 1 521 ? 31.370 -1.369 -28.772 1.00 77.19 521 PHE A O 1
ATOM 3937 N N . GLY A 1 522 ? 31.408 -3.276 -27.615 1.00 81.62 522 GLY A N 1
ATOM 3938 C CA . GLY A 1 522 ? 29.991 -3.584 -27.811 1.00 81.62 522 GLY A CA 1
ATOM 3939 C C . GLY A 1 522 ? 29.005 -2.577 -27.199 1.00 81.62 522 GLY A C 1
ATOM 3940 O O . GLY A 1 522 ? 27.992 -2.279 -27.829 1.00 81.62 522 GLY A O 1
ATOM 3941 N N . LEU A 1 523 ? 29.279 -2.025 -26.008 1.00 85.88 523 LEU A N 1
ATOM 3942 C CA . LEU A 1 523 ? 28.358 -1.083 -25.351 1.00 85.88 523 LEU A CA 1
ATOM 3943 C C . LEU A 1 523 ? 28.231 0.247 -26.131 1.00 85.88 523 LEU A C 1
ATOM 3945 O O . LEU A 1 523 ? 27.099 0.638 -26.430 1.00 85.88 523 LEU A O 1
ATOM 3949 N N . PRO A 1 524 ? 29.330 0.916 -26.546 1.00 86.81 524 PRO A N 1
ATOM 3950 C CA . PRO A 1 524 ? 29.244 2.106 -27.393 1.00 86.81 524 PRO A CA 1
ATOM 3951 C C . PRO A 1 524 ? 28.525 1.865 -28.723 1.00 86.81 524 PRO A C 1
ATOM 3953 O O . PRO A 1 524 ? 27.731 2.704 -29.140 1.00 86.81 524 PRO A O 1
ATOM 3956 N N . VAL A 1 525 ? 28.743 0.715 -29.373 1.00 86.50 525 VAL A N 1
ATOM 3957 C CA . VAL A 1 525 ? 28.038 0.368 -30.621 1.00 86.50 525 VAL A CA 1
ATOM 3958 C C . VAL A 1 525 ? 26.536 0.253 -30.398 1.00 86.50 525 VAL A C 1
ATOM 3960 O O . VAL A 1 525 ? 25.769 0.791 -31.191 1.00 86.50 525 VAL A O 1
ATOM 3963 N N . LEU A 1 526 ? 26.098 -0.404 -29.320 1.00 89.38 526 LEU A N 1
ATOM 3964 C CA . LEU A 1 526 ? 24.674 -0.494 -28.984 1.00 89.38 526 LEU A CA 1
ATOM 3965 C C . LEU A 1 526 ? 24.062 0.889 -28.724 1.00 89.38 526 LEU A C 1
ATOM 3967 O O . LEU A 1 526 ? 22.958 1.156 -29.193 1.00 89.38 526 LEU A O 1
ATOM 3971 N N . MET A 1 527 ? 24.779 1.784 -28.039 1.00 89.75 527 MET A N 1
ATOM 3972 C CA . MET A 1 527 ? 24.318 3.161 -27.826 1.00 89.75 527 MET A CA 1
ATOM 3973 C C . MET A 1 527 ? 24.219 3.953 -29.135 1.00 89.75 527 MET A C 1
ATOM 3975 O O . MET A 1 527 ? 23.230 4.652 -29.342 1.00 89.75 527 MET A O 1
ATOM 3979 N N . ILE A 1 528 ? 25.193 3.804 -30.041 1.00 90.81 528 ILE A N 1
ATOM 3980 C CA . ILE A 1 528 ? 25.139 4.404 -31.381 1.00 90.81 528 ILE A CA 1
ATOM 3981 C C . ILE A 1 528 ? 23.925 3.873 -32.155 1.00 90.81 528 ILE A C 1
ATOM 3983 O O . ILE A 1 528 ? 23.164 4.648 -32.724 1.00 90.81 528 ILE A O 1
ATOM 3987 N N . LEU A 1 529 ? 23.686 2.559 -32.144 1.00 90.75 529 LEU A N 1
ATOM 3988 C CA . LEU A 1 529 ? 22.527 1.970 -32.818 1.00 90.75 529 LEU A CA 1
ATOM 3989 C C . LEU A 1 529 ? 21.203 2.505 -32.256 1.00 90.75 529 LEU A C 1
ATOM 3991 O O . LEU A 1 529 ? 20.326 2.880 -33.033 1.00 90.75 529 LEU A O 1
ATOM 3995 N N . MET A 1 530 ? 21.066 2.614 -30.933 1.00 92.38 530 MET A N 1
ATOM 3996 C CA . MET A 1 530 ? 19.871 3.205 -30.321 1.00 92.38 530 MET A CA 1
ATOM 3997 C C . MET A 1 530 ? 19.690 4.687 -30.679 1.00 92.38 530 MET A C 1
ATOM 3999 O O . MET A 1 530 ? 18.571 5.098 -30.999 1.00 92.38 530 MET A O 1
ATOM 4003 N N . SER A 1 531 ? 20.784 5.459 -30.705 1.00 94.38 531 SER A N 1
ATOM 4004 C CA . SER A 1 531 ? 20.799 6.848 -31.183 1.00 94.38 531 SER A CA 1
ATOM 4005 C C . SER A 1 531 ? 20.263 6.945 -32.610 1.00 94.38 531 SER A C 1
ATOM 4007 O O . SER A 1 531 ? 19.332 7.716 -32.870 1.00 94.38 531 SER A O 1
ATOM 4009 N N . THR A 1 532 ? 20.776 6.103 -33.519 1.00 92.19 532 THR A N 1
ATOM 4010 C CA . THR A 1 532 ? 20.331 6.080 -34.920 1.00 92.19 532 THR A CA 1
ATOM 4011 C C . THR A 1 532 ? 18.823 5.867 -35.010 1.00 92.19 532 THR A C 1
ATOM 4013 O O . THR A 1 532 ? 18.131 6.563 -35.754 1.00 92.19 532 THR A O 1
ATOM 4016 N N . GLU A 1 533 ? 18.297 4.939 -34.209 1.00 92.44 533 GLU A N 1
ATOM 4017 C CA . GLU A 1 533 ? 16.901 4.546 -34.253 1.00 92.44 533 GLU A CA 1
ATOM 4018 C C . GLU A 1 533 ? 15.989 5.678 -33.767 1.00 92.44 533 GLU A C 1
ATOM 4020 O O . GLU A 1 533 ? 15.073 6.078 -34.490 1.00 92.44 533 GLU A O 1
ATOM 4025 N N . ILE A 1 534 ? 16.268 6.265 -32.595 1.00 94.25 534 ILE A N 1
ATOM 4026 C CA . ILE A 1 534 ? 15.480 7.395 -32.084 1.00 94.25 534 ILE A CA 1
ATOM 4027 C C . ILE A 1 534 ? 15.551 8.586 -33.040 1.00 94.25 534 ILE A C 1
ATOM 4029 O O . ILE A 1 534 ? 14.536 9.250 -33.280 1.00 94.25 534 ILE A O 1
ATOM 4033 N N . TRP A 1 535 ? 16.730 8.882 -33.586 1.00 93.44 535 TRP A N 1
ATOM 4034 C CA . TRP A 1 535 ? 16.906 10.046 -34.443 1.00 93.44 535 TRP A CA 1
ATOM 4035 C C . TRP A 1 535 ? 16.098 9.909 -35.738 1.00 93.44 535 TRP A C 1
ATOM 4037 O O . TRP A 1 535 ? 15.360 10.830 -36.106 1.00 93.44 535 TRP A O 1
ATOM 4047 N N . ILE A 1 536 ? 16.148 8.735 -36.377 1.00 92.44 536 ILE A N 1
ATOM 4048 C CA . ILE A 1 536 ? 15.331 8.412 -37.554 1.00 92.44 536 ILE A CA 1
ATOM 4049 C C . ILE A 1 536 ? 13.837 8.517 -37.215 1.00 92.44 536 ILE A C 1
ATOM 4051 O O . ILE A 1 536 ? 13.087 9.156 -37.958 1.00 92.44 536 ILE A O 1
ATOM 4055 N N . ILE A 1 537 ? 13.398 7.975 -36.071 1.00 92.19 537 ILE A N 1
ATOM 4056 C CA . ILE A 1 537 ? 12.007 8.090 -35.599 1.00 92.19 537 ILE A CA 1
ATOM 4057 C C . ILE A 1 537 ? 11.606 9.564 -35.429 1.00 92.19 537 ILE A C 1
ATOM 4059 O O . ILE A 1 537 ? 10.518 9.959 -35.849 1.00 92.19 537 ILE A O 1
ATOM 4063 N N . GLY A 1 538 ? 12.473 10.400 -34.853 1.00 89.50 538 GLY A N 1
ATOM 4064 C CA . GLY A 1 538 ? 12.216 11.825 -34.631 1.00 89.50 538 GLY A CA 1
ATOM 4065 C C . GLY A 1 538 ? 12.107 12.657 -35.911 1.00 89.50 538 GLY A C 1
ATOM 4066 O O . GLY A 1 538 ? 11.370 13.649 -35.932 1.00 89.50 538 GLY A O 1
ATOM 4067 N N . ILE A 1 539 ? 12.812 12.257 -36.974 1.00 89.81 539 ILE A N 1
ATOM 4068 C CA . ILE A 1 539 ? 12.664 12.847 -38.310 1.00 89.81 539 ILE A CA 1
ATOM 4069 C C . ILE A 1 539 ? 11.340 12.393 -38.929 1.00 89.81 539 ILE A C 1
ATOM 4071 O O . ILE A 1 539 ? 10.524 13.234 -39.284 1.00 89.81 539 ILE A O 1
ATOM 4075 N N . LEU A 1 540 ? 11.081 11.083 -38.989 1.00 88.94 540 LEU A N 1
ATOM 4076 C CA . LEU A 1 540 ? 9.907 10.529 -39.676 1.00 88.94 540 LEU A CA 1
ATOM 4077 C C . LEU A 1 540 ? 8.572 10.836 -38.980 1.00 88.94 540 LEU A C 1
ATOM 4079 O O . LEU A 1 540 ? 7.530 10.852 -39.629 1.00 88.94 540 LEU A O 1
ATOM 4083 N N . GLN A 1 541 ? 8.578 11.061 -37.664 1.00 88.25 541 GLN A N 1
ATOM 4084 C CA . GLN A 1 541 ? 7.381 11.430 -36.899 1.00 88.25 541 GLN A CA 1
ATOM 4085 C C . GLN A 1 541 ? 7.243 12.931 -36.656 1.00 88.25 541 GLN A C 1
ATOM 4087 O O . GLN A 1 541 ? 6.311 13.324 -35.957 1.00 88.25 541 GLN A O 1
ATOM 4092 N N . MET A 1 542 ? 8.151 13.758 -37.189 1.00 87.19 542 MET A N 1
ATOM 4093 C CA . MET A 1 542 ? 8.126 15.212 -36.999 1.00 87.19 542 MET A CA 1
ATOM 4094 C C . MET A 1 542 ? 8.088 15.595 -35.515 1.00 87.19 542 MET A C 1
ATOM 4096 O O . MET A 1 542 ? 7.211 16.313 -35.049 1.00 87.19 542 MET A O 1
ATOM 4100 N N . ARG A 1 543 ? 9.017 15.036 -34.731 1.00 86.69 543 ARG A N 1
ATOM 4101 C CA . ARG A 1 543 ? 9.101 15.281 -33.287 1.00 86.69 543 ARG A CA 1
ATOM 4102 C C . ARG A 1 543 ? 10.486 15.756 -32.889 1.00 86.69 543 ARG A C 1
ATOM 4104 O O . ARG A 1 543 ? 11.410 14.959 -32.720 1.00 86.69 543 ARG A O 1
ATOM 4111 N N . LYS A 1 544 ? 10.600 17.059 -32.634 1.00 87.50 544 LYS A N 1
ATOM 4112 C CA . LYS A 1 544 ? 11.838 17.704 -32.173 1.00 87.50 544 LYS A CA 1
ATOM 4113 C C . LYS A 1 544 ? 12.459 17.045 -30.939 1.00 87.50 544 LYS A C 1
ATOM 4115 O O . LYS A 1 544 ? 13.675 16.889 -30.893 1.00 87.50 544 LYS A O 1
ATOM 4120 N N . GLY A 1 545 ? 11.638 16.614 -29.977 1.00 89.12 545 GLY A N 1
ATOM 4121 C CA . GLY A 1 545 ? 12.113 15.963 -28.750 1.00 89.12 545 GLY A CA 1
ATOM 4122 C C . GLY A 1 545 ? 12.958 14.711 -29.010 1.00 89.12 545 GLY A C 1
ATOM 4123 O O . GLY A 1 545 ? 14.032 14.575 -28.435 1.00 89.12 545 GLY A O 1
ATOM 4124 N N . PHE A 1 546 ? 12.537 13.847 -29.939 1.00 90.88 546 PHE A N 1
ATOM 4125 C CA . PHE A 1 546 ? 13.301 12.646 -30.294 1.00 90.88 546 PHE A CA 1
ATOM 4126 C C . PHE A 1 546 ? 14.573 12.976 -31.078 1.00 90.88 546 PHE A C 1
ATOM 4128 O O . PHE A 1 546 ? 15.597 12.351 -30.847 1.00 90.88 546 PHE A O 1
ATOM 4135 N N . ARG A 1 547 ? 14.563 14.001 -31.942 1.00 92.00 547 ARG A N 1
ATOM 4136 C CA . ARG A 1 547 ? 15.788 14.439 -32.644 1.00 92.00 547 ARG A CA 1
ATOM 4137 C C . ARG A 1 547 ? 16.868 14.912 -31.661 1.00 92.00 547 ARG A C 1
ATOM 4139 O O . ARG A 1 547 ? 18.040 14.607 -31.844 1.00 92.00 547 ARG A O 1
ATOM 4146 N N . ILE A 1 548 ? 16.467 15.635 -30.611 1.00 92.38 548 ILE A N 1
ATOM 4147 C CA . ILE A 1 548 ? 17.375 16.078 -29.540 1.00 92.38 548 ILE A CA 1
ATOM 4148 C C . ILE A 1 548 ? 17.863 14.884 -28.713 1.00 92.38 548 ILE A C 1
ATOM 4150 O O . ILE A 1 548 ? 19.043 14.828 -28.378 1.00 92.38 548 ILE A O 1
ATOM 4154 N N . TRP A 1 549 ? 16.976 13.935 -28.402 1.00 93.88 549 TRP A N 1
ATOM 4155 C CA . TRP A 1 549 ? 17.342 12.740 -27.646 1.00 93.88 549 TRP A CA 1
ATOM 4156 C C . TRP A 1 549 ? 18.342 11.865 -28.416 1.00 93.88 549 TRP A C 1
ATOM 4158 O O . TRP A 1 549 ? 19.395 11.571 -27.869 1.00 93.88 549 TRP A O 1
ATOM 4168 N N . GLY A 1 550 ? 18.111 11.586 -29.703 1.00 92.00 550 GLY A N 1
ATOM 4169 C CA . GLY A 1 550 ? 19.074 10.851 -30.535 1.00 92.00 550 GLY A CA 1
ATOM 4170 C C . GLY A 1 550 ? 20.450 11.527 -30.574 1.00 92.00 550 GLY A C 1
ATOM 4171 O O . GLY A 1 550 ? 21.458 10.900 -30.275 1.00 92.00 550 GLY A O 1
ATOM 4172 N N . LEU A 1 551 ? 20.511 12.848 -30.798 1.00 92.38 551 LEU A N 1
ATOM 4173 C CA . LEU A 1 551 ? 21.782 13.584 -30.720 1.00 92.38 551 LEU A CA 1
ATOM 4174 C C . LEU A 1 551 ? 22.456 13.451 -29.340 1.00 92.38 551 LEU A C 1
ATOM 4176 O O . LEU A 1 551 ? 23.677 13.323 -29.255 1.00 92.38 551 LEU A O 1
ATOM 4180 N N . SER A 1 552 ? 21.672 13.501 -28.260 1.00 92.06 552 SER A N 1
ATOM 4181 C CA . SER A 1 552 ? 22.178 13.313 -26.898 1.00 92.06 552 SER A CA 1
ATOM 4182 C C . SER A 1 552 ? 22.741 11.907 -26.689 1.00 92.06 552 SER A C 1
ATOM 4184 O O . SER A 1 552 ? 23.787 11.773 -26.056 1.00 92.06 552 SER A O 1
ATOM 4186 N N . ASP A 1 553 ? 22.088 10.877 -27.226 1.00 92.19 553 ASP A N 1
ATOM 4187 C CA . ASP A 1 553 ? 22.542 9.490 -27.128 1.00 92.19 553 ASP A CA 1
ATOM 4188 C C . ASP A 1 553 ? 23.834 9.272 -27.918 1.00 92.19 553 ASP A C 1
ATOM 4190 O O . ASP A 1 553 ? 24.745 8.623 -27.406 1.00 92.19 553 ASP A O 1
ATOM 4194 N N . LEU A 1 554 ? 23.984 9.890 -29.096 1.00 92.38 554 LEU A N 1
ATOM 4195 C CA . LEU A 1 554 ? 25.244 9.883 -29.845 1.00 92.38 554 LEU A CA 1
ATOM 4196 C C . LEU A 1 554 ? 26.390 10.499 -29.032 1.00 92.38 554 LEU A C 1
ATOM 4198 O O . LEU A 1 554 ? 27.471 9.918 -28.920 1.00 92.38 554 LEU A O 1
ATOM 4202 N N . VAL A 1 555 ? 26.162 11.671 -28.430 1.00 92.19 555 VAL A N 1
ATOM 4203 C CA . VAL A 1 555 ? 27.163 12.315 -27.566 1.00 92.19 555 VAL A CA 1
ATOM 4204 C C . VAL A 1 555 ? 27.488 11.421 -26.368 1.00 92.19 555 VAL A C 1
ATOM 4206 O O . VAL A 1 555 ? 28.663 11.231 -26.051 1.00 92.19 555 VAL A O 1
ATOM 4209 N N . ALA A 1 556 ? 26.474 10.828 -25.733 1.00 89.88 556 ALA A N 1
ATOM 4210 C CA . ALA A 1 556 ? 26.661 9.901 -24.624 1.00 89.88 556 ALA A CA 1
ATOM 4211 C C . ALA A 1 556 ? 27.448 8.651 -25.047 1.00 89.88 556 ALA A C 1
ATOM 4213 O O . ALA A 1 556 ? 28.312 8.208 -24.295 1.00 89.88 556 ALA A O 1
ATOM 4214 N N . ALA A 1 557 ? 27.220 8.123 -26.251 1.00 88.69 557 ALA A N 1
ATOM 4215 C CA . ALA A 1 557 ? 27.946 6.982 -26.798 1.00 88.69 557 ALA A CA 1
ATOM 4216 C C . ALA A 1 557 ? 29.427 7.308 -27.038 1.00 88.69 557 ALA A C 1
ATOM 4218 O O . ALA A 1 557 ? 30.293 6.508 -26.691 1.00 88.69 557 ALA A O 1
ATOM 4219 N N . ILE A 1 558 ? 29.734 8.501 -27.563 1.00 87.00 558 ILE A N 1
ATOM 4220 C CA . ILE A 1 558 ? 31.114 8.973 -27.758 1.00 87.00 558 ILE A CA 1
ATOM 4221 C C . ILE A 1 558 ? 31.815 9.165 -26.408 1.00 87.00 558 ILE A C 1
ATOM 4223 O O . ILE A 1 558 ? 32.955 8.737 -26.242 1.00 87.00 558 ILE A O 1
ATOM 4227 N N . VAL A 1 559 ? 31.146 9.778 -25.426 1.00 87.12 559 VAL A N 1
ATOM 4228 C CA . VAL A 1 559 ? 31.699 9.943 -24.072 1.00 87.12 559 VAL A CA 1
ATOM 4229 C C . VAL A 1 559 ? 31.913 8.583 -23.408 1.00 87.12 559 VAL A C 1
ATOM 4231 O O . VAL A 1 559 ? 32.974 8.349 -22.835 1.00 87.12 559 VAL A O 1
ATOM 4234 N N . CYS A 1 560 ? 30.944 7.672 -23.518 1.00 83.88 560 CYS A N 1
ATOM 4235 C CA . CYS A 1 560 ? 31.043 6.304 -23.018 1.00 83.88 560 CYS A CA 1
ATOM 4236 C C . CYS A 1 560 ? 32.234 5.579 -23.653 1.00 83.88 560 CYS A C 1
ATOM 4238 O O . CYS A 1 560 ? 33.059 5.024 -22.930 1.00 83.88 560 CYS A O 1
ATOM 4240 N N . PHE A 1 561 ? 32.383 5.669 -24.979 1.00 81.88 561 PHE A N 1
ATOM 4241 C CA . PHE A 1 561 ? 33.553 5.159 -25.679 1.00 81.88 561 PHE A CA 1
ATOM 4242 C C . PHE A 1 561 ? 34.830 5.746 -25.075 1.00 81.88 561 PHE A C 1
ATOM 4244 O O . PHE A 1 561 ? 35.620 4.987 -24.546 1.00 81.88 561 PHE A O 1
ATOM 4251 N N . LEU A 1 562 ? 35.001 7.071 -25.027 1.00 79.50 562 LEU A N 1
ATOM 4252 C CA . LEU A 1 562 ? 36.228 7.713 -24.529 1.00 79.50 562 LEU A CA 1
ATOM 4253 C C . LEU A 1 562 ? 36.583 7.375 -23.069 1.00 79.50 562 LEU A C 1
ATOM 4255 O O . LEU A 1 562 ? 37.762 7.256 -22.746 1.00 79.50 562 LEU A O 1
ATOM 4259 N N . VAL A 1 563 ? 35.588 7.248 -22.186 1.00 81.06 563 VAL A N 1
ATOM 4260 C CA . VAL A 1 563 ? 35.801 6.983 -20.752 1.00 81.06 563 VAL A CA 1
ATOM 4261 C C . VAL A 1 563 ? 36.142 5.514 -20.496 1.00 81.06 563 VAL A C 1
ATOM 4263 O O . VAL A 1 563 ? 37.035 5.221 -19.701 1.00 81.06 563 VAL A O 1
ATOM 4266 N N . PHE A 1 564 ? 35.451 4.586 -21.161 1.00 73.06 564 PHE A N 1
ATOM 4267 C CA . PHE A 1 564 ? 35.621 3.150 -20.923 1.00 73.06 564 PHE A CA 1
ATOM 4268 C C . PHE A 1 564 ? 36.667 2.492 -21.845 1.00 73.06 564 PHE A C 1
ATOM 4270 O O . PHE A 1 564 ? 37.124 1.395 -21.545 1.00 73.06 564 PHE A O 1
ATOM 4277 N N . ALA A 1 565 ? 37.132 3.192 -22.885 1.00 65.44 565 ALA A N 1
ATOM 4278 C CA . ALA A 1 565 ? 38.199 2.824 -23.831 1.00 65.44 565 ALA A CA 1
ATOM 4279 C C . ALA A 1 565 ? 39.635 2.764 -23.256 1.00 65.44 565 ALA A C 1
ATOM 4281 O O . ALA A 1 565 ? 40.608 2.870 -24.001 1.00 65.44 565 ALA A O 1
ATOM 4282 N N . SER A 1 566 ? 39.818 2.654 -21.940 1.00 56.19 566 SER A N 1
ATOM 4283 C CA . SER A 1 566 ? 41.130 2.866 -21.300 1.00 56.19 566 SER A CA 1
ATOM 4284 C C . SER A 1 566 ? 42.109 1.677 -21.378 1.00 56.19 566 SER A C 1
ATOM 4286 O O . SER A 1 566 ? 43.213 1.777 -20.842 1.00 56.19 566 SER A O 1
ATOM 4288 N N . GLY A 1 567 ? 41.767 0.587 -22.076 1.00 57.41 567 GLY A N 1
ATOM 4289 C CA . GLY A 1 567 ? 42.636 -0.580 -22.284 1.00 57.41 567 GLY A CA 1
ATOM 4290 C C . GLY A 1 567 ? 42.666 -1.056 -23.740 1.00 57.41 567 GLY A C 1
ATOM 4291 O O . GLY A 1 567 ? 41.640 -1.015 -24.402 1.00 57.41 567 GLY A O 1
ATOM 4292 N N . ASP A 1 568 ? 43.857 -1.465 -24.200 1.00 58.62 568 ASP A N 1
ATOM 4293 C CA . ASP A 1 568 ? 44.239 -2.119 -25.474 1.00 58.62 568 ASP A CA 1
ATOM 4294 C C . ASP A 1 568 ? 43.121 -2.313 -26.529 1.00 58.62 568 ASP A C 1
ATOM 4296 O O . ASP A 1 568 ? 42.717 -3.433 -26.838 1.00 58.62 568 ASP A O 1
ATOM 4300 N N . ILE A 1 569 ? 42.601 -1.213 -27.093 1.00 63.84 569 ILE A N 1
ATOM 4301 C CA . ILE A 1 569 ? 41.584 -1.283 -28.150 1.00 63.84 569 ILE A CA 1
ATOM 4302 C C . ILE A 1 569 ? 42.264 -1.673 -29.458 1.00 63.84 569 ILE A C 1
ATOM 4304 O O . ILE A 1 569 ? 43.117 -0.947 -29.981 1.00 63.84 569 ILE A O 1
ATOM 4308 N N . GLY A 1 570 ? 41.838 -2.794 -30.035 1.00 69.06 570 GLY A N 1
ATOM 4309 C CA . GLY A 1 570 ? 42.317 -3.229 -31.341 1.00 69.06 570 GLY A CA 1
ATOM 4310 C C . GLY A 1 570 ? 41.979 -2.219 -32.446 1.00 69.06 570 GLY A C 1
ATOM 4311 O O . GLY A 1 570 ? 40.883 -1.659 -32.492 1.00 69.06 570 GLY A O 1
ATOM 4312 N N . GLN A 1 571 ? 42.888 -2.026 -33.411 1.00 75.00 571 GLN A N 1
ATOM 4313 C CA . GLN A 1 571 ? 42.646 -1.173 -34.592 1.00 75.00 571 GLN A CA 1
ATOM 4314 C C . GLN A 1 571 ? 41.339 -1.517 -35.333 1.00 75.00 571 GLN A C 1
ATOM 4316 O O . GLN A 1 571 ? 40.696 -0.631 -35.897 1.00 75.00 571 GLN A O 1
ATOM 4321 N N . SER A 1 572 ? 40.932 -2.790 -35.322 1.00 78.12 572 SER A N 1
ATOM 4322 C CA . SER A 1 572 ? 39.684 -3.271 -35.922 1.00 78.12 572 SER A CA 1
ATOM 4323 C C . SER A 1 572 ? 38.429 -2.712 -35.249 1.00 78.12 572 SER A C 1
ATOM 4325 O O . SER A 1 572 ? 37.451 -2.426 -35.934 1.00 78.12 572 SER A O 1
ATOM 4327 N N . GLU A 1 573 ? 38.448 -2.533 -33.931 1.00 75.62 573 GLU A N 1
ATOM 4328 C CA . GLU A 1 573 ? 37.296 -2.062 -33.155 1.00 75.62 573 GLU A CA 1
ATOM 4329 C C . GLU A 1 573 ? 37.078 -0.561 -33.357 1.00 75.62 573 GLU A C 1
ATOM 4331 O O . GLU A 1 573 ? 35.960 -0.123 -33.622 1.00 75.62 573 GLU A O 1
ATOM 4336 N N . ILE A 1 574 ? 38.166 0.217 -33.373 1.00 77.69 574 ILE A N 1
ATOM 4337 C CA . ILE A 1 574 ? 38.124 1.651 -33.698 1.00 77.69 574 ILE A CA 1
ATOM 4338 C C . ILE A 1 574 ? 37.579 1.863 -35.116 1.00 77.69 574 ILE A C 1
ATOM 4340 O O . ILE A 1 574 ? 36.730 2.729 -35.338 1.00 77.69 574 ILE A O 1
ATOM 4344 N N . LEU A 1 575 ? 38.034 1.057 -36.083 1.00 81.00 575 LEU A N 1
ATOM 4345 C CA . LEU A 1 575 ? 37.554 1.133 -37.462 1.00 81.00 575 LEU A CA 1
ATOM 4346 C C . LEU A 1 575 ? 36.060 0.805 -37.559 1.00 81.00 575 LEU A C 1
ATOM 4348 O O . LEU A 1 575 ? 35.329 1.503 -38.266 1.00 81.00 575 LEU A O 1
ATOM 4352 N N . LEU A 1 576 ? 35.591 -0.211 -36.828 1.00 80.81 576 LEU A N 1
ATOM 4353 C CA . LEU A 1 576 ? 34.174 -0.568 -36.776 1.00 80.81 576 LEU A CA 1
ATOM 4354 C C . LEU A 1 576 ? 33.346 0.590 -36.205 1.00 80.81 576 LEU A C 1
ATOM 4356 O O . LEU A 1 576 ? 32.360 0.986 -36.820 1.00 80.81 576 LEU A O 1
ATOM 4360 N N . GLY A 1 577 ? 33.790 1.209 -35.112 1.00 77.75 577 GLY A N 1
ATOM 4361 C CA . GLY A 1 577 ? 33.119 2.367 -34.519 1.00 77.75 577 GLY A CA 1
ATOM 4362 C C . GLY A 1 577 ? 32.993 3.570 -35.425 1.00 77.75 577 GLY A C 1
ATOM 4363 O O . GLY A 1 577 ? 31.900 4.107 -35.595 1.00 77.75 577 GLY A O 1
ATOM 4364 N N . MET A 1 578 ? 34.100 3.958 -36.055 1.00 82.38 578 MET A N 1
ATOM 4365 C CA . MET A 1 578 ? 34.107 5.065 -37.009 1.00 82.38 578 MET A CA 1
ATOM 4366 C C . MET A 1 578 ? 33.206 4.779 -38.211 1.00 82.38 578 MET A C 1
ATOM 4368 O O . MET A 1 578 ? 32.546 5.688 -38.710 1.00 82.38 578 MET A O 1
ATOM 4372 N N . THR A 1 579 ? 33.141 3.522 -38.656 1.00 86.06 579 THR A N 1
ATOM 4373 C CA . THR A 1 579 ? 32.258 3.112 -39.755 1.00 86.06 579 THR A CA 1
ATOM 4374 C C . THR A 1 579 ? 30.789 3.228 -39.353 1.00 86.06 579 THR A C 1
ATOM 4376 O O . THR A 1 579 ? 30.010 3.824 -40.092 1.00 86.06 579 THR A O 1
ATOM 4379 N N . VAL A 1 580 ? 30.407 2.714 -38.178 1.00 85.94 580 VAL A N 1
ATOM 4380 C CA . VAL A 1 580 ? 29.022 2.795 -37.682 1.00 85.94 580 VAL A CA 1
ATOM 4381 C C . VAL A 1 580 ? 28.598 4.258 -37.500 1.00 85.94 580 VAL A C 1
ATOM 4383 O O . VAL A 1 580 ? 27.527 4.641 -37.964 1.00 85.94 580 VAL A O 1
ATOM 4386 N N . LEU A 1 581 ? 29.463 5.097 -36.924 1.00 87.56 581 LEU A N 1
ATOM 4387 C CA . LEU A 1 581 ? 29.203 6.526 -36.732 1.00 87.56 581 LEU A CA 1
ATOM 4388 C C . LEU A 1 581 ? 29.088 7.288 -38.065 1.00 87.56 581 LEU A C 1
ATOM 4390 O O . LEU A 1 581 ? 28.217 8.141 -38.228 1.00 87.56 581 LEU A O 1
ATOM 4394 N N . ALA A 1 582 ? 29.936 6.971 -39.050 1.00 88.44 582 ALA A N 1
ATOM 4395 C CA . ALA A 1 582 ? 29.845 7.568 -40.383 1.00 88.44 582 ALA A CA 1
ATOM 4396 C C . ALA A 1 582 ? 28.533 7.193 -41.093 1.00 88.44 582 ALA A C 1
ATOM 4398 O O . ALA A 1 582 ? 27.919 8.043 -41.742 1.00 88.44 582 ALA A O 1
ATOM 4399 N N . VAL A 1 583 ? 28.090 5.939 -40.951 1.00 89.25 583 VAL A N 1
ATOM 4400 C CA . VAL A 1 583 ? 26.810 5.468 -41.497 1.00 89.25 583 VAL A CA 1
ATOM 4401 C C . VAL A 1 583 ? 25.637 6.179 -40.824 1.00 89.25 583 VAL A C 1
ATOM 4403 O O . VAL A 1 583 ? 24.764 6.677 -41.532 1.00 89.25 583 VAL A O 1
ATOM 4406 N N . GLU A 1 584 ? 25.631 6.287 -39.493 1.00 89.50 584 GLU A N 1
ATOM 4407 C CA . GLU A 1 584 ? 24.596 7.009 -38.744 1.00 89.50 584 GLU A CA 1
ATOM 4408 C C . GLU A 1 584 ? 24.433 8.445 -39.247 1.00 89.50 584 GLU A C 1
ATOM 4410 O O . GLU A 1 584 ? 23.348 8.835 -39.685 1.00 89.50 584 GLU A O 1
ATOM 4415 N N . LEU A 1 585 ? 25.520 9.224 -39.228 1.00 90.00 585 LEU A N 1
ATOM 4416 C CA . LEU A 1 585 ? 25.487 10.629 -39.628 1.00 90.00 585 LEU A CA 1
ATOM 4417 C C . LEU A 1 585 ? 25.083 10.788 -41.096 1.00 90.00 585 LEU A C 1
ATOM 4419 O O . LEU A 1 585 ? 24.337 11.709 -41.427 1.00 90.00 585 LEU A O 1
ATOM 4423 N N . GLY A 1 586 ? 25.528 9.881 -41.972 1.00 90.44 586 GLY A N 1
ATOM 4424 C CA . GLY A 1 586 ? 25.130 9.864 -43.378 1.00 90.44 586 GLY A CA 1
ATOM 4425 C C . GLY A 1 586 ? 23.625 9.646 -43.566 1.00 90.44 586 GLY A C 1
ATOM 4426 O O . GLY A 1 586 ? 22.985 10.392 -44.309 1.00 90.44 586 GLY A O 1
ATOM 4427 N N . VAL A 1 587 ? 23.045 8.664 -42.867 1.00 89.44 587 VAL A N 1
ATOM 4428 C CA . VAL A 1 587 ? 21.607 8.347 -42.933 1.00 89.44 587 VAL A CA 1
ATOM 4429 C C . VAL A 1 587 ? 20.764 9.495 -42.380 1.00 89.44 587 VAL A C 1
ATOM 4431 O O . VAL A 1 587 ? 19.797 9.915 -43.017 1.00 89.44 587 VAL A O 1
ATOM 4434 N N . VAL A 1 588 ? 21.148 10.036 -41.225 1.00 89.50 588 VAL A N 1
ATOM 4435 C CA . VAL A 1 588 ? 20.452 11.151 -40.572 1.00 89.50 588 VAL A CA 1
ATOM 4436 C C . VAL A 1 588 ? 20.501 12.415 -41.429 1.00 89.50 588 VAL A C 1
ATOM 4438 O O . VAL A 1 588 ? 19.473 13.067 -41.614 1.00 89.50 588 VAL A O 1
ATOM 4441 N N . ALA A 1 589 ? 21.667 12.758 -41.986 1.00 88.25 589 ALA A N 1
ATOM 4442 C CA . ALA A 1 589 ? 21.811 13.924 -42.854 1.00 88.25 589 ALA A CA 1
ATOM 4443 C C . ALA A 1 589 ? 20.961 13.789 -44.124 1.00 88.25 589 ALA A C 1
ATOM 4445 O O . ALA A 1 589 ? 20.285 14.739 -44.521 1.00 88.25 589 ALA A O 1
ATOM 4446 N N . TRP A 1 590 ? 20.944 12.601 -44.735 1.00 91.88 590 TRP A N 1
ATOM 4447 C CA . TRP A 1 590 ? 20.123 12.329 -45.912 1.00 91.88 590 TRP A CA 1
ATOM 4448 C C . TRP A 1 590 ? 18.620 12.451 -45.616 1.00 91.88 590 TRP A C 1
ATOM 4450 O O . TRP A 1 590 ? 17.915 13.166 -46.328 1.00 91.88 590 TRP A O 1
ATOM 4460 N N . LEU A 1 591 ? 18.135 11.824 -44.539 1.00 88.62 591 LEU A N 1
ATOM 4461 C CA . LEU A 1 591 ? 16.732 11.911 -44.113 1.00 88.62 591 LEU A CA 1
ATOM 4462 C C . LEU A 1 591 ? 16.322 13.332 -43.701 1.00 88.62 591 LEU A C 1
ATOM 4464 O O . LEU A 1 591 ? 15.186 13.738 -43.949 1.00 88.62 591 LEU A O 1
ATOM 4468 N N . GLY A 1 592 ? 17.234 14.086 -43.086 1.00 85.12 592 GLY A N 1
ATOM 4469 C CA . GLY A 1 592 ? 17.019 15.484 -42.719 1.00 85.12 592 GLY A CA 1
ATOM 4470 C C . GLY A 1 592 ? 16.876 16.397 -43.937 1.00 85.12 592 GLY A C 1
ATOM 4471 O O . GLY A 1 592 ? 15.977 17.232 -43.964 1.00 85.12 592 GLY A O 1
ATOM 4472 N N . LEU A 1 593 ? 17.709 16.201 -44.966 1.00 87.81 593 LEU A N 1
ATOM 4473 C CA . LEU A 1 593 ? 17.603 16.926 -46.238 1.00 87.81 593 LEU A CA 1
ATOM 4474 C C . LEU A 1 593 ? 16.327 16.551 -47.004 1.00 87.81 593 LEU A C 1
ATOM 4476 O O . LEU A 1 593 ? 15.661 17.425 -47.550 1.00 87.81 593 LEU A O 1
ATOM 4480 N N . ALA A 1 594 ? 15.957 15.267 -47.017 1.00 87.50 594 ALA A N 1
ATOM 4481 C CA . ALA A 1 594 ? 14.770 14.787 -47.725 1.00 87.50 594 ALA A CA 1
ATOM 4482 C C . ALA A 1 594 ? 13.455 15.358 -47.161 1.00 87.50 594 ALA A C 1
ATOM 4484 O O . ALA A 1 594 ? 12.524 15.597 -47.925 1.00 87.50 594 ALA A O 1
ATOM 4485 N N . ASN A 1 595 ? 13.388 15.603 -45.848 1.00 84.50 595 ASN A N 1
ATOM 4486 C CA . ASN A 1 595 ? 12.196 16.120 -45.161 1.00 84.50 595 ASN A CA 1
ATOM 4487 C C . ASN A 1 595 ? 12.341 17.588 -44.719 1.00 84.50 595 ASN A C 1
ATOM 4489 O O . ASN A 1 595 ? 11.614 18.053 -43.840 1.00 84.50 595 ASN A O 1
ATOM 4493 N N . GLN A 1 596 ? 13.288 18.331 -45.298 1.00 81.12 596 GLN A N 1
ATOM 4494 C CA . GLN A 1 596 ? 13.659 19.674 -44.845 1.00 81.12 596 GLN A CA 1
ATOM 4495 C C . GLN A 1 596 ? 12.469 20.649 -44.821 1.00 81.12 596 GLN A C 1
ATOM 4497 O O . GLN A 1 596 ? 12.300 21.388 -43.853 1.00 81.12 596 GLN A O 1
ATOM 4502 N N . ASP A 1 597 ? 11.611 20.618 -45.841 1.00 78.75 597 ASP A N 1
ATOM 4503 C CA . ASP A 1 597 ? 10.461 21.526 -45.959 1.00 78.75 597 ASP A CA 1
ATOM 4504 C C . ASP A 1 597 ? 9.385 21.287 -44.892 1.00 78.75 597 ASP A C 1
ATOM 4506 O O . ASP A 1 597 ? 8.660 22.210 -44.509 1.00 78.75 597 ASP A O 1
ATOM 4510 N N . GLU A 1 598 ? 9.259 20.049 -44.417 1.00 77.88 598 GLU A N 1
ATOM 4511 C CA . GLU A 1 598 ? 8.359 19.699 -43.322 1.00 77.88 598 GLU A CA 1
ATOM 4512 C C . GLU A 1 598 ? 9.004 20.042 -41.976 1.00 77.88 598 GLU A C 1
ATOM 4514 O O . GLU A 1 598 ? 8.331 20.571 -41.094 1.00 77.88 598 GLU A O 1
ATOM 4519 N N . LEU A 1 599 ? 10.317 19.821 -41.830 1.00 76.62 599 LEU A N 1
ATOM 4520 C CA . LEU A 1 599 ? 11.060 20.060 -40.584 1.00 76.62 599 LEU A CA 1
ATOM 4521 C C . LEU A 1 599 ? 11.216 21.542 -40.250 1.00 76.62 599 LEU A C 1
ATOM 4523 O O . LEU A 1 599 ? 11.365 21.880 -39.085 1.00 76.62 599 LEU A O 1
ATOM 4527 N N . VAL A 1 600 ? 11.189 22.423 -41.248 1.00 73.88 600 VAL A N 1
ATOM 4528 C CA . VAL A 1 600 ? 11.229 23.883 -41.048 1.00 73.88 600 VAL A CA 1
ATOM 4529 C C . VAL A 1 600 ? 9.899 24.416 -40.493 1.00 73.88 600 VAL A C 1
ATOM 4531 O O . VAL A 1 600 ? 9.867 25.505 -39.922 1.00 73.88 600 VAL A O 1
ATOM 4534 N N . LYS A 1 601 ? 8.798 23.670 -40.661 1.00 72.94 601 LYS A N 1
ATOM 4535 C CA . LYS A 1 601 ? 7.459 24.051 -40.180 1.00 72.94 601 LYS A CA 1
ATOM 4536 C C . LYS A 1 601 ? 7.179 23.605 -38.736 1.00 72.94 601 LYS A C 1
ATOM 4538 O O . LYS A 1 601 ? 6.245 24.141 -38.142 1.00 72.94 601 LYS A O 1
ATOM 4543 N N . ASP A 1 602 ? 7.949 22.643 -38.223 1.00 64.56 602 ASP A N 1
ATOM 4544 C CA . ASP A 1 602 ? 7.918 22.068 -36.859 1.00 64.56 602 ASP A CA 1
ATOM 4545 C C . ASP A 1 602 ? 8.960 22.740 -35.947 1.00 64.56 602 ASP A C 1
ATOM 4547 O O . ASP A 1 602 ? 8.599 23.198 -34.837 1.00 64.56 602 ASP A O 1
#

Foldseek 3Di:
DLAQCLLVVLVVLLVVLLVCLLPHDPVCQLVSLLVSQVSLVVVVVVDDHNHYDDDPVVLVVVQVPDDDGRCRPPLNSLLVSLVSSCVSVLVCLLPDPDNVSNLVSNLVSLVSSLVSQVVDPDPVSNVSSVVVNLVSLLSCLQRNCVVVLVVLLVVLVVLLVCVVVPVPPQPPDPDTDDDVVLVVLQVVQVVALQHDHDPDSSCSVSVVSADESVSLVVSLVVLLVCLLVCLLPVLPLQVSLLVSLVSLLVSLLSNVVVCVVSVHHADDDQNFHPSLLSSLLSLLSSNLSSQQRDDPQDQQQCLNLLSSLVSLVSSLVSRQPPDPCNLSSLVSSLCSNQVSNLVSQVVSCVRVNSHPFFLQDQLPPHDVNRGNVSQVSQQVVLLVSLVSNLVSLVVCLVPDPDPDALQVLLVSLLSSLRSHLADSNLSSLVSQCVSCVVNVHQNSPLSSLVSNLSSLSSPCNNPVVSVVCSLVVLQVSLVVLLVVLLVCLVVVPVVNNVSSLVSSVVSNQSSCVSVVCQLPLVNLLSLLVSLLSLCLVCLSVVHPVSVVVSVVSNVVSVVSCVVSPPDDDDPVSVVVNVVSNVVSVVVSVVSCVVCVVVNVVD

Radius of gyration: 33.25 Å; chains: 1; bounding box: 85×50×109 Å